Protein AF-A0A8T1U4N8-F1 (afdb_monomer)

Solvent-accessible surface area (backbone atoms only — not comparable to full-atom values): 23327 Å² total; per-residue (Å²): 141,83,87,83,83,82,82,80,79,81,78,80,77,77,80,76,76,79,66,61,59,75,81,89,86,52,73,68,64,51,45,46,53,49,35,49,58,50,49,59,49,50,68,64,68,64,76,62,97,68,96,67,87,64,86,69,83,87,55,90,62,75,85,48,60,61,63,50,42,49,60,47,44,65,75,58,54,80,41,68,63,57,52,51,40,59,77,65,65,59,53,66,70,60,50,42,53,73,68,45,56,87,70,41,67,83,49,39,84,74,38,70,62,47,55,55,47,52,48,45,38,52,72,72,38,87,87,56,34,64,57,57,53,46,53,57,48,57,76,50,32,42,71,38,51,45,53,51,48,31,59,54,32,44,77,36,85,93,32,23,64,60,20,49,47,45,51,46,52,52,43,51,47,41,53,70,45,67,50,47,71,69,50,50,36,54,53,50,48,55,75,78,43,63,88,50,39,83,78,40,75,55,47,58,56,46,52,51,40,44,55,53,47,28,74,75,34,67,93,71,51,69,57,69,47,60,61,48,56,78,77,34,59,68,42,60,46,46,39,48,32,52,55,32,46,75,35,84,92,33,21,70,61,24,49,55,40,50,53,47,46,39,53,50,41,54,75,70,64,56,49,66,67,52,50,36,49,61,52,63,60,59,62,94,50,73,64,50,82,72,34,59,48,48,56,52,48,52,55,36,42,56,54,49,35,71,75,34,78,95,69,60,82,48,71,68,57,53,46,32,75,60,41,35,69,49,46,42,53,51,46,28,61,55,26,51,76,38,86,90,39,19,64,65,17,51,53,53,44,53,51,48,44,51,49,42,51,77,71,63,55,45,74,67,52,49,41,57,61,64,67,58,46,96,90,57,31,93,78,42,82,65,45,56,56,56,55,51,44,53,51,51,53,48,63,73,69,50,82,131

Foldseek 3Di:
DDDDDDDDDPDPPPPPPFFDWDPDDDPLLVLLLVLLVVVVVVVVVPPPDDDDPDVDLDFVQPPCLVVLLVVVCVVVPVDVVLVVCVVVVPDLVVLCVVLVLLVCGLCSLVDVSNSVSLNSLCVVDPPCSLSVSLSVVSNTGQLQSLLQSLLVLCVPPSSVSSSSSNLRVSLVSCVSSVNDLLNLCVSNPLLVCPLCSLVDSSNVSSVVSLVSNCVSCVVPRDDPLVSVVVRDQLLSLLLSLLVLCVPPVRVVVSVVSLVVSLVVCVVVVQDLLNLCVSNVLLDLDLVSLVRSSVVSSVVSLVVVCVVDPPPHDDPLRSNCVRQNLQRLLVSLLVLCVDPRSNVVSVVSLLVSLVVCVVVVPDLVNVCVSNVADPVPNVPDPSVVSSVVSVVSNVVVPDDD

InterPro domains:
  IPR031825 RXLR phytopathogen effector protein [PF16810] (2-111)
  IPR054463 RxLR effector PexRD54, WY domain [PF22748] (171-210)
  IPR054463 RxLR effector PexRD54, WY domain [PF22748] (261-300)

Organism: NCBI:txid29920

Radius of gyration: 30.96 Å; Cα contacts (8 Å, |Δi|>4): 329; chains: 1; bounding box: 67×62×90 Å

Secondary structure (DSSP, 8-state):
--------------------B-----HHHHHHHHHHHHHHHHHHH--S-----------TTTT-HHHHHHHHHHHTT--HHHHHHHHTT--HHHHHHHTTGGG-GGGGGG-HHHHHHHHHHHHH-SS-HHHHHHHHHHTTB-HHHHHHHHHHHTTSTTTHHHHHHHHHHHHHHHHHTT--HHHHHHHTTTTTTGGGGGG-HHHHHHHHHHHHHHHH-GGG---HHHHHHTTS-HHHHHHHHHHHHTSTTTHHHHHHHHHHHHHHHHHTT--HHHHHHHTT--S--GGGGG-HHHHHHHHHHHHHHHHSTT----HHHHHHHHHHHHHHHHHHHHHTTSTTTHHHHHHHHHHHHHHHHHTT--HHHHHHHTT--TTTGGG-TTHHHHHHHHHHHHHHHS--

pLDDT: mean 83.56, std 18.86, range [23.78, 98.56]

Nearest PDB structures (foldseek):
  5zc3-assembly1_B  TM=5.017E-01  e=1.423E-22  Phytophthora capsici
  5zc3-assembly1_A  TM=4.748E-01  e=1.615E-22  Phytophthora capsici
  7xvi-assembly1_A  TM=7.625E-01  e=5.449E-14  Phytophthora infestans
  7xvk-assembly1_B  TM=6.024E-01  e=6.912E-15  Phytophthora sojae
  6y4l-assembly1_A  TM=2.306E-01  e=4.732E-01  Homo sapiens

Mean predicted aligned error: 10.02 Å

Structure (mmCIF, N/CA/C/O backbone):
data_AF-A0A8T1U4N8-F1
#
_entry.id   AF-A0A8T1U4N8-F1
#
loop_
_atom_site.group_PDB
_atom_site.id
_atom_site.type_symbol
_atom_site.label_atom_id
_atom_site.label_alt_id
_atom_site.label_comp_id
_atom_site.label_asym_id
_atom_site.label_entity_id
_atom_site.label_seq_id
_atom_site.pdbx_PDB_ins_code
_atom_site.Cartn_x
_atom_site.Cartn_y
_atom_site.Cartn_z
_atom_site.occupancy
_atom_site.B_iso_or_equiv
_atom_site.auth_seq_id
_atom_site.auth_comp_id
_atom_site.auth_asym_id
_atom_site.auth_atom_id
_atom_site.pdbx_PDB_model_num
ATOM 1 N N . MET A 1 1 ? 24.921 -35.014 29.196 1.00 34.66 1 MET A N 1
ATOM 2 C CA . MET A 1 1 ? 23.848 -35.084 28.184 1.00 34.66 1 MET A CA 1
ATOM 3 C C . MET A 1 1 ? 23.557 -33.665 27.734 1.00 34.66 1 MET A C 1
ATOM 5 O O . MET A 1 1 ? 22.907 -32.931 28.460 1.00 34.66 1 MET A O 1
ATOM 9 N N . ALA A 1 2 ? 24.162 -33.258 26.621 1.00 23.78 2 ALA A N 1
ATOM 10 C CA . ALA A 1 2 ? 24.027 -31.931 26.033 1.00 23.78 2 ALA A CA 1
ATOM 11 C C . ALA A 1 2 ? 23.311 -32.094 24.689 1.00 23.78 2 ALA A C 1
ATOM 13 O O . ALA A 1 2 ? 23.798 -32.813 23.820 1.00 23.78 2 ALA A O 1
ATOM 14 N N . THR A 1 3 ? 22.139 -31.485 24.547 1.00 28.48 3 THR A N 1
ATOM 15 C CA . THR A 1 3 ? 21.350 -31.469 23.311 1.00 28.48 3 THR A CA 1
ATOM 16 C C . THR A 1 3 ? 21.576 -30.139 22.605 1.00 28.48 3 THR A C 1
ATOM 18 O O . THR A 1 3 ? 21.111 -29.098 23.066 1.00 28.48 3 THR A O 1
ATOM 21 N N . ALA A 1 4 ? 22.333 -30.187 21.509 1.00 26.73 4 ALA A N 1
ATOM 22 C CA . ALA A 1 4 ? 22.550 -29.076 20.594 1.00 26.73 4 ALA A CA 1
ATOM 23 C C . ALA A 1 4 ? 21.342 -28.925 19.656 1.00 26.73 4 ALA A C 1
ATOM 25 O O . ALA A 1 4 ? 20.919 -29.889 19.018 1.00 26.73 4 ALA A O 1
ATOM 26 N N . ALA A 1 5 ? 20.797 -27.711 19.588 1.00 28.19 5 ALA A N 1
ATOM 27 C CA . ALA A 1 5 ? 19.768 -27.320 18.637 1.00 28.19 5 ALA A CA 1
ATOM 28 C C . ALA A 1 5 ? 20.410 -27.025 17.271 1.00 28.19 5 ALA A C 1
ATOM 30 O O . ALA A 1 5 ? 21.299 -26.181 17.161 1.00 28.19 5 ALA A O 1
ATOM 31 N N . LEU A 1 6 ? 19.957 -27.735 16.237 1.00 26.31 6 LEU A N 1
ATOM 32 C CA . LEU A 1 6 ? 20.269 -27.462 14.837 1.00 26.31 6 LEU A CA 1
ATOM 33 C C . LEU A 1 6 ? 19.447 -26.256 14.364 1.00 26.31 6 LEU A C 1
ATOM 35 O O . LEU A 1 6 ? 18.224 -26.331 14.261 1.00 26.31 6 LEU A O 1
ATOM 39 N N . PHE A 1 7 ? 20.130 -25.155 14.056 1.00 27.62 7 PHE A N 1
ATOM 40 C CA . PHE A 1 7 ? 19.586 -24.072 13.244 1.00 27.62 7 PHE A CA 1
ATOM 41 C C . PHE A 1 7 ? 19.546 -24.535 11.784 1.00 27.62 7 PHE A C 1
ATOM 43 O O . PHE A 1 7 ? 20.589 -24.739 11.164 1.00 27.62 7 PHE A O 1
ATOM 50 N N . ALA A 1 8 ? 18.344 -24.711 11.238 1.00 27.84 8 ALA A N 1
ATOM 51 C CA . ALA A 1 8 ? 18.142 -24.859 9.805 1.00 27.84 8 ALA A CA 1
ATOM 52 C C . ALA A 1 8 ? 18.267 -23.474 9.152 1.00 27.84 8 ALA A C 1
ATOM 54 O O . ALA A 1 8 ? 17.451 -22.587 9.408 1.00 27.84 8 ALA A O 1
ATOM 55 N N . SER A 1 9 ? 19.299 -23.278 8.330 1.00 24.39 9 SER A N 1
ATOM 56 C CA . SER A 1 9 ? 19.363 -22.144 7.413 1.00 24.39 9 SER A CA 1
ATOM 57 C C . SER A 1 9 ? 18.286 -22.327 6.348 1.00 24.39 9 SER A C 1
ATOM 59 O O . SER A 1 9 ? 18.317 -23.302 5.597 1.00 24.39 9 SER A O 1
ATOM 61 N N . LEU A 1 10 ? 17.328 -21.403 6.280 1.00 25.86 10 LEU A N 1
ATOM 62 C CA . LEU A 1 10 ? 16.490 -21.271 5.097 1.00 25.86 10 LEU A CA 1
ATOM 63 C C . LEU A 1 10 ? 17.377 -20.766 3.956 1.00 25.86 10 LEU A C 1
ATOM 65 O O . LEU A 1 10 ? 17.748 -19.592 3.925 1.00 25.86 10 LEU A O 1
ATOM 69 N N . ASP A 1 11 ? 17.705 -21.659 3.027 1.00 24.94 11 ASP A N 1
ATOM 70 C CA . ASP A 1 11 ? 18.140 -21.268 1.696 1.00 24.94 11 ASP A CA 1
ATOM 71 C C . ASP A 1 11 ? 17.014 -20.457 1.052 1.00 24.94 11 ASP A C 1
ATOM 73 O O . ASP A 1 11 ? 15.925 -20.961 0.766 1.00 24.94 11 ASP A O 1
ATOM 77 N N . ALA A 1 12 ? 17.277 -19.170 0.836 1.00 28.34 12 ALA A N 1
ATOM 78 C CA . ALA A 1 12 ? 16.480 -18.346 -0.049 1.00 28.34 12 ALA A CA 1
ATOM 79 C C . ALA A 1 12 ? 16.672 -18.885 -1.471 1.00 28.34 12 ALA A C 1
ATOM 81 O O . ALA A 1 12 ? 17.626 -18.537 -2.170 1.00 28.34 12 ALA A O 1
ATOM 82 N N . THR A 1 13 ? 15.778 -19.773 -1.901 1.00 25.75 13 THR A N 1
ATOM 83 C CA . THR A 1 13 ? 15.697 -20.197 -3.295 1.00 25.75 13 THR A CA 1
ATOM 84 C C . THR A 1 13 ? 15.372 -18.974 -4.142 1.00 25.75 13 THR A C 1
ATOM 86 O O . THR A 1 13 ? 14.236 -18.503 -4.173 1.00 25.75 13 THR A O 1
ATOM 89 N N . SER A 1 14 ? 16.397 -18.449 -4.811 1.00 28.73 14 SER A N 1
ATOM 90 C CA . SER A 1 14 ? 16.272 -17.518 -5.924 1.00 28.73 14 SER A CA 1
ATOM 91 C C . SER A 1 14 ? 15.402 -18.177 -6.993 1.00 28.73 14 SER A C 1
ATOM 93 O O . SER A 1 14 ? 15.873 -19.011 -7.768 1.00 28.73 14 SER A O 1
ATOM 95 N N . THR A 1 15 ? 14.109 -17.855 -7.005 1.00 27.23 15 THR A N 1
ATOM 96 C CA . THR A 1 15 ? 13.213 -18.195 -8.109 1.00 27.23 15 THR A CA 1
ATOM 97 C C . THR A 1 15 ? 13.713 -17.458 -9.339 1.00 27.23 15 THR A C 1
ATOM 99 O O . THR A 1 15 ? 13.477 -16.264 -9.526 1.00 27.23 15 THR A O 1
ATOM 102 N N . THR A 1 16 ? 14.480 -18.175 -10.150 1.00 30.39 16 THR A N 1
ATOM 103 C CA . THR A 1 16 ? 14.975 -17.722 -11.440 1.00 30.39 16 THR A CA 1
ATOM 104 C C . THR A 1 16 ? 13.769 -17.685 -12.369 1.00 30.39 16 THR A C 1
ATOM 106 O O . THR A 1 16 ? 13.278 -18.724 -12.797 1.00 30.39 16 THR A O 1
ATOM 109 N N . VAL A 1 17 ? 13.236 -16.494 -12.637 1.00 38.78 17 VAL A N 1
ATOM 110 C CA . VAL A 1 17 ? 12.258 -16.320 -13.713 1.00 38.78 17 VAL A CA 1
ATOM 111 C C . VAL A 1 17 ? 13.018 -16.556 -15.020 1.00 38.78 17 VAL A C 1
ATOM 113 O O . VAL A 1 17 ? 13.891 -15.762 -15.382 1.00 38.78 17 VAL A O 1
ATOM 116 N N . GLU A 1 18 ? 12.762 -17.679 -15.693 1.00 39.56 18 GLU A N 1
ATOM 117 C CA . GLU A 1 18 ? 13.290 -17.938 -17.034 1.00 39.56 18 GLU A CA 1
ATOM 118 C C . GLU A 1 18 ? 12.824 -16.816 -17.971 1.00 39.56 18 GLU A C 1
ATOM 120 O O . GLU A 1 18 ? 11.627 -16.586 -18.146 1.00 39.56 18 GLU A O 1
ATOM 125 N N . ALA A 1 19 ? 13.769 -16.075 -18.558 1.00 46.41 19 ALA A N 1
ATOM 126 C CA . ALA A 1 19 ? 13.429 -15.047 -19.532 1.00 46.41 19 ALA A CA 1
ATOM 127 C C . ALA A 1 19 ? 12.906 -15.714 -20.804 1.00 46.41 19 ALA A C 1
ATOM 129 O O . ALA A 1 19 ? 13.654 -16.366 -21.534 1.00 46.41 19 ALA A O 1
ATOM 130 N N . GLN A 1 20 ? 11.619 -15.525 -21.075 1.00 52.25 20 GLN A N 1
ATOM 131 C CA . GLN A 1 20 ? 11.017 -15.929 -22.335 1.00 52.25 20 GLN A CA 1
ATOM 132 C C . GLN A 1 20 ? 11.534 -15.011 -23.451 1.00 52.25 20 GLN A C 1
ATOM 134 O O . GLN A 1 20 ? 11.087 -13.874 -23.609 1.00 52.25 20 GLN A O 1
ATOM 139 N N . MET A 1 21 ? 12.510 -15.507 -24.213 1.00 51.84 21 MET A N 1
ATOM 140 C CA . MET A 1 21 ? 12.853 -14.965 -25.528 1.00 51.84 21 MET A CA 1
ATOM 141 C C . MET A 1 21 ? 11.764 -15.364 -26.534 1.00 51.84 21 MET A C 1
ATOM 143 O O . MET A 1 21 ? 11.163 -16.430 -26.429 1.00 51.84 21 MET A O 1
ATOM 147 N N . THR A 1 22 ? 11.469 -14.470 -27.467 1.00 48.41 22 THR A N 1
ATOM 148 C CA . THR A 1 22 ? 10.214 -14.371 -28.227 1.00 48.41 22 THR A CA 1
ATOM 149 C C . THR A 1 22 ? 9.658 -15.668 -28.852 1.00 48.41 22 THR A C 1
ATOM 151 O O . THR A 1 22 ? 10.310 -16.317 -29.664 1.00 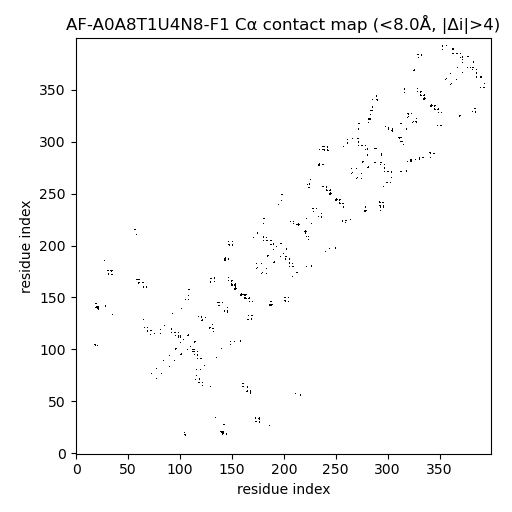48.41 22 THR A O 1
ATOM 154 N N . GLN A 1 23 ? 8.368 -15.929 -28.586 1.00 38.84 23 GLN A N 1
ATOM 155 C CA . GLN A 1 23 ? 7.344 -16.324 -29.570 1.00 38.84 23 GLN A CA 1
ATOM 156 C C . GLN A 1 23 ? 6.304 -15.182 -29.555 1.00 38.84 23 GLN A C 1
ATOM 158 O O . GLN A 1 23 ? 5.655 -14.948 -28.538 1.00 38.84 23 GLN A O 1
ATOM 163 N N . LEU A 1 24 ? 6.240 -14.377 -30.620 1.00 45.47 24 LEU A N 1
ATOM 164 C CA . LEU A 1 24 ? 5.341 -13.217 -30.736 1.00 45.47 24 LEU A CA 1
ATOM 165 C C . LEU A 1 24 ? 3.893 -13.672 -30.958 1.00 45.47 24 LEU A C 1
ATOM 167 O O . LEU A 1 24 ? 3.648 -14.322 -31.968 1.00 45.47 24 LEU A O 1
ATOM 171 N N . SER A 1 25 ? 2.951 -13.241 -30.109 1.00 48.50 25 SER A N 1
ATOM 172 C CA . SER A 1 25 ? 1.538 -13.021 -30.493 1.00 48.50 25 SER A CA 1
ATOM 173 C C . SER A 1 25 ? 0.704 -12.526 -29.302 1.00 48.50 25 SER A C 1
ATOM 175 O O . SER A 1 25 ? 0.022 -13.307 -28.640 1.00 48.50 25 SER A O 1
ATOM 177 N N . GLY A 1 26 ? 0.768 -11.228 -28.997 1.00 58.59 26 GLY A N 1
ATOM 178 C CA . GLY A 1 26 ? -0.056 -10.604 -27.961 1.00 58.59 26 GLY A CA 1
ATOM 179 C C . GLY A 1 26 ? -0.451 -9.176 -28.360 1.00 58.59 26 GLY A C 1
ATOM 180 O O . GLY A 1 26 ? 0.440 -8.414 -28.742 1.00 58.59 26 GLY A O 1
ATOM 181 N N . PRO A 1 27 ? -1.732 -8.770 -28.240 1.00 62.12 27 PRO A N 1
ATOM 182 C CA . PRO A 1 27 ? -2.201 -7.448 -28.675 1.00 62.12 27 PRO A CA 1
ATOM 183 C C . PRO A 1 27 ? -1.446 -6.276 -28.031 1.00 62.12 27 PRO A C 1
ATOM 185 O O . PRO A 1 27 ? -1.179 -5.272 -28.684 1.00 62.12 27 PRO A O 1
ATOM 188 N N . ALA A 1 28 ? -1.047 -6.410 -26.761 1.00 62.81 28 ALA A N 1
ATOM 189 C CA . ALA A 1 28 ? -0.285 -5.378 -26.058 1.00 62.81 28 ALA A CA 1
ATOM 190 C C . ALA A 1 28 ? 1.093 -5.145 -26.704 1.00 62.81 28 ALA A C 1
ATOM 192 O O . ALA A 1 28 ? 1.474 -4.008 -26.959 1.00 62.81 28 ALA A O 1
ATOM 193 N N . SER A 1 29 ? 1.826 -6.210 -27.045 1.00 67.12 29 SER A N 1
ATOM 194 C CA . SER A 1 29 ? 3.131 -6.094 -27.710 1.00 67.12 29 SER A CA 1
ATOM 195 C C . SER A 1 29 ? 3.026 -5.420 -29.081 1.00 67.12 29 SER A C 1
ATOM 197 O O . SER A 1 29 ? 3.895 -4.624 -29.434 1.00 67.12 29 SER A O 1
ATOM 199 N N . GLU A 1 30 ? 1.949 -5.684 -29.825 1.00 70.62 30 GLU A N 1
ATOM 200 C CA . GLU A 1 30 ? 1.674 -5.024 -31.106 1.00 70.62 30 GLU A CA 1
ATOM 201 C C . GLU A 1 30 ? 1.370 -3.533 -30.938 1.00 70.62 30 GLU A C 1
ATOM 203 O O . GLU A 1 30 ? 1.939 -2.723 -31.669 1.00 70.62 30 GLU A O 1
ATOM 208 N N . ARG A 1 31 ? 0.547 -3.144 -29.953 1.00 74.44 31 ARG A N 1
ATOM 209 C CA . ARG A 1 31 ? 0.241 -1.726 -29.678 1.00 74.44 31 ARG A CA 1
ATOM 210 C C . ARG A 1 31 ? 1.481 -0.929 -29.305 1.00 74.44 31 ARG A C 1
ATOM 212 O O . ARG A 1 31 ? 1.693 0.150 -29.857 1.00 74.44 31 ARG A O 1
ATOM 219 N N . LEU A 1 32 ? 2.332 -1.483 -28.438 1.00 77.38 32 LEU A N 1
ATOM 220 C CA . LEU A 1 32 ? 3.607 -0.852 -28.102 1.00 77.38 32 LEU A CA 1
ATOM 221 C C . LEU A 1 32 ? 4.430 -0.643 -29.375 1.00 77.38 32 LEU A C 1
ATOM 223 O O . LEU A 1 32 ? 4.810 0.486 -29.674 1.00 77.38 32 LEU A O 1
ATOM 227 N N . PHE A 1 33 ? 4.629 -1.696 -30.176 1.00 70.69 33 PHE A N 1
ATOM 228 C CA . PHE A 1 33 ? 5.421 -1.638 -31.410 1.00 70.69 33 PHE A CA 1
ATOM 229 C C . PHE A 1 33 ? 4.856 -0.666 -32.465 1.00 70.69 33 PHE A C 1
ATOM 231 O O . PHE A 1 33 ? 5.614 0.009 -33.169 1.00 70.69 33 PHE A O 1
ATOM 238 N N . GLN A 1 34 ? 3.531 -0.547 -32.567 1.00 69.38 34 GLN A N 1
ATOM 239 C CA . GLN A 1 34 ? 2.862 0.402 -33.460 1.00 69.38 34 GLN A CA 1
ATOM 240 C C . GLN A 1 34 ? 2.986 1.852 -32.978 1.00 69.38 34 GLN A C 1
ATOM 242 O O . GLN A 1 34 ? 3.294 2.730 -33.791 1.00 69.38 34 GLN A O 1
ATOM 247 N N . SER A 1 35 ? 2.806 2.107 -31.677 1.00 66.56 35 SER A N 1
ATOM 248 C CA . SER A 1 35 ? 3.049 3.430 -31.085 1.00 66.56 35 SER A CA 1
ATOM 249 C C . SER A 1 35 ? 4.495 3.866 -31.330 1.00 66.56 35 SER A C 1
ATOM 251 O O . SER A 1 35 ? 4.740 4.967 -31.822 1.00 66.56 35 SER A O 1
ATOM 253 N N . PHE A 1 36 ? 5.458 2.959 -31.139 1.00 62.53 36 PHE A N 1
ATOM 254 C CA . PHE A 1 36 ? 6.859 3.202 -31.489 1.00 62.53 36 PHE A CA 1
ATOM 255 C C . PHE A 1 36 ? 7.071 3.549 -32.958 1.00 62.53 36 PHE A C 1
ATOM 257 O O . PHE A 1 36 ? 7.717 4.545 -33.274 1.00 62.53 36 PHE A O 1
ATOM 264 N N . SER A 1 37 ? 6.541 2.730 -33.868 1.00 60.25 37 SER A N 1
ATOM 265 C CA . SER A 1 37 ? 6.716 2.933 -35.311 1.00 60.25 37 SER A CA 1
ATOM 266 C C . SER A 1 37 ? 6.138 4.277 -35.768 1.00 60.25 37 SER A C 1
ATOM 268 O O . SER A 1 37 ? 6.672 4.910 -36.680 1.00 60.25 37 SER A O 1
ATOM 270 N N . SER A 1 38 ? 5.064 4.725 -35.115 1.00 57.69 38 SER A N 1
ATOM 271 C CA . SER A 1 38 ? 4.427 6.021 -35.359 1.00 57.69 38 SER A CA 1
ATOM 272 C C . SER A 1 38 ? 5.267 7.177 -34.803 1.00 57.69 38 SER A C 1
ATOM 274 O O . SER A 1 38 ? 5.514 8.144 -35.523 1.00 57.69 38 SER A O 1
ATOM 276 N N . ASN A 1 39 ? 5.814 7.040 -33.590 1.00 55.41 39 ASN A N 1
ATOM 277 C CA . ASN A 1 39 ? 6.696 8.041 -32.976 1.00 55.41 39 ASN A CA 1
ATOM 278 C C . ASN A 1 39 ? 8.008 8.218 -33.758 1.00 55.41 39 ASN A C 1
ATOM 280 O O . ASN A 1 39 ? 8.408 9.349 -34.029 1.00 55.41 39 ASN A O 1
ATOM 284 N N . GLN A 1 40 ? 8.620 7.131 -34.245 1.00 54.81 40 GLN A N 1
ATOM 285 C CA . GLN A 1 40 ? 9.794 7.219 -35.124 1.00 54.81 40 GLN A CA 1
ATOM 286 C C . GLN A 1 40 ? 9.503 7.938 -36.447 1.00 54.81 40 GLN A C 1
ATOM 288 O O . GLN A 1 40 ? 10.387 8.594 -36.998 1.00 54.81 40 GLN A O 1
ATOM 293 N N . ARG A 1 41 ? 8.282 7.817 -36.989 1.00 52.88 41 ARG A N 1
ATOM 294 C CA . ARG A 1 41 ? 7.874 8.567 -38.187 1.00 52.88 41 ARG A CA 1
ATOM 295 C C . ARG A 1 41 ? 7.656 10.045 -37.867 1.00 52.88 41 ARG A C 1
ATOM 297 O O . ARG A 1 41 ? 8.143 10.874 -38.625 1.00 52.88 41 ARG A O 1
ATOM 304 N N . SER A 1 42 ? 7.011 10.370 -36.746 1.00 45.75 42 SER A N 1
ATOM 305 C CA . SER A 1 42 ? 6.769 11.759 -36.320 1.00 45.75 42 SER A CA 1
ATOM 306 C C . SER A 1 42 ? 8.074 12.519 -36.054 1.00 45.75 42 SER A C 1
ATOM 308 O O . SER A 1 42 ? 8.270 13.617 -36.570 1.00 45.75 42 SER A O 1
ATOM 310 N N . LEU A 1 43 ? 9.029 11.885 -35.364 1.00 43.50 43 LEU A N 1
ATOM 311 C CA . LEU A 1 43 ? 10.355 12.456 -35.089 1.00 43.50 43 LEU A CA 1
ATOM 312 C C . LEU A 1 43 ? 11.197 12.670 -36.358 1.00 43.50 43 LEU A C 1
ATOM 314 O O . LEU A 1 43 ? 12.061 13.539 -36.387 1.00 43.50 43 LEU A O 1
ATOM 318 N N . ARG A 1 44 ? 10.944 11.912 -37.435 1.00 49.09 44 ARG A N 1
ATOM 319 C CA . ARG A 1 44 ? 11.592 12.140 -38.739 1.00 49.09 44 ARG A CA 1
ATOM 320 C C . ARG A 1 44 ? 10.957 13.282 -39.536 1.00 49.09 44 ARG A C 1
ATOM 322 O O . ARG A 1 44 ? 11.637 13.838 -40.397 1.00 49.09 44 ARG A O 1
ATOM 329 N N . VAL A 1 45 ? 9.685 13.602 -39.283 1.00 39.00 45 VAL A N 1
ATOM 330 C CA . VAL A 1 45 ? 8.907 14.605 -40.031 1.00 39.00 45 VAL A CA 1
ATOM 331 C C . VAL A 1 45 ? 9.028 16.007 -39.418 1.00 39.00 45 VAL A C 1
ATOM 333 O O . VAL A 1 45 ? 9.077 16.970 -40.175 1.00 39.00 45 VAL A O 1
ATOM 336 N N . HIS A 1 46 ? 9.207 16.147 -38.100 1.00 32.72 46 HIS A N 1
ATOM 337 C CA . HIS A 1 46 ? 9.475 17.440 -37.434 1.00 32.72 46 HIS A CA 1
ATOM 338 C C . HIS A 1 46 ? 10.932 17.943 -37.546 1.00 32.72 46 HIS A C 1
ATOM 340 O O . HIS A 1 46 ? 11.383 18.774 -36.768 1.00 32.72 46 HIS A O 1
ATOM 346 N N . ASN A 1 47 ? 11.668 17.511 -38.573 1.00 43.62 47 ASN A N 1
ATOM 347 C CA . ASN A 1 47 ? 13.029 17.975 -38.886 1.00 43.62 47 ASN A CA 1
ATOM 348 C C . ASN A 1 47 ? 13.093 19.385 -39.522 1.00 43.62 47 ASN A C 1
ATOM 350 O O . ASN A 1 47 ? 14.060 19.714 -40.210 1.00 43.62 47 ASN A O 1
ATOM 354 N N . THR A 1 48 ? 12.090 20.234 -39.305 1.00 32.16 48 THR A N 1
ATOM 355 C CA . THR A 1 48 ? 12.161 21.662 -39.633 1.00 32.16 48 THR A CA 1
ATOM 356 C C . THR A 1 48 ? 12.134 22.435 -38.334 1.00 32.16 48 THR A C 1
ATOM 358 O O . THR A 1 48 ? 11.159 22.360 -37.597 1.00 32.16 48 THR A O 1
ATOM 361 N N . ALA A 1 49 ? 13.247 23.116 -38.065 1.00 40.47 49 ALA A N 1
ATOM 362 C CA . ALA A 1 49 ? 13.447 23.974 -36.916 1.00 40.47 49 ALA A CA 1
ATOM 363 C C . ALA A 1 49 ? 12.251 24.908 -36.730 1.00 40.47 49 ALA A C 1
ATOM 365 O O . ALA A 1 49 ? 12.110 25.857 -37.490 1.00 40.47 49 ALA A O 1
ATOM 366 N N . ASP A 1 50 ? 11.436 24.642 -35.719 1.00 31.23 50 ASP A N 1
ATOM 367 C CA . ASP A 1 50 ? 10.687 25.691 -35.062 1.00 31.23 50 ASP A CA 1
ATOM 368 C C . ASP A 1 50 ? 10.547 25.385 -33.577 1.00 31.23 50 ASP A C 1
ATOM 370 O O . ASP A 1 50 ? 10.386 24.252 -33.122 1.00 31.23 50 ASP A O 1
ATOM 374 N N . ASN A 1 51 ? 10.767 26.459 -32.842 1.00 39.00 51 ASN A N 1
ATOM 375 C CA . ASN A 1 51 ? 10.875 26.558 -31.409 1.00 39.00 51 ASN A CA 1
ATOM 376 C C . ASN A 1 51 ? 9.463 26.588 -30.823 1.00 39.00 51 ASN A C 1
ATOM 378 O O . ASN A 1 51 ? 9.009 27.639 -30.384 1.00 39.00 51 ASN A O 1
ATOM 382 N N . ASP A 1 52 ? 8.772 25.454 -30.859 1.00 31.88 52 ASP A N 1
ATOM 383 C CA . ASP A 1 52 ? 7.482 25.316 -30.201 1.00 31.88 52 ASP A CA 1
ATOM 384 C C . ASP A 1 52 ? 7.667 24.545 -28.900 1.00 31.88 52 ASP A C 1
ATOM 386 O O . ASP A 1 52 ? 8.241 23.455 -28.858 1.00 31.88 52 ASP A O 1
ATOM 390 N N . GLU A 1 53 ? 7.181 25.154 -27.822 1.00 34.06 53 GLU A N 1
ATOM 391 C CA . GLU A 1 53 ? 6.984 24.546 -26.515 1.00 34.06 53 GLU A CA 1
ATOM 392 C C . GLU A 1 53 ? 5.985 23.381 -26.638 1.00 34.06 53 GLU A C 1
ATOM 394 O O . GLU A 1 53 ? 4.841 23.445 -26.180 1.00 34.06 53 GLU A O 1
ATOM 399 N N . GLU A 1 54 ? 6.397 22.281 -27.273 1.00 37.88 54 GLU A N 1
ATOM 400 C CA . GLU A 1 54 ? 5.750 20.997 -27.075 1.00 37.88 54 GLU A CA 1
ATOM 401 C C . GLU A 1 54 ? 5.754 20.751 -25.571 1.00 37.88 54 GLU A C 1
ATOM 403 O O . GLU A 1 54 ? 6.780 20.913 -24.906 1.00 37.88 54 GLU A O 1
ATOM 408 N N . ARG A 1 55 ? 4.591 20.395 -25.024 1.00 42.09 55 ARG A N 1
ATOM 409 C CA . ARG A 1 55 ? 4.408 20.017 -23.622 1.00 42.09 55 ARG A CA 1
ATOM 410 C C . ARG A 1 55 ? 5.342 18.849 -23.303 1.00 42.09 55 ARG A C 1
ATOM 412 O O . ARG A 1 55 ? 4.967 17.685 -23.428 1.00 42.09 55 ARG A O 1
ATOM 419 N N . ALA A 1 56 ? 6.583 19.170 -22.961 1.00 43.44 56 ALA A N 1
ATOM 420 C CA . ALA A 1 56 ? 7.650 18.206 -22.846 1.00 43.44 56 ALA A CA 1
ATOM 421 C C . ALA A 1 56 ? 7.340 17.314 -21.649 1.00 43.44 56 ALA A C 1
ATOM 423 O O . ALA A 1 56 ? 7.251 17.774 -20.511 1.00 43.44 56 ALA A O 1
ATOM 424 N N . PHE A 1 57 ? 7.149 16.031 -21.931 1.00 52.94 57 PHE A N 1
ATOM 425 C CA . PHE A 1 57 ? 6.950 15.001 -20.928 1.00 52.94 57 PHE A CA 1
ATOM 426 C C . PHE A 1 57 ? 8.150 15.006 -19.965 1.00 52.94 57 PHE A C 1
ATOM 428 O O . PHE A 1 57 ? 9.258 14.611 -20.339 1.00 52.94 57 PHE A O 1
ATOM 435 N N . THR A 1 58 ? 7.966 15.506 -18.741 1.00 53.75 58 THR A N 1
ATOM 436 C CA . THR A 1 58 ? 9.078 15.678 -17.794 1.00 53.75 58 THR A CA 1
ATOM 437 C C . THR A 1 58 ? 9.340 14.370 -17.052 1.00 53.75 58 THR A C 1
ATOM 439 O O . THR A 1 58 ? 8.617 13.990 -16.134 1.00 53.75 58 THR A O 1
ATOM 442 N N . LEU A 1 59 ? 10.400 13.660 -17.452 1.00 57.53 59 LEU A N 1
ATOM 443 C CA . LEU A 1 59 ? 10.863 12.447 -16.774 1.00 57.53 59 LEU A CA 1
ATOM 444 C C . LEU A 1 59 ? 12.098 12.714 -15.917 1.00 57.53 59 LEU A C 1
ATOM 446 O O . LEU A 1 59 ? 13.066 13.307 -16.406 1.00 57.53 59 LEU A O 1
ATOM 450 N N . PRO A 1 60 ? 12.145 12.199 -14.675 1.00 53.69 60 PRO A N 1
ATOM 451 C CA . PRO A 1 60 ? 13.374 12.187 -13.895 1.00 53.69 60 PRO A CA 1
ATOM 452 C C . PRO A 1 60 ? 14.490 11.456 -14.661 1.00 53.69 60 PRO A C 1
ATOM 454 O O . PRO A 1 60 ? 14.395 10.257 -14.913 1.00 53.69 60 PRO A O 1
ATOM 457 N N . GLY A 1 61 ? 15.556 12.178 -15.021 1.00 53.69 61 GLY A N 1
ATOM 458 C CA . GLY A 1 61 ? 16.737 11.618 -15.692 1.00 53.69 61 GLY A CA 1
ATOM 459 C C . GLY A 1 61 ? 16.820 11.826 -17.208 1.00 53.69 61 GLY A C 1
ATOM 460 O O . GLY A 1 61 ? 17.846 11.463 -17.781 1.00 53.69 61 GLY A O 1
ATOM 461 N N . ALA A 1 62 ? 15.820 12.443 -17.850 1.00 52.00 62 ALA A N 1
ATOM 462 C CA . ALA A 1 62 ? 15.923 12.851 -19.254 1.00 52.00 62 ALA A CA 1
ATOM 463 C C . ALA A 1 62 ? 17.155 13.761 -19.461 1.00 52.00 62 ALA A C 1
ATOM 465 O O . ALA A 1 62 ? 17.384 14.685 -18.681 1.00 52.00 62 ALA A O 1
ATOM 466 N N . GLY A 1 63 ? 17.986 13.457 -20.466 1.00 56.38 63 GLY A N 1
ATOM 467 C CA . GLY A 1 63 ? 19.222 14.197 -20.767 1.00 56.38 63 GLY A CA 1
ATOM 468 C C . GLY A 1 63 ? 20.503 13.696 -20.079 1.00 56.38 63 GLY A C 1
ATOM 469 O O . GLY A 1 63 ? 21.579 14.182 -20.406 1.00 56.38 63 GLY A O 1
ATOM 470 N N . LYS A 1 64 ? 20.438 12.694 -19.186 1.00 67.94 64 LYS A N 1
ATOM 471 C CA . LYS A 1 64 ? 21.630 12.150 -18.488 1.00 67.94 64 LYS A CA 1
ATOM 472 C C . LYS A 1 64 ? 22.387 11.058 -19.253 1.00 67.94 64 LYS A C 1
ATOM 474 O O . LYS A 1 64 ? 23.381 10.529 -18.757 1.00 67.94 64 LYS A O 1
ATOM 479 N N . LEU A 1 65 ? 21.923 10.679 -20.444 1.00 68.88 65 LEU A N 1
ATOM 480 C CA . LEU A 1 65 ? 22.551 9.606 -21.217 1.00 68.88 65 LEU A CA 1
ATOM 481 C C . LEU A 1 65 ? 23.962 9.979 -21.684 1.00 68.88 65 LEU A C 1
ATOM 483 O O . LEU A 1 65 ? 24.825 9.108 -21.691 1.00 68.88 65 LEU A O 1
ATOM 487 N N . ALA A 1 66 ? 24.211 11.247 -22.023 1.00 71.06 66 ALA A N 1
ATOM 488 C CA . ALA A 1 66 ? 25.532 11.712 -22.440 1.00 71.06 66 ALA A CA 1
ATOM 489 C C . ALA A 1 66 ? 26.588 11.461 -21.350 1.00 71.06 66 ALA A C 1
ATOM 491 O O . ALA A 1 66 ? 27.591 10.812 -21.631 1.00 71.06 66 ALA A O 1
ATOM 492 N N . ASP A 1 67 ? 26.304 11.846 -20.102 1.00 76.44 67 ASP A N 1
ATOM 493 C CA . ASP A 1 67 ? 27.201 11.642 -18.954 1.00 76.44 67 ASP A CA 1
ATOM 494 C C . ASP A 1 67 ? 27.478 10.152 -18.701 1.00 76.44 67 ASP A C 1
ATOM 496 O O . ASP A 1 67 ? 28.610 9.724 -18.456 1.00 76.44 67 ASP A O 1
ATOM 500 N N . VAL A 1 68 ? 26.426 9.333 -18.781 1.00 75.88 68 VAL A N 1
ATOM 501 C CA . VAL A 1 68 ? 26.507 7.883 -18.588 1.00 75.88 68 VAL A CA 1
ATOM 502 C C . VAL A 1 68 ? 27.342 7.232 -19.701 1.00 75.88 68 VAL A C 1
ATOM 504 O O . VAL A 1 68 ? 28.231 6.420 -19.427 1.00 75.88 68 VAL A O 1
ATOM 507 N N . VAL A 1 69 ? 27.102 7.618 -20.955 1.00 73.38 69 VAL A N 1
ATOM 508 C CA . VAL A 1 69 ? 27.844 7.132 -22.124 1.00 73.38 69 VAL A CA 1
ATOM 509 C C . VAL A 1 69 ? 29.290 7.605 -22.088 1.00 73.38 69 VAL A C 1
ATOM 511 O O . VAL A 1 69 ? 30.171 6.813 -22.404 1.00 73.38 69 VAL A O 1
ATOM 514 N N . GLU A 1 70 ? 29.569 8.841 -21.682 1.00 76.56 70 GLU A N 1
ATOM 515 C CA . GLU A 1 70 ? 30.927 9.371 -21.545 1.00 76.56 70 GLU A CA 1
ATOM 516 C C . GLU A 1 70 ? 31.707 8.623 -20.453 1.00 76.56 70 GLU A C 1
ATOM 518 O O . GLU A 1 70 ? 32.847 8.187 -20.669 1.00 76.56 70 GLU A O 1
ATOM 523 N N . SER A 1 71 ? 31.055 8.341 -19.320 1.00 80.00 71 SER A N 1
ATOM 524 C CA . SER A 1 71 ? 31.610 7.504 -18.252 1.00 80.00 71 SER A CA 1
ATOM 525 C C . SER A 1 71 ? 31.981 6.100 -18.740 1.00 80.00 71 SER A C 1
ATOM 527 O O . SER A 1 71 ? 33.045 5.582 -18.397 1.00 80.00 71 SER A O 1
ATOM 529 N N . TRP A 1 72 ? 31.161 5.463 -19.579 1.00 74.25 72 TRP A N 1
ATOM 530 C CA . TRP A 1 72 ? 31.516 4.157 -20.144 1.00 74.25 72 TRP A CA 1
ATOM 531 C C . TRP A 1 72 ? 32.504 4.246 -21.308 1.00 74.25 72 TRP A C 1
ATOM 533 O O . TRP A 1 72 ? 33.381 3.394 -21.424 1.00 74.25 72 TRP A O 1
ATOM 543 N N . ALA A 1 73 ? 32.413 5.265 -22.160 1.00 70.25 73 ALA A N 1
ATOM 544 C CA . ALA A 1 73 ? 33.308 5.458 -23.296 1.00 70.25 73 ALA A CA 1
ATOM 545 C C . ALA A 1 73 ? 34.756 5.678 -22.840 1.00 70.25 73 ALA A C 1
ATOM 547 O O . ALA A 1 73 ? 35.677 5.163 -23.480 1.00 70.25 73 ALA A O 1
ATOM 548 N N . SER A 1 74 ? 34.956 6.375 -21.717 1.00 73.25 74 SER A N 1
ATOM 549 C CA . SER A 1 74 ? 36.272 6.522 -21.085 1.00 73.25 74 SER A CA 1
ATOM 550 C C . SER A 1 74 ? 36.828 5.181 -20.587 1.00 73.25 74 SER A C 1
ATOM 552 O O . SER A 1 74 ? 38.007 4.896 -20.787 1.00 73.25 74 SER A O 1
ATOM 554 N N . LYS A 1 75 ? 35.974 4.302 -20.042 1.00 67.19 75 LYS A N 1
ATOM 555 C CA . LYS A 1 75 ? 36.342 2.941 -19.602 1.00 67.19 75 LYS A CA 1
ATOM 556 C C . LYS A 1 75 ? 36.608 1.975 -20.759 1.00 67.19 75 LYS A C 1
ATOM 558 O O . LYS A 1 75 ? 37.390 1.043 -20.609 1.00 67.19 75 LYS A O 1
ATOM 563 N N . ILE A 1 76 ? 35.965 2.186 -21.907 1.00 63.31 76 ILE A N 1
ATOM 564 C CA . ILE A 1 76 ? 36.074 1.314 -23.089 1.00 63.31 76 ILE A CA 1
ATOM 565 C C . ILE A 1 76 ? 37.313 1.638 -23.943 1.00 63.31 76 ILE A C 1
ATOM 567 O O . ILE A 1 76 ? 37.606 0.885 -24.867 1.00 63.31 76 ILE A O 1
ATOM 571 N N . VAL A 1 77 ? 38.067 2.704 -23.622 1.00 54.38 77 VAL A N 1
ATOM 572 C CA . VAL A 1 77 ? 39.258 3.179 -24.358 1.00 54.38 77 VAL A CA 1
ATOM 573 C C . VAL A 1 77 ? 38.982 3.236 -25.858 1.00 54.38 77 VAL A C 1
ATOM 575 O O . VAL A 1 77 ? 39.292 2.280 -26.555 1.00 54.38 77 VAL A O 1
ATOM 578 N N . GLN A 1 78 ? 38.360 4.322 -26.348 1.00 57.62 78 GLN A N 1
ATOM 579 C CA . GLN A 1 78 ? 38.112 4.625 -27.777 1.00 57.62 78 GLN A CA 1
ATOM 580 C C . GLN A 1 78 ? 38.334 3.435 -28.733 1.00 57.62 78 GLN A C 1
ATOM 582 O O . GLN A 1 78 ? 39.295 3.415 -29.504 1.00 57.62 78 GLN A O 1
ATOM 587 N N . SER A 1 79 ? 37.494 2.398 -28.625 1.00 68.50 79 SER A N 1
ATOM 588 C CA . SER A 1 79 ? 37.863 1.116 -29.223 1.00 68.50 79 SER A CA 1
ATOM 589 C C . SER A 1 79 ? 38.009 1.270 -30.738 1.00 68.50 79 SER A C 1
ATOM 591 O O . SER A 1 79 ? 37.111 1.783 -31.413 1.00 68.50 79 SER A O 1
ATOM 593 N N . ALA A 1 80 ? 39.137 0.815 -31.293 1.00 78.69 80 ALA A N 1
ATOM 594 C CA . ALA A 1 80 ? 39.378 0.848 -32.739 1.00 78.69 80 ALA A CA 1
ATOM 595 C C . ALA A 1 80 ? 38.231 0.174 -33.520 1.00 78.69 80 ALA A C 1
ATOM 597 O O . ALA A 1 80 ? 37.916 0.564 -34.641 1.00 78.69 80 ALA A O 1
ATOM 598 N N . LYS A 1 81 ? 37.535 -0.780 -32.880 1.00 83.88 81 LYS A N 1
ATOM 599 C CA . LYS A 1 81 ? 36.302 -1.402 -33.376 1.00 83.88 81 LYS A CA 1
ATOM 600 C C . LYS A 1 81 ? 35.163 -0.394 -33.559 1.00 83.88 81 LYS A C 1
ATOM 602 O O . LYS A 1 81 ? 34.644 -0.309 -34.667 1.00 83.88 81 LYS A O 1
ATOM 607 N N . ILE A 1 82 ? 34.815 0.400 -32.540 1.00 87.12 82 ILE A N 1
ATOM 608 C CA . ILE A 1 82 ? 33.771 1.436 -32.655 1.00 87.12 82 ILE A CA 1
ATOM 609 C C . ILE A 1 82 ? 34.121 2.424 -33.772 1.00 87.12 82 ILE A C 1
ATOM 611 O O . ILE A 1 82 ? 33.267 2.714 -34.604 1.00 87.12 82 ILE A O 1
ATOM 615 N N . GLN A 1 83 ? 35.375 2.884 -33.846 1.00 87.00 83 GLN A N 1
ATOM 616 C CA . GLN A 1 83 ? 35.812 3.793 -34.915 1.00 87.00 83 GLN A CA 1
ATOM 617 C C . GLN A 1 83 ? 35.690 3.151 -36.302 1.00 87.00 83 GLN A C 1
ATOM 619 O O . GLN A 1 83 ? 35.158 3.767 -37.222 1.00 87.00 83 GLN A O 1
ATOM 624 N N . SER A 1 84 ? 36.095 1.885 -36.443 1.00 90.38 84 SER A N 1
ATOM 625 C CA . SER A 1 84 ? 35.944 1.149 -37.702 1.00 90.38 84 SER A CA 1
ATOM 626 C C . SER A 1 84 ? 34.478 1.022 -38.135 1.00 90.38 84 SER A C 1
ATOM 628 O O . SER A 1 84 ? 34.174 1.156 -39.317 1.00 90.38 84 SER A O 1
ATOM 630 N N . TRP A 1 85 ? 33.550 0.814 -37.194 1.00 93.81 85 TRP A N 1
ATOM 631 C CA . TRP A 1 85 ? 32.120 0.715 -37.491 1.00 93.81 85 TRP A CA 1
ATOM 632 C C . TRP A 1 85 ? 31.496 2.063 -37.846 1.00 93.81 85 TRP A C 1
ATOM 634 O O . TRP A 1 85 ? 30.597 2.099 -38.684 1.00 93.81 85 TRP A O 1
ATOM 644 N N . LEU A 1 86 ? 31.968 3.151 -37.231 1.00 90.56 86 LEU A N 1
ATOM 645 C CA . LEU A 1 86 ? 31.551 4.515 -37.562 1.00 90.56 86 LEU A CA 1
ATOM 646 C C . LEU A 1 86 ? 32.011 4.897 -38.974 1.00 90.56 86 LEU A C 1
ATOM 648 O O . LEU A 1 86 ? 31.186 5.312 -39.780 1.00 90.56 86 LEU A O 1
ATOM 652 N N . LEU A 1 87 ? 33.291 4.681 -39.300 1.00 91.62 87 LEU A N 1
ATOM 653 C CA . LEU A 1 87 ? 33.844 4.955 -40.634 1.00 91.62 87 LEU A CA 1
ATOM 654 C C . LEU A 1 87 ? 33.165 4.124 -41.727 1.00 91.62 87 LEU A C 1
ATOM 656 O O . LEU A 1 87 ? 32.915 4.623 -42.819 1.00 91.62 87 LEU A O 1
ATOM 660 N N . ALA A 1 88 ? 32.843 2.865 -41.426 1.00 93.38 88 ALA A N 1
ATOM 661 C CA . ALA A 1 88 ? 32.142 1.981 -42.350 1.00 93.38 88 ALA A CA 1
ATOM 662 C C . ALA A 1 88 ? 30.622 2.227 -42.417 1.00 93.38 88 ALA A C 1
ATOM 664 O O . ALA A 1 88 ? 29.942 1.516 -43.154 1.00 93.38 88 ALA A O 1
ATOM 665 N N . GLY A 1 89 ? 30.070 3.166 -41.634 1.00 91.94 89 GLY A N 1
ATOM 666 C CA . GLY A 1 89 ? 28.634 3.465 -41.621 1.00 91.94 89 GLY A CA 1
ATOM 667 C C . GLY A 1 89 ? 27.754 2.251 -41.299 1.00 91.94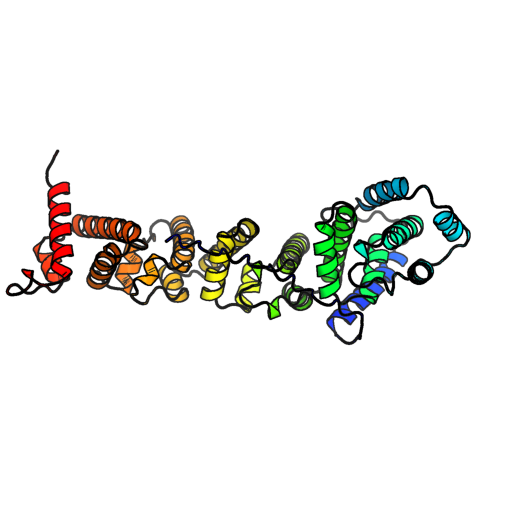 89 GLY A C 1
ATOM 668 O O . GLY A 1 89 ? 26.685 2.086 -41.886 1.00 91.94 89 GLY A O 1
ATOM 669 N N . ARG A 1 90 ? 28.224 1.352 -40.423 1.00 93.75 90 ARG A N 1
ATOM 670 C CA . ARG A 1 90 ? 27.494 0.124 -40.066 1.00 93.75 90 ARG A CA 1
ATOM 671 C C . ARG A 1 90 ? 26.143 0.469 -39.423 1.00 93.75 90 ARG A C 1
ATOM 673 O O . ARG A 1 90 ? 26.003 1.475 -38.739 1.00 93.75 90 ARG A O 1
ATOM 680 N N . LYS A 1 91 ? 25.130 -0.380 -39.602 1.00 93.62 91 LYS A N 1
ATOM 681 C CA . LYS A 1 91 ? 23.846 -0.197 -38.911 1.00 93.62 91 LYS A CA 1
ATOM 682 C C . LYS A 1 91 ? 23.928 -0.735 -37.485 1.00 93.62 91 LYS A C 1
ATOM 684 O O . LYS A 1 91 ? 24.600 -1.734 -37.226 1.00 93.62 91 LYS A O 1
ATOM 689 N N . THR A 1 92 ? 23.209 -0.105 -36.562 1.00 92.88 92 THR A N 1
ATOM 690 C CA . THR A 1 92 ? 23.166 -0.506 -35.145 1.00 92.88 92 THR A CA 1
ATOM 691 C C . THR A 1 92 ? 22.681 -1.949 -34.967 1.00 92.88 92 THR A C 1
ATOM 693 O O . THR A 1 92 ? 23.263 -2.688 -34.172 1.00 92.88 92 THR A O 1
ATOM 696 N N . ASP A 1 93 ? 21.692 -2.387 -35.752 1.00 92.38 93 ASP A N 1
ATOM 697 C CA . ASP A 1 93 ? 21.173 -3.763 -35.752 1.00 92.38 93 ASP A CA 1
ATOM 698 C C . ASP A 1 93 ? 22.209 -4.814 -36.175 1.00 92.38 93 ASP A C 1
ATOM 700 O O . ASP A 1 93 ? 22.301 -5.890 -35.568 1.00 92.38 93 ASP A O 1
ATOM 704 N N . ASP A 1 94 ? 23.024 -4.492 -37.181 1.00 94.06 94 ASP A N 1
ATOM 705 C CA . ASP A 1 94 ? 24.075 -5.384 -37.673 1.00 94.06 94 ASP A CA 1
ATOM 706 C C . ASP A 1 94 ? 25.149 -5.576 -36.601 1.00 94.06 94 ASP A C 1
ATOM 708 O O . ASP A 1 94 ? 25.615 -6.695 -36.370 1.00 94.06 94 ASP A O 1
ATOM 712 N N . ILE A 1 95 ? 25.519 -4.498 -35.898 1.00 94.69 95 ILE A N 1
ATOM 713 C CA . ILE A 1 95 ? 26.489 -4.560 -34.799 1.00 94.69 95 ILE A CA 1
ATOM 714 C C . ILE A 1 95 ? 25.924 -5.346 -33.614 1.00 94.69 95 ILE A C 1
ATOM 716 O O . ILE A 1 95 ? 26.648 -6.162 -33.045 1.00 94.69 95 ILE A O 1
ATOM 720 N N . PHE A 1 96 ? 24.639 -5.179 -33.279 1.00 94.44 96 PHE A N 1
ATOM 721 C CA . PHE A 1 96 ? 23.988 -5.955 -32.215 1.00 94.44 96 PHE A CA 1
ATOM 722 C C . PHE A 1 96 ? 24.115 -7.466 -32.466 1.00 94.44 96 PHE A C 1
ATOM 724 O O . PHE A 1 96 ? 24.507 -8.232 -31.582 1.00 94.44 96 PHE A O 1
ATOM 731 N N . THR A 1 97 ? 23.858 -7.884 -33.708 1.00 94.38 97 THR A N 1
ATOM 732 C CA . THR A 1 97 ? 23.961 -9.285 -34.139 1.00 94.38 97 THR A CA 1
ATOM 733 C C . THR A 1 97 ? 25.416 -9.752 -34.228 1.00 94.38 97 THR A C 1
ATOM 735 O O . THR A 1 97 ? 25.744 -10.850 -33.784 1.00 94.38 97 THR A O 1
ATOM 738 N N . THR A 1 98 ? 26.319 -8.907 -34.737 1.00 94.31 98 THR A N 1
ATOM 739 C CA . THR A 1 98 ? 27.766 -9.191 -34.826 1.00 94.31 98 THR A CA 1
ATOM 740 C C . THR A 1 98 ? 28.375 -9.451 -33.449 1.00 94.31 98 THR A C 1
ATOM 742 O O . THR A 1 98 ? 29.225 -10.327 -33.292 1.00 94.31 98 THR A O 1
ATOM 745 N N . LEU A 1 99 ? 27.918 -8.718 -32.433 1.00 93.50 99 LEU A N 1
ATOM 746 C CA . LEU A 1 99 ? 28.325 -8.900 -31.042 1.00 93.50 99 LEU A CA 1
ATOM 747 C C . LEU A 1 99 ? 27.657 -10.105 -30.363 1.00 93.50 99 LEU A C 1
ATOM 749 O O . LEU A 1 99 ? 28.017 -10.430 -29.232 1.00 93.50 99 LEU A O 1
ATOM 753 N N . GLN A 1 100 ? 26.754 -10.797 -31.066 1.00 93.81 100 GLN A N 1
ATOM 754 C CA . GLN A 1 100 ? 25.971 -11.937 -30.585 1.00 93.81 100 GLN A CA 1
ATOM 755 C C . GLN A 1 100 ? 25.057 -11.586 -29.399 1.00 93.81 100 GLN A C 1
ATOM 757 O O . GLN A 1 100 ? 24.710 -12.454 -28.602 1.00 93.81 100 GLN A O 1
ATOM 762 N N . LEU A 1 101 ? 24.634 -10.321 -29.290 1.00 93.25 101 LEU A N 1
ATOM 763 C CA . LEU A 1 101 ? 23.782 -9.849 -28.190 1.00 93.25 101 LEU A CA 1
ATOM 764 C C . LEU A 1 101 ? 22.357 -10.410 -28.259 1.00 93.25 101 LEU A C 1
ATOM 766 O O . LEU A 1 101 ? 21.690 -10.532 -27.239 1.00 93.25 101 LEU A O 1
ATOM 770 N N . ASN A 1 102 ? 21.923 -10.855 -29.439 1.00 89.38 102 ASN A N 1
ATOM 771 C CA . ASN A 1 102 ? 20.686 -11.618 -29.627 1.00 89.38 102 ASN A CA 1
ATOM 772 C C . ASN A 1 102 ? 20.716 -13.011 -28.967 1.00 89.38 102 ASN A C 1
ATOM 774 O O . ASN A 1 102 ? 19.695 -13.684 -28.917 1.00 89.38 102 ASN A O 1
ATOM 778 N N . LYS A 1 103 ? 21.882 -13.459 -28.484 1.00 88.75 103 LYS A N 1
ATOM 779 C CA . LYS A 1 103 ? 22.062 -14.724 -27.756 1.00 88.75 103 LYS A CA 1
ATOM 780 C C . LYS A 1 103 ? 22.434 -14.513 -26.283 1.00 88.75 103 LYS A C 1
ATOM 782 O O . LYS A 1 103 ? 22.733 -15.485 -25.599 1.00 88.75 103 LYS A O 1
ATOM 787 N N . ALA A 1 104 ? 22.444 -13.269 -25.794 1.00 87.25 104 ALA A N 1
ATOM 788 C CA . ALA A 1 104 ? 22.956 -12.930 -24.463 1.00 87.25 104 ALA A CA 1
ATOM 789 C C . ALA A 1 104 ? 22.048 -13.371 -23.296 1.00 87.25 104 ALA A C 1
ATOM 791 O O . ALA A 1 104 ? 22.470 -13.342 -22.140 1.00 87.25 104 ALA A O 1
ATOM 792 N N . GLY A 1 105 ? 20.817 -13.806 -23.570 1.00 87.31 105 GLY A N 1
AT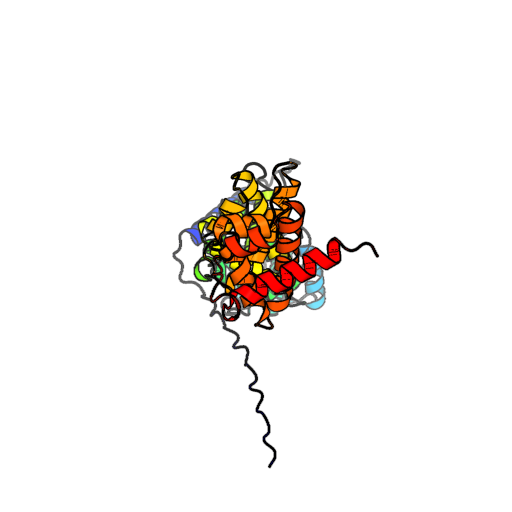OM 793 C CA . GLY A 1 105 ? 19.898 -14.249 -22.523 1.00 87.31 105 GLY A CA 1
ATOM 794 C C . GLY A 1 105 ? 19.452 -13.108 -21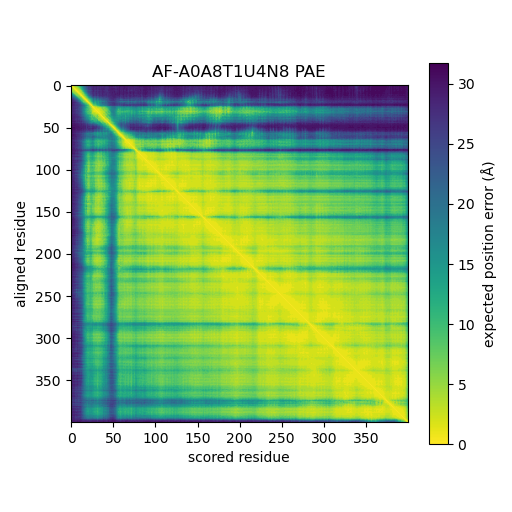.601 1.00 87.31 105 GLY A C 1
ATOM 795 O O . GLY A 1 105 ? 19.567 -11.926 -21.912 1.00 87.31 105 GLY A O 1
ATOM 796 N N . ASN A 1 106 ? 19.013 -13.470 -20.400 1.00 83.50 106 ASN A N 1
ATOM 797 C CA . ASN A 1 106 ? 18.640 -12.531 -19.337 1.00 83.50 106 ASN A CA 1
ATOM 798 C C . ASN A 1 106 ? 19.812 -11.728 -18.740 1.00 83.50 106 ASN A C 1
ATOM 800 O O . ASN A 1 106 ? 19.585 -10.813 -17.952 1.00 83.50 106 ASN A O 1
ATOM 804 N N . LYS A 1 107 ? 21.056 -12.050 -19.112 1.00 84.75 107 LYS A N 1
ATOM 805 C CA . LYS A 1 107 ? 22.278 -11.405 -18.608 1.00 84.75 107 LYS A CA 1
ATOM 806 C C . LYS A 1 107 ? 22.838 -10.349 -19.558 1.00 84.75 107 LYS A C 1
ATOM 808 O O . LYS A 1 107 ? 23.984 -9.937 -19.414 1.00 84.75 107 LYS A O 1
ATOM 813 N N . ILE A 1 108 ? 22.046 -9.873 -20.521 1.00 90.94 108 ILE A N 1
ATOM 814 C CA . ILE A 1 108 ? 22.496 -8.865 -21.492 1.00 90.94 108 ILE A CA 1
ATOM 815 C C . ILE A 1 108 ? 23.053 -7.594 -20.829 1.00 90.94 108 ILE A C 1
ATOM 817 O O . ILE A 1 108 ? 24.033 -7.037 -21.311 1.00 90.94 108 ILE A O 1
ATOM 821 N N . PHE A 1 109 ? 22.486 -7.171 -19.695 1.00 89.69 109 PHE A N 1
ATOM 822 C CA . PHE A 1 109 ? 22.960 -6.006 -18.938 1.00 89.69 109 PHE A CA 1
ATOM 823 C C . PHE A 1 109 ? 24.303 -6.238 -18.224 1.00 89.69 109 PHE A C 1
ATOM 825 O O . PHE A 1 109 ? 24.970 -5.271 -17.863 1.00 89.69 109 PHE A O 1
ATOM 832 N N . GLU A 1 110 ? 24.713 -7.495 -18.046 1.00 87.06 110 GLU A N 1
ATOM 833 C CA . GLU A 1 110 ? 26.013 -7.880 -17.488 1.00 87.06 110 GLU A CA 1
ATOM 834 C C . GLU A 1 110 ? 27.082 -8.050 -18.584 1.00 87.06 110 GLU A C 1
ATOM 836 O O . GLU A 1 110 ? 28.273 -8.051 -18.276 1.00 87.06 110 GLU A O 1
ATOM 841 N N . ASP A 1 111 ? 26.686 -8.179 -19.860 1.00 89.00 111 ASP A N 1
ATOM 842 C CA . ASP A 1 111 ? 27.608 -8.396 -20.979 1.00 89.00 111 ASP A CA 1
ATOM 843 C C . ASP A 1 111 ? 28.338 -7.087 -21.362 1.00 89.00 111 ASP A C 1
ATOM 845 O O . ASP A 1 111 ? 27.715 -6.139 -21.852 1.00 89.00 111 ASP A O 1
ATOM 849 N N . PRO A 1 112 ? 29.679 -7.011 -21.248 1.00 88.00 112 PRO A N 1
ATOM 850 C CA . PRO A 1 112 ? 30.445 -5.831 -21.663 1.00 88.00 112 PRO A CA 1
ATOM 851 C C . PRO A 1 112 ? 30.266 -5.457 -23.146 1.00 88.00 112 PRO A C 1
ATOM 853 O O . PRO A 1 112 ? 30.438 -4.294 -23.537 1.00 88.00 112 PRO A O 1
ATOM 856 N N . LYS A 1 113 ? 29.903 -6.423 -24.002 1.00 91.38 113 LYS A N 1
ATOM 857 C CA . LYS A 1 113 ? 29.582 -6.168 -25.412 1.00 91.38 113 LYS A CA 1
ATOM 858 C C . LYS A 1 113 ? 28.307 -5.343 -25.556 1.00 91.38 113 LYS A C 1
ATOM 860 O O . LYS A 1 113 ? 28.222 -4.551 -26.492 1.00 91.38 113 LYS A O 1
ATOM 865 N N . PHE A 1 114 ? 27.348 -5.479 -24.639 1.00 91.75 114 PHE A N 1
ATOM 866 C CA . PHE A 1 114 ? 26.133 -4.669 -24.651 1.00 91.75 114 PHE A CA 1
ATOM 867 C C . PHE A 1 114 ? 26.470 -3.199 -24.410 1.00 91.75 114 PHE A C 1
ATOM 869 O O . PHE A 1 114 ? 26.030 -2.342 -25.170 1.00 91.75 114 PHE A O 1
ATOM 876 N N . ILE A 1 115 ? 27.358 -2.906 -23.457 1.00 88.31 115 ILE A N 1
ATOM 877 C CA . ILE A 1 115 ? 27.837 -1.536 -23.216 1.00 88.31 115 ILE A CA 1
ATOM 878 C C . ILE A 1 115 ? 28.592 -0.995 -24.438 1.00 88.31 115 ILE A C 1
ATOM 880 O O . ILE A 1 115 ? 28.388 0.148 -24.839 1.00 88.31 115 ILE A O 1
ATOM 884 N N . THR A 1 116 ? 29.405 -1.828 -25.097 1.00 90.06 116 THR A N 1
ATOM 885 C CA . THR A 1 116 ? 30.078 -1.453 -26.356 1.00 90.06 116 THR A CA 1
ATOM 886 C C . THR A 1 116 ? 29.070 -1.067 -27.444 1.00 90.06 116 THR A C 1
ATOM 888 O O . THR A 1 116 ? 29.267 -0.074 -28.147 1.00 90.06 116 THR A O 1
ATOM 891 N N . TRP A 1 117 ? 27.983 -1.830 -27.575 1.00 93.12 117 TRP A N 1
ATOM 892 C CA . TRP A 1 117 ? 26.905 -1.524 -28.508 1.00 93.12 117 TRP A CA 1
ATOM 893 C C . TRP A 1 117 ? 26.156 -0.243 -28.126 1.00 93.12 117 TRP A C 1
ATOM 895 O O . TRP A 1 117 ? 25.956 0.605 -28.986 1.00 93.12 117 TRP A O 1
ATOM 905 N N . VAL A 1 118 ? 25.821 -0.047 -26.850 1.00 91.12 118 VAL A N 1
ATOM 906 C CA . VAL A 1 118 ? 25.165 1.171 -26.343 1.00 91.12 118 VAL A CA 1
ATOM 907 C C . VAL A 1 118 ? 25.991 2.423 -26.648 1.00 91.12 118 VAL A C 1
ATOM 909 O O . VAL A 1 118 ? 25.455 3.393 -27.180 1.00 91.12 118 VAL A O 1
ATOM 912 N N . VAL A 1 119 ? 27.308 2.390 -26.400 1.00 88.69 119 VAL A N 1
ATOM 913 C CA . VAL A 1 119 ? 28.211 3.500 -26.758 1.00 88.69 119 VAL A CA 1
ATOM 914 C C . VAL A 1 119 ? 28.230 3.737 -28.267 1.00 88.69 119 VAL A C 1
ATOM 916 O O . VAL A 1 119 ? 28.291 4.883 -28.707 1.00 88.69 119 VAL A O 1
ATOM 919 N N . TYR A 1 120 ? 28.172 2.680 -29.079 1.00 90.75 120 TYR A N 1
ATOM 920 C CA . TYR A 1 120 ? 28.072 2.827 -30.529 1.00 90.75 120 TYR A CA 1
ATOM 921 C C . TYR A 1 120 ? 26.754 3.494 -30.951 1.00 90.75 120 TYR A C 1
ATOM 923 O O . TYR A 1 120 ? 26.795 4.458 -31.713 1.00 90.75 120 TYR A O 1
ATOM 931 N N . VAL A 1 121 ? 25.609 3.043 -30.421 1.00 91.19 121 VAL A N 1
ATOM 932 C CA . VAL A 1 121 ? 24.295 3.649 -30.702 1.00 91.19 121 VAL A CA 1
ATOM 933 C C . VAL A 1 121 ? 24.298 5.129 -30.337 1.00 91.19 121 VAL A C 1
ATOM 935 O O . VAL A 1 121 ? 23.932 5.942 -31.174 1.00 91.19 121 VAL A O 1
ATOM 938 N N . ALA A 1 122 ? 24.798 5.492 -29.156 1.00 87.75 122 ALA A N 1
ATOM 939 C CA . ALA A 1 122 ? 24.868 6.883 -28.705 1.00 87.75 122 ALA A CA 1
ATOM 940 C C . ALA A 1 122 ? 25.777 7.786 -29.561 1.00 87.75 122 ALA A C 1
ATOM 942 O O . ALA A 1 122 ? 25.622 9.003 -29.551 1.00 87.75 122 ALA A O 1
ATOM 943 N N . LYS A 1 123 ? 26.734 7.218 -30.308 1.00 86.56 123 LYS A N 1
ATOM 944 C CA . LYS A 1 123 ? 27.560 7.978 -31.262 1.00 86.56 123 LYS A CA 1
ATOM 945 C C . LYS A 1 123 ? 26.899 8.150 -32.628 1.00 86.56 123 LYS A C 1
ATOM 947 O O . LYS A 1 123 ? 27.211 9.113 -33.325 1.00 86.56 123 LYS A O 1
ATOM 952 N N . VAL A 1 124 ? 26.057 7.199 -33.031 1.00 88.19 124 VAL A N 1
ATOM 953 C CA . VAL A 1 124 ? 25.368 7.209 -34.330 1.00 88.19 124 VAL A CA 1
ATOM 954 C C . VAL A 1 124 ? 24.063 8.000 -34.249 1.00 88.19 124 VAL A C 1
ATOM 956 O O . VAL A 1 124 ? 23.798 8.822 -35.122 1.00 88.19 124 VAL A O 1
ATOM 959 N N . GLU A 1 125 ? 23.270 7.768 -33.205 1.00 86.69 125 GLU A N 1
ATOM 960 C CA . GLU A 1 125 ? 21.987 8.422 -32.963 1.00 86.69 125 GLU A CA 1
ATOM 961 C C . GLU A 1 125 ? 22.174 9.607 -32.014 1.00 86.69 125 GLU A C 1
ATOM 963 O O . GLU A 1 125 ? 22.532 9.428 -30.852 1.00 86.69 125 GLU A O 1
ATOM 968 N N . LYS A 1 126 ? 21.950 10.823 -32.519 1.00 77.31 126 LYS A N 1
ATOM 969 C CA . LYS A 1 126 ? 22.247 12.065 -31.791 1.00 77.31 126 LYS A CA 1
ATOM 970 C C . LYS A 1 126 ? 21.069 12.600 -30.985 1.00 77.31 126 LYS A C 1
ATOM 972 O O . LYS A 1 126 ? 21.300 13.384 -30.071 1.00 77.31 126 LYS A O 1
ATOM 977 N N . HIS A 1 127 ? 19.838 12.227 -31.334 1.00 73.31 127 HIS A N 1
ATOM 978 C CA . HIS A 1 127 ? 18.647 12.846 -30.752 1.00 73.31 127 HIS A CA 1
ATOM 979 C C . HIS A 1 127 ? 17.989 11.979 -29.684 1.00 73.31 127 HIS A C 1
ATOM 981 O O . HIS A 1 127 ? 17.611 12.508 -28.643 1.00 73.31 127 HIS A O 1
ATOM 987 N N . ASN A 1 128 ? 17.853 10.669 -29.919 1.00 76.31 128 ASN A N 1
ATOM 988 C CA . ASN A 1 128 ? 17.210 9.774 -28.952 1.00 76.31 128 ASN A CA 1
ATOM 989 C C . ASN A 1 128 ? 17.813 8.351 -28.928 1.00 76.31 128 ASN A C 1
ATOM 991 O O . ASN A 1 128 ? 17.156 7.377 -29.320 1.00 76.31 128 ASN A O 1
ATOM 995 N N . PRO A 1 129 ? 19.085 8.194 -28.514 1.00 84.69 129 PRO A N 1
ATOM 996 C CA . PRO A 1 129 ? 19.728 6.885 -28.509 1.00 84.69 129 PRO A CA 1
ATOM 997 C C . PRO A 1 129 ? 19.088 5.892 -27.527 1.00 84.69 129 PRO A C 1
ATOM 999 O O . PRO A 1 129 ? 19.078 4.692 -27.807 1.00 84.69 129 PRO A O 1
ATOM 1002 N N . GLU A 1 130 ? 18.507 6.352 -26.416 1.00 84.56 130 GLU A N 1
ATOM 1003 C CA . GLU A 1 130 ? 17.775 5.508 -25.464 1.00 84.56 130 GLU A CA 1
ATOM 1004 C C . GLU A 1 130 ? 16.555 4.832 -26.095 1.00 84.56 130 GLU A C 1
ATOM 1006 O O . GLU A 1 130 ? 16.274 3.671 -25.789 1.00 84.56 130 GLU A O 1
ATOM 1011 N N . GLU A 1 131 ? 15.862 5.504 -27.016 1.00 83.06 131 GLU A N 1
ATOM 1012 C CA . GLU A 1 131 ? 14.743 4.915 -27.750 1.00 83.06 131 GLU A CA 1
ATOM 1013 C C . GLU A 1 131 ? 15.210 3.808 -28.696 1.00 83.06 131 GLU A C 1
ATOM 1015 O O . GLU A 1 131 ? 14.592 2.744 -28.741 1.00 83.06 131 GLU A O 1
ATOM 1020 N N . VAL A 1 132 ? 16.329 4.005 -29.401 1.00 87.81 132 VAL A N 1
ATOM 1021 C CA . VAL A 1 132 ? 16.912 2.969 -30.272 1.00 87.81 132 VAL A CA 1
ATOM 1022 C C . VAL A 1 132 ? 17.348 1.753 -29.451 1.00 87.81 132 VAL A C 1
ATOM 1024 O O . VAL A 1 132 ? 17.078 0.613 -29.840 1.00 87.81 132 VAL A O 1
ATOM 1027 N N . ILE A 1 133 ? 17.979 1.984 -28.295 1.00 91.88 133 ILE A N 1
ATOM 1028 C CA . ILE A 1 133 ? 18.401 0.924 -27.370 1.00 91.88 133 ILE A CA 1
ATOM 1029 C C . ILE A 1 133 ? 17.188 0.137 -26.870 1.00 91.88 133 ILE A C 1
ATOM 1031 O O . ILE A 1 133 ? 17.155 -1.088 -27.003 1.00 91.88 133 ILE A O 1
ATOM 1035 N N . LEU A 1 134 ? 16.181 0.828 -26.329 1.00 91.62 134 LEU A N 1
ATOM 1036 C CA . LEU A 1 134 ? 14.985 0.188 -25.790 1.00 91.62 134 LEU A CA 1
ATOM 1037 C C . LEU A 1 134 ? 14.211 -0.567 -26.874 1.00 91.62 134 LEU A C 1
ATOM 1039 O O . LEU A 1 134 ? 13.832 -1.715 -26.656 1.00 91.62 134 LEU A O 1
ATOM 1043 N N . SER A 1 135 ? 14.017 0.046 -28.044 1.00 88.25 135 SER A N 1
ATOM 1044 C CA . SER A 1 135 ? 13.318 -0.567 -29.175 1.00 88.25 135 SER A CA 1
ATOM 1045 C C . SER A 1 135 ? 13.975 -1.884 -29.571 1.00 88.25 135 SER A C 1
ATOM 1047 O O . SER A 1 135 ? 13.301 -2.912 -29.672 1.00 88.25 135 SER A O 1
ATOM 1049 N N . LYS A 1 136 ? 15.313 -1.905 -29.671 1.00 91.75 136 LYS A N 1
ATOM 1050 C CA . LYS A 1 136 ? 16.027 -3.147 -29.958 1.00 91.75 136 LYS A CA 1
ATOM 1051 C C . LYS A 1 136 ? 15.753 -4.211 -28.901 1.00 91.75 136 LYS A C 1
ATOM 1053 O O . LYS A 1 136 ? 15.444 -5.342 -29.267 1.00 91.75 136 LYS A O 1
ATOM 1058 N N . LEU A 1 137 ? 15.819 -3.866 -27.616 1.00 93.06 137 LEU A N 1
ATOM 1059 C CA . LEU A 1 137 ? 15.541 -4.805 -26.525 1.00 93.06 137 LEU A CA 1
ATOM 1060 C C . LEU A 1 137 ? 14.095 -5.325 -26.558 1.00 93.06 137 LEU A C 1
ATOM 1062 O O . LEU A 1 137 ? 13.876 -6.513 -26.341 1.00 93.06 137 LEU A O 1
ATOM 1066 N N . MET A 1 138 ? 13.117 -4.490 -26.908 1.00 89.94 138 MET A N 1
ATOM 1067 C CA . MET A 1 138 ? 11.710 -4.899 -27.024 1.00 89.94 138 MET A CA 1
ATOM 1068 C C . MET A 1 138 ? 11.446 -5.888 -28.164 1.00 89.94 138 MET A C 1
ATOM 1070 O O . MET A 1 138 ? 10.457 -6.612 -28.119 1.00 89.94 138 MET A O 1
ATOM 1074 N N . THR A 1 139 ? 12.339 -5.983 -29.155 1.00 88.69 139 THR A N 1
ATOM 1075 C CA . THR A 1 139 ? 12.272 -7.062 -30.161 1.00 88.69 139 THR A CA 1
ATOM 1076 C C . THR A 1 139 ? 12.780 -8.411 -29.643 1.00 88.69 139 THR A C 1
ATOM 1078 O O . THR A 1 139 ? 12.511 -9.441 -30.258 1.00 88.69 139 THR A O 1
ATOM 1081 N N . GLN A 1 140 ? 13.543 -8.412 -28.546 1.00 88.94 140 GLN A N 1
ATOM 1082 C CA . GLN A 1 140 ? 14.209 -9.600 -28.000 1.00 88.94 140 GLN A CA 1
ATOM 1083 C C . GLN A 1 140 ? 13.495 -10.170 -26.767 1.00 88.94 140 GLN A C 1
ATOM 1085 O O . GLN A 1 140 ? 13.591 -11.367 -26.505 1.00 88.94 140 GLN A O 1
ATOM 1090 N N . TYR A 1 141 ? 12.795 -9.322 -26.010 1.00 89.38 141 TYR A N 1
ATOM 1091 C CA . TYR A 1 141 ? 12.226 -9.670 -24.709 1.00 89.38 141 TYR A CA 1
ATOM 1092 C C . TYR A 1 141 ? 10.752 -9.283 -24.609 1.00 89.38 141 TYR A C 1
ATOM 1094 O O . TYR A 1 141 ? 10.331 -8.251 -25.135 1.00 89.38 141 TYR A O 1
ATOM 1102 N N . THR A 1 142 ? 9.976 -10.079 -23.870 1.00 87.88 142 THR A N 1
ATOM 1103 C CA . THR A 1 142 ? 8.604 -9.703 -23.502 1.00 87.88 142 THR A CA 1
ATOM 1104 C C . THR A 1 142 ? 8.606 -8.431 -22.640 1.00 87.88 142 THR A C 1
ATOM 1106 O O . THR A 1 142 ? 9.589 -8.173 -21.935 1.00 87.88 142 THR A O 1
ATOM 1109 N N . PRO A 1 143 ? 7.526 -7.624 -22.648 1.00 86.88 143 PRO A N 1
ATOM 1110 C CA . PRO A 1 143 ? 7.475 -6.394 -21.855 1.00 86.88 143 PRO A CA 1
ATOM 1111 C C . PRO A 1 143 ? 7.724 -6.617 -20.352 1.00 86.88 143 PRO A C 1
ATOM 1113 O O . PRO A 1 143 ? 8.494 -5.873 -19.743 1.00 86.88 143 PRO A O 1
ATOM 1116 N N . GLU A 1 144 ? 7.139 -7.676 -19.783 1.00 87.50 144 GLU A N 1
ATOM 1117 C CA . GLU A 1 144 ? 7.338 -8.117 -18.396 1.00 87.50 144 GLU A CA 1
ATOM 1118 C C . GLU A 1 144 ? 8.806 -8.476 -18.106 1.00 87.50 144 GLU A C 1
ATOM 1120 O O . GLU A 1 144 ? 9.413 -7.954 -17.163 1.00 87.50 144 GLU A O 1
ATOM 1125 N N . SER A 1 145 ? 9.404 -9.340 -18.938 1.00 89.56 145 SER A N 1
ATOM 1126 C CA . SER A 1 145 ? 10.793 -9.774 -18.765 1.00 89.56 145 SER A CA 1
ATOM 1127 C C . SER A 1 145 ? 11.746 -8.587 -18.879 1.00 89.56 145 SER A C 1
ATOM 1129 O O . SER A 1 145 ? 12.620 -8.414 -18.030 1.00 89.56 145 SER A O 1
ATOM 1131 N N . LEU A 1 146 ? 11.532 -7.712 -19.868 1.00 91.94 146 LEU A N 1
ATOM 1132 C CA . LEU A 1 146 ? 12.333 -6.508 -20.064 1.00 91.94 146 LEU A CA 1
ATOM 1133 C C . LEU A 1 146 ? 12.258 -5.558 -18.869 1.00 91.94 146 LEU A C 1
ATOM 1135 O O . LEU A 1 146 ? 13.301 -5.123 -18.383 1.00 91.94 146 LEU A O 1
ATOM 1139 N N . ALA A 1 147 ? 11.057 -5.272 -18.359 1.00 90.31 147 ALA A N 1
ATOM 1140 C CA . ALA A 1 147 ? 10.890 -4.442 -17.166 1.00 90.31 147 ALA A CA 1
ATOM 1141 C C . ALA A 1 147 ? 11.614 -5.044 -15.949 1.00 90.31 147 ALA A C 1
ATOM 1143 O O . ALA A 1 147 ? 12.283 -4.327 -15.204 1.00 90.31 147 ALA A O 1
ATOM 1144 N N . THR A 1 148 ? 11.544 -6.367 -15.787 1.00 88.31 148 THR A N 1
ATOM 1145 C CA . THR A 1 148 ? 12.213 -7.098 -14.702 1.00 88.31 148 THR A CA 1
ATOM 1146 C C . THR A 1 148 ? 13.736 -7.014 -14.814 1.00 88.31 148 THR A C 1
ATOM 1148 O O . THR A 1 148 ? 14.409 -6.693 -13.834 1.00 88.31 148 THR A O 1
ATOM 1151 N N . MET A 1 149 ? 14.290 -7.239 -16.009 1.00 91.12 149 MET A N 1
ATOM 1152 C CA . MET A 1 149 ? 15.732 -7.132 -16.252 1.00 91.12 149 MET A CA 1
ATOM 1153 C C . MET A 1 149 ? 16.242 -5.707 -16.026 1.00 91.12 149 MET A C 1
ATOM 1155 O O . MET A 1 149 ? 17.274 -5.525 -15.383 1.00 91.12 149 MET A O 1
ATOM 1159 N N . ILE A 1 150 ? 15.505 -4.692 -16.490 1.00 91.69 150 ILE A N 1
ATOM 1160 C CA . ILE A 1 150 ? 15.844 -3.286 -16.246 1.00 91.69 150 ILE A CA 1
ATOM 1161 C C . ILE A 1 150 ? 15.813 -2.989 -14.738 1.00 91.69 150 ILE A C 1
ATOM 1163 O O . ILE A 1 150 ? 16.759 -2.412 -14.204 1.00 91.69 150 ILE A O 1
ATOM 1167 N N . ALA A 1 151 ? 14.772 -3.416 -14.016 1.00 87.19 151 ALA A N 1
ATOM 1168 C CA . ALA A 1 151 ? 14.669 -3.205 -12.572 1.00 87.19 151 ALA A CA 1
ATOM 1169 C C . ALA A 1 151 ? 15.806 -3.888 -11.787 1.00 87.19 151 ALA A C 1
ATOM 1171 O O . ALA A 1 151 ? 16.314 -3.316 -10.821 1.00 87.19 151 ALA A O 1
ATOM 1172 N N . ALA A 1 152 ? 16.236 -5.081 -12.209 1.00 87.94 152 ALA A N 1
ATOM 1173 C CA . ALA A 1 152 ? 17.392 -5.764 -11.633 1.00 87.94 152 ALA A CA 1
ATOM 1174 C C . ALA A 1 152 ? 18.701 -5.014 -11.929 1.00 87.94 152 ALA A C 1
ATOM 1176 O O . ALA A 1 152 ? 19.484 -4.765 -11.013 1.00 87.94 152 ALA A O 1
ATOM 1177 N N . ALA A 1 153 ? 18.901 -4.571 -13.174 1.00 89.50 153 ALA A N 1
ATOM 1178 C CA . ALA A 1 153 ? 20.085 -3.823 -13.593 1.00 89.50 153 ALA A CA 1
ATOM 1179 C C . ALA A 1 153 ? 20.242 -2.483 -12.848 1.00 89.50 153 ALA A C 1
ATOM 1181 O O . ALA A 1 153 ? 21.367 -2.054 -12.602 1.00 89.50 153 ALA A O 1
ATOM 1182 N N . LYS A 1 154 ? 19.143 -1.857 -12.396 1.00 87.56 154 LYS A N 1
ATOM 1183 C CA . LYS A 1 154 ? 19.193 -0.661 -11.530 1.00 87.56 154 LYS A CA 1
ATOM 1184 C C . LYS A 1 154 ? 19.884 -0.897 -10.187 1.00 87.56 154 LYS A C 1
ATOM 1186 O O . LYS A 1 154 ? 20.372 0.053 -9.592 1.00 87.56 154 LYS A O 1
ATOM 1191 N N . LYS A 1 155 ? 19.917 -2.138 -9.696 1.00 84.38 155 LYS A N 1
ATOM 1192 C CA . LYS A 1 155 ? 20.583 -2.491 -8.432 1.00 84.38 155 LYS A CA 1
ATOM 1193 C C . LYS A 1 155 ? 22.076 -2.778 -8.613 1.00 84.38 155 LYS A C 1
ATOM 1195 O O . LYS A 1 155 ? 22.772 -3.009 -7.628 1.00 84.38 155 LYS A O 1
ATOM 1200 N N . VAL A 1 156 ? 22.572 -2.786 -9.852 1.00 82.50 156 VAL A N 1
ATOM 1201 C CA . VAL A 1 156 ? 23.969 -3.076 -10.175 1.00 82.50 156 VAL A CA 1
ATOM 1202 C C . VAL A 1 156 ? 24.672 -1.774 -10.551 1.00 82.50 156 VAL A C 1
ATOM 1204 O O . VAL A 1 156 ? 24.341 -1.144 -11.552 1.00 82.50 156 VAL A O 1
ATOM 1207 N N . SER A 1 157 ? 25.677 -1.380 -9.764 1.00 75.50 157 SER A N 1
ATOM 1208 C CA . SER A 1 157 ? 26.328 -0.061 -9.863 1.00 75.50 157 SER A CA 1
ATOM 1209 C C . SER A 1 157 ? 26.845 0.299 -11.269 1.00 75.50 157 SER A C 1
ATOM 1211 O O . SER A 1 157 ? 26.795 1.459 -11.670 1.00 75.50 157 SER A O 1
ATOM 1213 N N . ASN A 1 158 ? 27.316 -0.672 -12.061 1.00 78.06 158 ASN A N 1
ATOM 1214 C CA . ASN A 1 158 ? 27.829 -0.407 -13.412 1.00 78.06 158 ASN A CA 1
ATOM 1215 C C . ASN A 1 158 ? 26.729 -0.167 -14.468 1.00 78.06 158 ASN A C 1
ATOM 1217 O O . ASN A 1 158 ? 27.013 0.478 -15.479 1.00 78.06 158 ASN A O 1
ATOM 1221 N N . ALA A 1 159 ? 25.509 -0.662 -14.237 1.00 82.81 159 ALA A N 1
ATOM 1222 C CA . ALA A 1 159 ? 24.372 -0.594 -15.155 1.00 82.81 159 ALA A CA 1
ATOM 1223 C C . ALA A 1 159 ? 23.261 0.354 -14.671 1.00 82.81 159 ALA A C 1
ATOM 1225 O O . ALA A 1 159 ? 22.357 0.672 -15.445 1.00 82.81 159 ALA A O 1
ATOM 1226 N N . GLU A 1 160 ? 23.346 0.850 -13.433 1.00 85.25 160 GLU A N 1
ATOM 1227 C CA . GLU A 1 160 ? 22.336 1.692 -12.783 1.00 85.25 160 GLU A CA 1
ATOM 1228 C C . GLU A 1 160 ? 21.909 2.893 -13.637 1.00 85.25 160 GLU A C 1
ATOM 1230 O O . GLU A 1 160 ? 20.711 3.132 -13.823 1.00 85.25 160 GLU A O 1
ATOM 1235 N N . GLY A 1 161 ? 22.882 3.614 -14.207 1.00 84.31 161 GLY A N 1
ATOM 1236 C CA . GLY A 1 161 ? 22.627 4.765 -15.074 1.00 84.31 161 GLY A CA 1
ATOM 1237 C C . GLY A 1 161 ? 21.822 4.391 -16.320 1.00 84.31 161 GLY A C 1
ATOM 1238 O O . GLY A 1 161 ? 20.799 5.019 -16.597 1.00 84.31 161 GLY A O 1
ATOM 1239 N N . LEU A 1 162 ? 22.223 3.323 -17.030 1.00 85.81 162 LEU A N 1
ATOM 1240 C CA . LEU A 1 162 ? 21.490 2.836 -18.208 1.00 85.81 162 LEU A CA 1
ATOM 1241 C C . LEU A 1 162 ? 20.078 2.423 -17.840 1.00 85.81 162 LEU A C 1
ATOM 1243 O O . LEU A 1 162 ? 19.117 2.769 -18.513 1.00 85.81 162 LEU A O 1
ATOM 1247 N N . ALA A 1 163 ? 19.979 1.619 -16.787 1.00 89.75 163 ALA A N 1
ATOM 1248 C CA . ALA A 1 163 ? 18.754 0.960 -16.409 1.00 89.75 163 ALA A CA 1
ATOM 1249 C C . ALA A 1 163 ? 17.726 1.987 -15.929 1.00 89.75 163 ALA A C 1
ATOM 1251 O O . ALA A 1 163 ? 16.550 1.884 -16.260 1.00 89.75 163 ALA A O 1
ATOM 1252 N N . THR A 1 164 ? 18.166 3.035 -15.232 1.00 87.12 164 THR A N 1
ATOM 1253 C CA . THR A 1 164 ? 17.304 4.160 -14.853 1.00 87.12 164 THR A CA 1
ATOM 1254 C C . THR A 1 164 ? 16.754 4.888 -16.081 1.00 87.12 164 THR A C 1
ATOM 1256 O O . THR A 1 164 ? 15.549 5.133 -16.146 1.00 87.12 164 THR A O 1
ATOM 1259 N N . LEU A 1 165 ? 17.605 5.165 -17.075 1.00 87.06 165 LEU A N 1
ATOM 1260 C CA . LEU A 1 165 ? 17.198 5.801 -18.333 1.00 87.06 165 LEU A CA 1
ATOM 1261 C C . LEU A 1 165 ? 16.226 4.922 -19.127 1.00 87.06 165 LEU A C 1
ATOM 1263 O O . LEU A 1 165 ? 15.163 5.384 -19.534 1.00 87.06 165 LEU A O 1
ATOM 1267 N N . LEU A 1 166 ? 16.541 3.635 -19.287 1.00 90.62 166 LEU A N 1
ATOM 1268 C CA . LEU A 1 166 ? 15.685 2.695 -20.006 1.00 90.62 166 LEU A CA 1
ATOM 1269 C C . LEU A 1 166 ? 14.351 2.470 -19.297 1.00 90.62 166 LEU A C 1
ATOM 1271 O O . LEU A 1 166 ? 13.338 2.350 -19.975 1.00 90.62 166 LEU A O 1
ATOM 1275 N N . GLN A 1 167 ? 14.310 2.467 -17.961 1.00 90.50 167 GLN A N 1
ATOM 1276 C CA . GLN A 1 167 ? 13.048 2.367 -17.226 1.00 90.50 167 GLN A CA 1
ATOM 1277 C C . GLN A 1 167 ? 12.177 3.611 -17.442 1.00 90.50 167 GLN A C 1
ATOM 1279 O O . GLN A 1 167 ? 10.962 3.487 -17.569 1.00 90.50 167 GLN A O 1
ATOM 1284 N N . ALA A 1 168 ? 12.772 4.808 -17.481 1.00 87.06 168 ALA A N 1
ATOM 1285 C CA . ALA A 1 168 ? 12.042 6.040 -17.780 1.00 87.06 168 ALA A CA 1
ATOM 1286 C C . ALA A 1 168 ? 11.500 6.028 -19.218 1.00 87.06 168 ALA A C 1
ATOM 1288 O O . ALA A 1 168 ? 10.312 6.273 -19.432 1.00 87.06 168 ALA A O 1
ATOM 1289 N N . GLN A 1 169 ? 12.336 5.646 -20.189 1.00 87.38 169 GLN A N 1
ATOM 1290 C CA . GLN A 1 169 ? 11.927 5.535 -21.588 1.00 87.38 169 GLN A CA 1
ATOM 1291 C C . GLN A 1 169 ? 10.855 4.453 -21.785 1.00 87.38 169 GLN A C 1
ATOM 1293 O O . GLN A 1 169 ? 9.902 4.661 -22.529 1.00 87.38 169 GLN A O 1
ATOM 1298 N N . GLN A 1 170 ? 10.942 3.331 -21.066 1.00 91.12 170 GLN A N 1
ATOM 1299 C CA . GLN A 1 170 ? 9.927 2.277 -21.086 1.00 91.12 170 GLN A CA 1
ATOM 1300 C C . GLN A 1 170 ? 8.561 2.789 -20.611 1.00 91.12 170 GLN A C 1
ATOM 1302 O O . GLN A 1 170 ? 7.551 2.508 -21.251 1.00 91.12 170 GLN A O 1
ATOM 1307 N N . ARG A 1 171 ? 8.516 3.600 -19.547 1.00 90.44 171 ARG A N 1
ATOM 1308 C CA . ARG A 1 171 ? 7.262 4.219 -19.092 1.00 90.44 171 ARG A CA 1
ATOM 1309 C C . ARG A 1 171 ? 6.718 5.225 -20.104 1.00 90.44 171 ARG A C 1
ATOM 1311 O O . ARG A 1 171 ? 5.524 5.196 -20.389 1.00 90.44 171 ARG A O 1
ATOM 1318 N N . ARG A 1 172 ? 7.581 6.060 -20.699 1.00 86.62 172 ARG A N 1
ATOM 1319 C CA . ARG A 1 172 ? 7.196 7.009 -21.764 1.00 86.62 172 ARG A CA 1
ATOM 1320 C C . ARG A 1 172 ? 6.494 6.312 -22.921 1.00 86.62 172 ARG A C 1
ATOM 1322 O O . ARG A 1 172 ? 5.477 6.777 -23.415 1.00 86.62 172 ARG A O 1
ATOM 1329 N N . VAL A 1 173 ? 7.038 5.176 -23.323 1.00 87.69 173 VAL A N 1
ATOM 1330 C CA . VAL A 1 173 ? 6.498 4.351 -24.398 1.00 87.69 173 VAL A CA 1
ATOM 1331 C C . VAL A 1 173 ? 5.109 3.841 -24.063 1.00 87.69 173 VAL A C 1
ATOM 1333 O O . VAL A 1 173 ? 4.217 3.946 -24.897 1.00 87.69 173 VAL A O 1
ATOM 1336 N N . TRP A 1 174 ? 4.922 3.295 -22.861 1.00 91.75 174 TRP A N 1
ATOM 1337 C CA . TRP A 1 174 ? 3.611 2.821 -22.423 1.00 91.75 174 TRP A CA 1
ATOM 1338 C C . TRP A 1 174 ? 2.579 3.957 -22.440 1.00 91.75 174 TRP A C 1
ATOM 1340 O O . TRP A 1 174 ? 1.485 3.772 -22.966 1.00 91.75 174 TRP A O 1
ATOM 1350 N N . MET A 1 175 ? 2.960 5.158 -21.990 1.00 88.25 175 MET A N 1
ATOM 1351 C CA . MET A 1 175 ? 2.096 6.346 -22.054 1.00 88.25 175 MET A CA 1
ATOM 1352 C C . MET A 1 175 ? 1.764 6.766 -23.485 1.00 88.25 175 MET A C 1
ATOM 1354 O O . MET A 1 175 ? 0.599 6.982 -23.800 1.00 88.25 175 MET A O 1
ATOM 1358 N N . ASN A 1 176 ? 2.752 6.821 -24.379 1.00 85.81 176 ASN A N 1
ATOM 1359 C CA . ASN A 1 176 ? 2.526 7.166 -25.786 1.00 85.81 176 ASN A CA 1
ATOM 1360 C C . ASN A 1 176 ? 1.694 6.112 -26.533 1.00 85.81 176 ASN A C 1
ATOM 1362 O O . ASN A 1 176 ? 1.123 6.396 -27.585 1.00 85.81 176 ASN A O 1
ATOM 1366 N N . ALA A 1 177 ? 1.659 4.876 -26.037 1.00 87.62 177 ALA A N 1
ATOM 1367 C CA . ALA A 1 177 ? 0.791 3.822 -26.550 1.00 87.62 177 ALA A CA 1
ATOM 1368 C C . ALA A 1 177 ? -0.638 3.898 -25.984 1.00 87.62 177 ALA A C 1
ATOM 1370 O O . ALA A 1 177 ? -1.485 3.101 -26.382 1.00 87.62 177 ALA A O 1
ATOM 1371 N N . GLY A 1 178 ? -0.915 4.853 -25.088 1.00 88.12 178 GLY A N 1
ATOM 1372 C CA . GLY A 1 178 ? -2.213 5.014 -24.440 1.00 88.12 178 GLY A CA 1
ATOM 1373 C C . GLY A 1 178 ? -2.530 3.900 -23.442 1.00 88.12 178 GLY A C 1
ATOM 1374 O O . GLY A 1 178 ? -3.700 3.662 -23.155 1.00 88.12 178 GLY A O 1
ATOM 1375 N N . GLU A 1 179 ? -1.518 3.187 -22.939 1.00 90.12 179 GLU A N 1
ATOM 1376 C CA . GLU A 1 179 ? -1.737 2.105 -21.980 1.00 90.12 179 GLU A CA 1
ATOM 1377 C C . GLU A 1 179 ? -2.201 2.698 -20.641 1.00 90.12 179 GLU A C 1
ATOM 1379 O O . GLU A 1 179 ? -1.555 3.569 -20.056 1.00 90.12 179 GLU A O 1
ATOM 1384 N N . SER A 1 180 ? -3.333 2.240 -20.119 1.00 91.88 180 SER A N 1
ATOM 1385 C CA . SER A 1 180 ? -3.818 2.704 -18.820 1.00 91.88 180 SER A CA 1
ATOM 1386 C C . SER A 1 180 ? -2.982 2.131 -17.669 1.00 91.88 180 SER A C 1
ATOM 1388 O O . SER A 1 180 ? -2.219 1.173 -17.825 1.00 91.88 180 SER A O 1
ATOM 1390 N N . GLY A 1 181 ? -3.173 2.658 -16.454 1.00 92.81 181 GLY A N 1
ATOM 1391 C CA . GLY A 1 181 ? -2.621 2.029 -15.250 1.00 92.81 181 GLY A CA 1
ATOM 1392 C C . GLY A 1 181 ? -3.074 0.571 -15.080 1.00 92.81 181 GLY A C 1
ATOM 1393 O O . GLY A 1 181 ? -2.320 -0.238 -14.540 1.00 92.81 181 GLY A O 1
ATOM 1394 N N . ASP A 1 182 ? -4.266 0.215 -15.575 1.00 92.94 182 ASP A N 1
ATOM 1395 C CA . ASP A 1 182 ? -4.768 -1.160 -15.568 1.00 92.94 182 ASP A CA 1
ATOM 1396 C C . ASP A 1 182 ? -4.069 -2.046 -16.610 1.00 92.94 182 ASP A C 1
ATOM 1398 O O . ASP A 1 182 ? -3.788 -3.213 -16.320 1.00 92.94 182 ASP A O 1
ATOM 1402 N N . ASP A 1 183 ? -3.754 -1.500 -17.786 1.00 93.31 183 ASP A N 1
ATOM 1403 C CA . ASP A 1 183 ? -3.034 -2.220 -18.837 1.00 93.31 183 ASP A CA 1
ATOM 1404 C C . ASP A 1 183 ? -1.583 -2.486 -18.435 1.00 93.31 183 ASP A C 1
ATOM 1406 O O . ASP A 1 183 ? -1.116 -3.622 -18.530 1.00 93.31 183 ASP A O 1
ATOM 1410 N N . VAL A 1 184 ? -0.885 -1.479 -17.895 1.00 94.62 184 VAL A N 1
ATOM 1411 C CA . VAL A 1 184 ? 0.501 -1.642 -17.427 1.00 94.62 184 VAL A CA 1
ATOM 1412 C C . VAL A 1 184 ? 0.584 -2.619 -16.251 1.00 94.62 184 VAL A C 1
ATOM 1414 O O . VAL A 1 184 ? 1.544 -3.380 -16.155 1.00 94.62 184 VAL A O 1
ATOM 1417 N N . PHE A 1 185 ? -0.435 -2.670 -15.387 1.00 94.44 185 PHE A N 1
ATOM 1418 C CA . PHE A 1 185 ? -0.503 -3.660 -14.307 1.00 94.44 185 PHE A CA 1
ATOM 1419 C C . PHE A 1 185 ? -0.484 -5.101 -14.847 1.00 94.44 185 PHE A C 1
ATOM 1421 O O . PHE A 1 185 ? 0.282 -5.929 -14.358 1.00 94.44 185 PHE A O 1
ATOM 1428 N N . LYS A 1 186 ? -1.285 -5.383 -15.885 1.00 93.31 186 LYS A N 1
ATOM 1429 C CA . LYS A 1 186 ? -1.339 -6.697 -16.555 1.00 93.31 186 LYS A CA 1
ATOM 1430 C C . LYS A 1 186 ? -0.088 -6.978 -17.381 1.00 93.31 186 LYS A C 1
ATOM 1432 O O . LYS A 1 186 ? 0.422 -8.091 -17.385 1.00 93.31 186 LYS A O 1
ATOM 1437 N N . LEU A 1 187 ? 0.443 -5.960 -18.058 1.00 92.25 187 LEU A N 1
ATOM 1438 C CA . LEU A 1 187 ? 1.688 -6.052 -18.823 1.00 92.25 187 LEU A CA 1
ATOM 1439 C C . LEU A 1 187 ? 2.859 -6.502 -17.943 1.00 92.25 187 LEU A C 1
ATOM 1441 O O . LEU A 1 187 ? 3.729 -7.235 -18.404 1.00 92.25 187 LEU A O 1
ATOM 1445 N N . LEU A 1 188 ? 2.862 -6.077 -16.680 1.00 92.31 188 LEU A N 1
ATOM 1446 C CA . LEU A 1 188 ? 3.837 -6.461 -15.662 1.00 92.31 188 LEU A CA 1
ATOM 1447 C C . LEU A 1 188 ? 3.444 -7.719 -14.870 1.00 92.31 188 LEU A C 1
ATOM 1449 O O . LEU A 1 188 ? 4.139 -8.058 -13.913 1.00 92.31 188 LEU A O 1
ATOM 1453 N N . ARG A 1 189 ? 2.349 -8.389 -15.256 1.00 91.75 189 ARG A N 1
ATOM 1454 C CA . ARG A 1 189 ? 1.800 -9.604 -14.632 1.00 91.75 189 ARG A CA 1
ATOM 1455 C C . ARG A 1 189 ? 1.582 -9.491 -13.126 1.00 91.75 189 ARG A C 1
ATOM 1457 O O . ARG A 1 189 ? 1.741 -10.447 -12.371 1.00 91.75 189 ARG A O 1
ATOM 1464 N N . LEU A 1 190 ? 1.210 -8.296 -12.676 1.00 92.94 190 LEU A N 1
ATOM 1465 C CA . LEU A 1 190 ? 0.897 -8.042 -11.271 1.00 92.94 190 LEU A CA 1
ATOM 1466 C C . LEU A 1 190 ? -0.453 -8.654 -10.855 1.00 92.94 190 LEU A C 1
ATOM 1468 O O . LEU A 1 190 ? -0.786 -8.699 -9.675 1.00 92.94 190 LEU A O 1
ATOM 1472 N N . ASP A 1 191 ? -1.256 -9.116 -11.811 1.00 92.00 191 ASP A N 1
ATOM 1473 C CA . ASP A 1 191 ? -2.483 -9.881 -11.591 1.00 92.00 191 ASP A CA 1
ATOM 1474 C C . ASP A 1 191 ? -2.217 -11.330 -11.160 1.00 92.00 191 ASP A C 1
ATOM 1476 O O . ASP A 1 191 ? -3.025 -11.897 -10.424 1.00 92.00 191 ASP A O 1
ATOM 1480 N N . ASP A 1 192 ? -1.049 -11.882 -11.497 1.00 91.06 192 ASP A N 1
ATOM 1481 C CA . ASP A 1 192 ? -0.641 -13.237 -11.108 1.00 91.06 192 ASP A CA 1
ATOM 1482 C C . ASP A 1 192 ? -0.073 -13.309 -9.673 1.00 91.06 192 ASP A C 1
ATOM 1484 O O . ASP A 1 192 ? 0.143 -14.395 -9.133 1.00 91.06 192 ASP A O 1
ATOM 1488 N N . THR A 1 193 ? 0.189 -12.167 -9.022 1.00 90.06 193 THR A N 1
ATOM 1489 C CA . THR A 1 193 ? 0.928 -12.130 -7.743 1.00 90.06 193 THR A CA 1
ATOM 1490 C C . THR A 1 193 ? 0.066 -12.432 -6.520 1.00 90.06 193 THR A C 1
ATOM 1492 O O . THR A 1 193 ? 0.598 -12.734 -5.448 1.00 90.06 193 THR A O 1
ATOM 1495 N N . GLY A 1 194 ? -1.258 -12.298 -6.641 1.00 90.56 194 GLY A N 1
ATOM 1496 C CA . GLY A 1 194 ? -2.183 -12.384 -5.512 1.00 90.56 194 GLY A CA 1
ATOM 1497 C C . GLY A 1 194 ? -1.750 -11.491 -4.341 1.00 90.56 194 GLY A C 1
ATOM 1498 O O . GLY A 1 194 ? -1.327 -10.351 -4.523 1.00 90.56 194 GLY A O 1
ATOM 1499 N N . THR A 1 195 ? -1.786 -12.021 -3.118 1.00 88.75 195 THR A N 1
ATOM 1500 C CA . THR A 1 195 ? -1.449 -11.263 -1.899 1.00 88.75 195 THR A CA 1
ATOM 1501 C C . THR A 1 195 ? 0.033 -10.891 -1.761 1.00 88.75 195 THR A C 1
ATOM 1503 O O . THR A 1 195 ? 0.370 -10.086 -0.897 1.00 88.75 195 THR A O 1
ATOM 1506 N N . LYS A 1 196 ? 0.916 -11.404 -2.631 1.00 89.81 196 LYS A N 1
ATOM 1507 C CA . LYS A 1 196 ? 2.362 -11.110 -2.628 1.00 89.81 196 LYS A CA 1
ATOM 1508 C C . LYS A 1 196 ? 2.746 -9.902 -3.486 1.00 89.81 196 LYS A C 1
ATOM 1510 O O . LYS A 1 196 ? 3.924 -9.681 -3.748 1.00 89.81 196 LYS A O 1
ATOM 1515 N N . LEU A 1 197 ? 1.770 -9.108 -3.929 1.00 94.00 197 LEU A N 1
ATOM 1516 C CA . LEU A 1 197 ? 1.966 -7.955 -4.814 1.00 94.00 197 LEU A CA 1
ATOM 1517 C C . LEU A 1 197 ? 3.132 -7.045 -4.388 1.00 94.00 197 LEU A C 1
ATOM 1519 O O . LEU A 1 197 ? 4.002 -6.726 -5.200 1.00 94.00 197 LEU A O 1
ATOM 1523 N N . PHE A 1 198 ? 3.169 -6.666 -3.108 1.00 91.62 198 PHE A N 1
ATOM 1524 C CA . PHE A 1 198 ? 4.159 -5.738 -2.551 1.00 91.62 198 PHE A CA 1
ATOM 1525 C C . PHE A 1 198 ? 5.577 -6.320 -2.463 1.00 91.62 198 PHE A C 1
ATOM 1527 O O . PHE A 1 198 ? 6.539 -5.565 -2.345 1.00 91.62 198 PHE A O 1
ATOM 1534 N N . GLU A 1 199 ? 5.726 -7.643 -2.558 1.00 86.00 199 GLU A N 1
ATOM 1535 C CA . GLU A 1 199 ? 7.026 -8.325 -2.553 1.00 86.00 199 GLU A CA 1
ATOM 1536 C C . GLU A 1 199 ? 7.705 -8.276 -3.933 1.00 86.00 199 GLU A C 1
ATOM 1538 O O . GLU A 1 199 ? 8.895 -8.573 -4.062 1.00 86.00 199 GLU A O 1
ATOM 1543 N N . THR A 1 200 ? 6.967 -7.889 -4.980 1.00 85.88 200 THR A N 1
ATOM 1544 C CA . THR A 1 200 ? 7.462 -7.930 -6.358 1.00 85.88 200 THR A CA 1
ATOM 1545 C C . THR A 1 200 ? 8.171 -6.634 -6.767 1.00 85.88 200 THR A C 1
ATOM 1547 O O . THR A 1 200 ? 7.658 -5.532 -6.549 1.00 85.88 200 THR A O 1
ATOM 1550 N N . PRO A 1 201 ? 9.345 -6.704 -7.425 1.00 81.12 201 PRO A N 1
ATOM 1551 C CA . PRO A 1 201 ? 10.020 -5.508 -7.930 1.00 81.12 201 PRO A CA 1
ATOM 1552 C C . PRO A 1 201 ? 9.204 -4.781 -9.013 1.00 81.12 201 PRO A C 1
ATOM 1554 O O . PRO A 1 201 ? 9.314 -3.560 -9.154 1.00 81.12 201 PRO A O 1
ATOM 1557 N N . GLN A 1 202 ? 8.357 -5.500 -9.753 1.00 87.94 202 GLN A N 1
ATOM 1558 C CA . GLN A 1 202 ? 7.485 -4.953 -10.791 1.00 87.94 202 GLN A CA 1
ATOM 1559 C C . GLN A 1 202 ? 6.456 -3.972 -10.213 1.00 87.94 202 GLN A C 1
ATOM 1561 O O . GLN A 1 202 ? 6.144 -2.977 -10.870 1.00 87.94 202 GLN A O 1
ATOM 1566 N N . PHE A 1 203 ? 6.006 -4.173 -8.967 1.00 91.25 203 PHE A N 1
ATOM 1567 C CA . PHE A 1 203 ? 5.074 -3.260 -8.306 1.00 91.25 203 PHE A CA 1
ATOM 1568 C C . PHE A 1 203 ? 5.623 -1.831 -8.237 1.00 91.25 203 PHE A C 1
ATOM 1570 O O . PHE A 1 203 ? 4.917 -0.882 -8.567 1.00 91.25 203 PHE A O 1
ATOM 1577 N N . THR A 1 204 ? 6.914 -1.671 -7.922 1.00 86.88 204 THR A N 1
ATOM 1578 C CA . THR A 1 204 ? 7.549 -0.341 -7.884 1.00 86.88 204 THR A CA 1
ATOM 1579 C C . THR A 1 204 ? 7.577 0.331 -9.260 1.00 86.88 204 THR A C 1
ATOM 1581 O O . THR A 1 204 ? 7.369 1.540 -9.373 1.00 86.88 204 THR A O 1
ATOM 1584 N N . THR A 1 205 ? 7.765 -0.457 -10.325 1.00 89.12 205 THR A N 1
ATOM 1585 C CA . THR A 1 205 ? 7.739 0.040 -11.709 1.00 89.12 205 THR A CA 1
ATOM 1586 C C . THR A 1 205 ? 6.339 0.520 -12.083 1.00 89.12 205 THR A C 1
ATOM 1588 O O . THR A 1 205 ? 6.197 1.599 -12.658 1.00 89.12 205 THR A O 1
ATOM 1591 N N . TRP A 1 206 ? 5.308 -0.236 -11.701 1.00 94.56 206 TRP A N 1
ATOM 1592 C CA . TRP A 1 206 ? 3.915 0.155 -11.894 1.00 94.56 206 TRP A CA 1
ATOM 1593 C C . TRP A 1 206 ? 3.543 1.412 -11.098 1.00 94.56 206 TRP A C 1
ATOM 1595 O O . TRP A 1 206 ? 2.939 2.325 -11.653 1.00 94.56 206 TRP A O 1
ATOM 1605 N N . THR A 1 207 ? 3.957 1.534 -9.833 1.00 92.38 207 THR A N 1
ATOM 1606 C CA . THR A 1 207 ? 3.667 2.749 -9.053 1.00 92.38 207 THR A CA 1
ATOM 1607 C C . THR A 1 207 ? 4.340 3.986 -9.645 1.00 92.38 207 THR A C 1
ATOM 1609 O O . THR A 1 207 ? 3.705 5.033 -9.729 1.00 92.38 207 THR A O 1
ATOM 1612 N N . SER A 1 208 ? 5.587 3.869 -10.126 1.00 89.50 208 SER A N 1
ATOM 1613 C CA . SER A 1 208 ? 6.256 4.969 -10.833 1.00 89.50 208 SER A CA 1
ATOM 1614 C C . SER A 1 208 ? 5.555 5.322 -12.143 1.00 89.50 208 SER A C 1
ATOM 1616 O O . SER A 1 208 ? 5.519 6.488 -12.513 1.00 89.50 208 SER A O 1
ATOM 1618 N N . TYR A 1 209 ? 4.982 4.333 -12.834 1.00 93.00 209 TYR A N 1
ATOM 1619 C CA . TYR A 1 209 ? 4.168 4.576 -14.020 1.00 93.00 209 TYR A CA 1
ATOM 1620 C C . TYR A 1 209 ? 2.921 5.389 -13.704 1.00 93.00 209 TYR A C 1
ATOM 1622 O O . TYR A 1 209 ? 2.685 6.393 -14.362 1.00 93.00 209 TYR A O 1
ATOM 1630 N N . VAL A 1 210 ? 2.154 4.997 -12.686 1.00 93.62 210 VAL A N 1
ATOM 1631 C CA . VAL A 1 210 ? 0.942 5.728 -12.296 1.00 93.62 210 VAL A CA 1
ATOM 1632 C C . VAL A 1 210 ? 1.277 7.150 -11.830 1.00 93.62 210 VAL A C 1
ATOM 1634 O O . VAL A 1 210 ? 0.596 8.094 -12.222 1.00 93.62 210 VAL A O 1
ATOM 1637 N N . ASP A 1 211 ? 2.353 7.327 -11.054 1.00 90.00 211 ASP A N 1
ATOM 1638 C CA . ASP A 1 211 ? 2.808 8.657 -10.630 1.00 90.00 211 ASP A CA 1
ATOM 1639 C C . ASP A 1 211 ? 3.199 9.534 -11.845 1.00 90.00 211 ASP A C 1
ATOM 1641 O O . ASP A 1 211 ? 2.785 10.693 -11.917 1.00 90.00 211 ASP A O 1
ATOM 1645 N N . ASP A 1 212 ? 3.942 8.997 -12.821 1.00 87.88 212 ASP A N 1
ATOM 1646 C CA . ASP A 1 212 ? 4.317 9.727 -14.043 1.00 87.88 212 ASP A CA 1
ATOM 1647 C C . ASP A 1 212 ? 3.099 10.007 -14.942 1.00 87.88 212 ASP A C 1
ATOM 1649 O O . ASP A 1 212 ? 2.964 11.114 -15.465 1.00 87.88 212 ASP A O 1
ATOM 1653 N N . PHE A 1 213 ? 2.180 9.047 -15.080 1.00 89.00 213 PHE A N 1
ATOM 1654 C CA . PHE A 1 213 ? 0.934 9.205 -15.830 1.00 89.00 213 PHE A CA 1
ATOM 1655 C C . PHE A 1 213 ? 0.103 10.358 -15.262 1.00 89.00 213 PHE A C 1
ATOM 1657 O O . PHE A 1 213 ? -0.296 11.253 -16.004 1.00 89.00 213 PHE A O 1
ATOM 1664 N N . ASN A 1 214 ? -0.089 10.394 -13.943 1.00 89.38 214 ASN A N 1
ATOM 1665 C CA . ASN A 1 214 ? -0.869 11.435 -13.275 1.00 89.38 214 ASN A CA 1
ATOM 1666 C C . ASN A 1 214 ? -0.232 12.823 -13.392 1.00 89.38 214 ASN A C 1
ATOM 1668 O O . ASN A 1 214 ? -0.952 13.805 -13.543 1.00 89.38 214 ASN A O 1
ATOM 1672 N N . ARG A 1 215 ? 1.105 12.912 -13.346 1.00 87.62 215 ARG A N 1
ATOM 1673 C CA . ARG A 1 215 ? 1.852 14.174 -13.522 1.00 87.62 215 ARG A CA 1
ATOM 1674 C C . ARG A 1 215 ? 1.759 14.746 -14.928 1.00 87.62 215 ARG A C 1
ATOM 1676 O O . ARG A 1 215 ? 1.942 15.940 -15.104 1.00 87.62 215 ARG A O 1
ATOM 1683 N N . ASN A 1 216 ? 1.525 13.908 -15.929 1.00 81.62 216 ASN A N 1
ATOM 1684 C CA . ASN A 1 216 ? 1.487 14.355 -17.319 1.00 81.62 216 ASN A CA 1
ATOM 1685 C C . ASN A 1 216 ? 0.057 14.407 -17.881 1.00 81.62 216 ASN A C 1
ATOM 1687 O O . ASN A 1 216 ? -0.180 15.092 -18.872 1.00 81.62 216 ASN A O 1
ATOM 1691 N N . ASN A 1 217 ? -0.907 13.773 -17.206 1.00 80.94 217 ASN A N 1
ATOM 1692 C CA . ASN A 1 217 ? -2.321 13.735 -17.580 1.00 80.94 217 ASN A CA 1
ATOM 1693 C C . ASN A 1 217 ? -3.206 14.167 -16.400 1.00 80.94 217 ASN A C 1
ATOM 1695 O O . ASN A 1 217 ? -4.025 13.398 -15.907 1.00 80.94 217 ASN A O 1
ATOM 1699 N N . HIS A 1 218 ? -3.050 15.412 -15.932 1.00 81.25 218 HIS A N 1
ATOM 1700 C CA . HIS A 1 218 ? -3.728 15.908 -14.720 1.00 81.25 218 HIS A CA 1
ATOM 1701 C C . HIS A 1 218 ? -5.257 15.713 -14.736 1.00 81.25 218 HIS A C 1
ATOM 1703 O O . HIS A 1 218 ? -5.848 15.407 -13.705 1.00 81.25 218 HIS A O 1
ATOM 1709 N N . ASN A 1 219 ? -5.895 15.868 -15.902 1.00 82.25 219 ASN A N 1
ATOM 1710 C CA . ASN A 1 219 ? -7.349 15.726 -16.055 1.00 82.25 219 ASN A CA 1
ATOM 1711 C C . ASN A 1 219 ? -7.826 14.265 -16.042 1.00 82.25 219 ASN A C 1
ATOM 1713 O O . ASN A 1 219 ? -9.012 14.012 -15.859 1.00 82.25 219 ASN A O 1
ATOM 1717 N N . GLU A 1 220 ? -6.913 13.317 -16.240 1.00 82.88 220 GLU A N 1
ATOM 1718 C CA . GLU A 1 220 ? -7.177 11.876 -16.275 1.00 82.88 220 GLU A CA 1
ATOM 1719 C C . GLU A 1 220 ? -6.502 11.158 -15.101 1.00 82.88 220 GLU A C 1
ATOM 1721 O O . GLU A 1 220 ? -6.385 9.935 -15.105 1.00 82.88 220 GLU A O 1
ATOM 1726 N N . ALA A 1 221 ? -6.038 11.910 -14.095 1.00 85.69 221 ALA A N 1
ATOM 1727 C CA . ALA A 1 221 ? -5.291 11.360 -12.979 1.00 85.69 221 ALA A CA 1
ATOM 1728 C C . ALA A 1 221 ? -6.082 10.243 -12.279 1.00 85.69 221 ALA A C 1
ATOM 1730 O O . ALA A 1 221 ? -7.243 10.404 -11.894 1.00 85.69 221 ALA A O 1
ATOM 1731 N N . VAL A 1 222 ? -5.426 9.101 -12.088 1.00 88.19 222 VAL A N 1
ATOM 1732 C CA . VAL A 1 222 ? -5.994 7.905 -11.471 1.00 88.19 222 VAL A CA 1
ATOM 1733 C C . VAL A 1 222 ? -5.365 7.641 -10.110 1.00 88.19 222 VAL A C 1
ATOM 1735 O O . VAL A 1 222 ? -4.163 7.780 -9.899 1.00 88.19 222 VAL A O 1
ATOM 1738 N N . SER A 1 223 ? -6.180 7.210 -9.157 1.00 89.94 223 SER A N 1
ATOM 1739 C CA . SER A 1 223 ? -5.711 6.848 -7.822 1.00 89.94 223 SER A CA 1
ATOM 1740 C C . SER A 1 223 ? -5.167 5.413 -7.810 1.00 89.94 223 SER A C 1
ATOM 1742 O O . SER A 1 223 ? -5.884 4.474 -8.164 1.00 89.94 223 SER A O 1
ATOM 1744 N N . SER A 1 224 ? -3.915 5.225 -7.374 1.00 93.88 224 SER A N 1
ATOM 1745 C CA . SER A 1 224 ? -3.287 3.899 -7.283 1.00 93.88 224 SER A CA 1
ATOM 1746 C C . SER A 1 224 ? -4.094 2.951 -6.400 1.00 93.88 224 SER A C 1
ATOM 1748 O O . SER A 1 224 ? -4.334 1.811 -6.798 1.00 93.88 224 SER A O 1
ATOM 1750 N N . ILE A 1 225 ? -4.587 3.420 -5.244 1.00 95.06 225 ILE A N 1
ATOM 1751 C CA . ILE A 1 225 ? -5.452 2.592 -4.395 1.00 95.06 225 ILE A CA 1
ATOM 1752 C C . ILE A 1 225 ? -6.765 2.232 -5.097 1.00 95.06 225 ILE A C 1
ATOM 1754 O O . ILE A 1 225 ? -7.232 1.107 -4.961 1.00 95.06 225 ILE A O 1
ATOM 1758 N N . SER A 1 226 ? -7.328 3.133 -5.909 1.00 93.06 226 SER A N 1
ATOM 1759 C CA . SER A 1 226 ? -8.560 2.852 -6.656 1.00 93.06 226 SER A CA 1
ATOM 1760 C C . SER A 1 226 ? -8.339 1.772 -7.713 1.00 93.06 226 SER A C 1
ATOM 1762 O O . SER A 1 226 ? -9.203 0.923 -7.909 1.00 93.06 226 SER A O 1
ATOM 1764 N N . LEU A 1 227 ? -7.171 1.751 -8.365 1.00 94.19 227 LEU A N 1
ATOM 1765 C CA . LEU A 1 227 ? -6.797 0.665 -9.275 1.00 94.19 227 LEU A CA 1
ATOM 1766 C C . LEU A 1 227 ? -6.638 -0.666 -8.520 1.00 94.19 227 LEU A C 1
ATOM 1768 O O . LEU A 1 227 ? -7.120 -1.697 -8.989 1.00 94.19 227 LEU A O 1
ATOM 1772 N N . LEU A 1 228 ? -6.024 -0.663 -7.333 1.00 95.69 228 LEU A N 1
ATOM 1773 C CA . LEU A 1 228 ? -5.899 -1.870 -6.504 1.00 95.69 228 LEU A CA 1
ATOM 1774 C C . LEU A 1 228 ? -7.261 -2.370 -5.994 1.00 95.69 228 LEU A C 1
ATOM 1776 O O . LEU A 1 228 ? -7.522 -3.572 -6.036 1.00 95.69 228 LEU A O 1
ATOM 1780 N N . ALA A 1 229 ? -8.164 -1.468 -5.608 1.00 92.50 229 ALA A N 1
ATOM 1781 C CA . ALA A 1 229 ? -9.510 -1.792 -5.130 1.00 92.50 229 ALA A CA 1
ATOM 1782 C C . ALA A 1 229 ? -10.402 -2.460 -6.198 1.00 92.50 229 ALA A C 1
ATOM 1784 O O . ALA A 1 229 ? -11.365 -3.140 -5.857 1.00 92.50 229 ALA A O 1
ATOM 1785 N N . LYS A 1 230 ? -10.073 -2.337 -7.495 1.00 91.94 230 LYS A N 1
ATOM 1786 C CA . LYS A 1 230 ? -10.741 -3.104 -8.568 1.00 91.94 230 LYS A CA 1
ATOM 1787 C C . LYS A 1 230 ? -10.400 -4.601 -8.547 1.00 91.94 230 LYS A C 1
ATOM 1789 O O . LYS A 1 230 ? -11.084 -5.381 -9.203 1.00 91.94 230 LYS A O 1
ATOM 1794 N N . ARG A 1 231 ? -9.310 -4.992 -7.879 1.00 92.56 231 ARG A N 1
ATOM 1795 C CA . ARG A 1 231 ? -8.720 -6.346 -7.936 1.00 92.56 231 ARG A CA 1
ATOM 1796 C C . ARG A 1 231 ? -8.772 -7.072 -6.602 1.00 92.56 231 ARG A C 1
ATOM 1798 O O . ARG A 1 231 ? -8.927 -8.287 -6.568 1.00 92.56 231 ARG A O 1
ATOM 1805 N N . TYR A 1 232 ? -8.640 -6.323 -5.517 1.00 93.56 232 TYR A N 1
ATOM 1806 C CA . TYR A 1 232 ? -8.677 -6.842 -4.161 1.00 93.56 232 TYR A CA 1
ATOM 1807 C C . TYR A 1 232 ? -9.924 -6.316 -3.470 1.00 93.56 232 TYR A C 1
ATOM 1809 O O . TYR A 1 232 ? -10.231 -5.127 -3.557 1.00 93.56 232 TYR A O 1
ATOM 1817 N N . ASN A 1 233 ? -10.627 -7.192 -2.749 1.00 93.25 233 ASN A N 1
ATOM 1818 C CA . ASN A 1 233 ? -11.637 -6.707 -1.818 1.00 93.25 233 ASN A CA 1
ATOM 1819 C C . ASN A 1 233 ? -10.962 -5.819 -0.755 1.00 93.25 233 ASN A C 1
ATOM 1821 O O . ASN A 1 233 ? -9.785 -6.003 -0.430 1.00 93.25 233 ASN A O 1
ATOM 1825 N N . GLU A 1 234 ? -11.710 -4.857 -0.224 1.00 93.25 234 GLU A N 1
ATOM 1826 C CA . GLU A 1 234 ? -11.143 -3.792 0.604 1.00 93.25 234 GLU A CA 1
ATOM 1827 C C . GLU A 1 234 ? -10.498 -4.322 1.898 1.00 93.25 234 GLU A C 1
ATOM 1829 O O . GLU A 1 234 ? -9.427 -3.849 2.270 1.00 93.25 234 GLU A O 1
ATOM 1834 N N . ALA A 1 235 ? -11.075 -5.356 2.525 1.00 94.19 235 ALA A N 1
ATOM 1835 C CA . ALA A 1 235 ? -10.515 -5.981 3.727 1.00 94.19 235 ALA A CA 1
ATOM 1836 C C . ALA A 1 235 ? -9.164 -6.658 3.464 1.00 94.19 235 ALA A C 1
ATOM 1838 O O . ALA A 1 235 ? -8.207 -6.436 4.205 1.00 94.19 235 ALA A O 1
ATOM 1839 N N . THR A 1 236 ? -9.067 -7.444 2.389 1.00 94.94 236 THR A N 1
ATOM 1840 C CA . THR A 1 236 ? -7.813 -8.083 1.971 1.00 94.94 236 THR A CA 1
ATOM 1841 C C . THR A 1 236 ? -6.767 -7.037 1.601 1.00 94.94 236 THR A C 1
ATOM 1843 O O . THR A 1 236 ? -5.610 -7.175 1.982 1.00 94.94 236 THR A O 1
ATOM 1846 N N . LEU A 1 237 ? -7.157 -5.964 0.906 1.00 96.06 237 LEU A N 1
ATOM 1847 C CA . LEU A 1 237 ? -6.227 -4.895 0.552 1.00 96.06 237 LEU A CA 1
ATOM 1848 C C . LEU A 1 237 ? -5.669 -4.189 1.797 1.00 96.06 237 LEU A C 1
ATOM 1850 O O . LEU A 1 237 ? -4.461 -3.980 1.876 1.00 96.06 237 LEU A O 1
ATOM 1854 N N . SER A 1 238 ? -6.511 -3.875 2.787 1.00 96.81 238 SER A N 1
ATOM 1855 C CA . SER A 1 238 ? -6.059 -3.284 4.055 1.00 96.81 238 SER A CA 1
ATOM 1856 C C . SER A 1 238 ? -5.116 -4.206 4.823 1.00 96.81 238 SER A C 1
ATOM 1858 O O . SER A 1 238 ? -4.110 -3.745 5.355 1.00 96.81 238 SER A O 1
ATOM 1860 N N . GLU A 1 239 ? -5.398 -5.508 4.849 1.00 94.94 239 GLU A N 1
ATOM 1861 C CA . GLU A 1 239 ? -4.518 -6.496 5.475 1.00 94.94 239 GLU A CA 1
ATOM 1862 C C . GLU A 1 239 ? -3.154 -6.571 4.775 1.00 94.94 239 GLU A C 1
ATOM 1864 O O . GLU A 1 239 ? -2.116 -6.541 5.438 1.00 94.94 239 GLU A O 1
ATOM 1869 N N . MET A 1 240 ? -3.136 -6.591 3.438 1.00 95.81 240 MET A N 1
ATOM 1870 C CA . MET A 1 240 ? -1.888 -6.576 2.671 1.00 95.81 240 MET A CA 1
ATOM 1871 C C . MET A 1 240 ? -1.079 -5.293 2.923 1.00 95.81 240 MET A C 1
ATOM 1873 O O . MET A 1 240 ? 0.144 -5.360 3.036 1.00 95.81 240 MET A O 1
ATOM 1877 N N . LEU A 1 241 ? -1.737 -4.133 3.047 1.00 97.19 241 LEU A N 1
ATOM 1878 C CA . LEU A 1 241 ? -1.075 -2.863 3.370 1.00 97.19 241 LEU A CA 1
ATOM 1879 C C . LEU A 1 241 ? -0.491 -2.865 4.788 1.00 97.19 241 LEU A C 1
ATOM 1881 O O . LEU A 1 241 ? 0.650 -2.449 4.977 1.00 97.19 241 LEU A O 1
ATOM 1885 N N . GLU A 1 242 ? -1.224 -3.377 5.776 1.00 96.38 242 GLU A N 1
ATOM 1886 C CA . GLU A 1 242 ? -0.729 -3.506 7.152 1.00 96.38 242 GLU A CA 1
ATOM 1887 C C . GLU A 1 242 ? 0.444 -4.485 7.261 1.00 96.38 242 GLU A C 1
ATOM 1889 O O . GLU A 1 242 ? 1.383 -4.239 8.018 1.00 96.38 242 GLU A O 1
ATOM 1894 N N . ALA A 1 243 ? 0.446 -5.564 6.475 1.00 95.12 243 ALA A N 1
ATOM 1895 C CA . ALA A 1 243 ? 1.600 -6.451 6.365 1.00 95.12 243 ALA A CA 1
ATOM 1896 C C . ALA A 1 243 ? 2.798 -5.743 5.706 1.00 95.12 243 ALA A C 1
ATOM 1898 O O . ALA A 1 243 ? 3.907 -5.781 6.238 1.00 95.12 243 ALA A O 1
ATOM 1899 N N . ALA A 1 244 ? 2.575 -5.032 4.596 1.00 95.19 244 ALA A N 1
ATOM 1900 C CA . ALA A 1 244 ? 3.621 -4.310 3.871 1.00 95.19 244 ALA A CA 1
ATOM 1901 C C . ALA A 1 244 ? 4.221 -3.139 4.677 1.00 95.19 244 ALA A C 1
ATOM 1903 O O . ALA A 1 244 ? 5.398 -2.821 4.505 1.00 95.19 244 ALA A O 1
ATOM 1904 N N . LYS A 1 245 ? 3.465 -2.536 5.605 1.00 96.31 245 LYS A N 1
ATOM 1905 C CA . LYS A 1 245 ? 3.976 -1.534 6.559 1.00 96.31 245 LYS A CA 1
ATOM 1906 C C . LYS A 1 245 ? 5.015 -2.096 7.532 1.00 96.31 245 LYS A C 1
ATOM 1908 O O . LYS A 1 245 ? 5.859 -1.350 8.006 1.00 96.31 245 LYS A O 1
ATOM 1913 N N . LYS A 1 246 ? 4.991 -3.404 7.810 1.00 94.31 246 LYS A N 1
ATOM 1914 C CA . LYS A 1 246 ? 5.946 -4.065 8.720 1.00 94.31 246 LYS A CA 1
ATOM 1915 C C . LYS A 1 246 ? 7.281 -4.406 8.053 1.00 94.31 246 LYS A C 1
ATOM 1917 O O . LYS A 1 246 ? 8.202 -4.854 8.730 1.00 94.31 246 LYS A O 1
ATOM 1922 N N . VAL A 1 247 ? 7.392 -4.216 6.738 1.00 93.50 247 VAL A N 1
ATOM 1923 C CA . VAL A 1 247 ? 8.598 -4.506 5.960 1.00 93.50 247 VAL A CA 1
ATOM 1924 C C . VAL A 1 247 ? 9.226 -3.189 5.511 1.00 93.50 247 VAL A C 1
ATOM 1926 O O . VAL A 1 247 ? 8.631 -2.436 4.743 1.00 93.50 247 VAL A O 1
ATOM 1929 N N . SER A 1 248 ? 10.458 -2.916 5.952 1.00 93.56 248 SER A N 1
ATOM 1930 C CA . SER A 1 248 ? 11.121 -1.616 5.751 1.00 93.56 248 SER A CA 1
ATOM 1931 C C . SER A 1 248 ? 11.230 -1.184 4.282 1.00 93.56 248 SER A C 1
ATOM 1933 O O . SER A 1 248 ? 11.1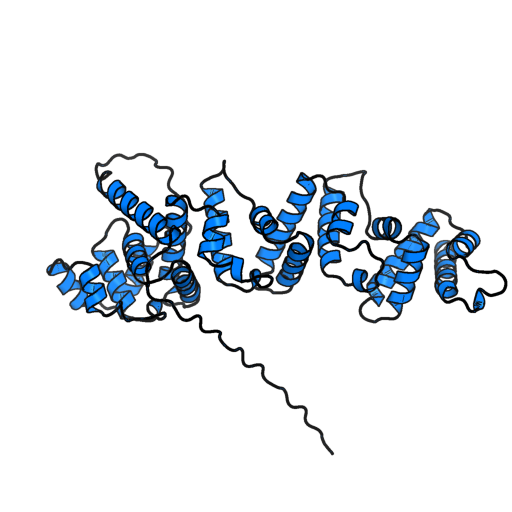75 0.005 3.985 1.00 93.56 248 SER A O 1
ATOM 1935 N N . SER A 1 249 ? 11.365 -2.125 3.340 1.00 88.31 249 SER A N 1
ATOM 1936 C CA . SER A 1 249 ? 11.439 -1.810 1.904 1.00 88.31 249 SER A CA 1
ATOM 1937 C C . SER A 1 249 ? 10.100 -1.386 1.291 1.00 88.31 249 SER A C 1
ATOM 1939 O O . SER A 1 249 ? 10.099 -0.752 0.236 1.00 88.31 249 SER A O 1
ATOM 1941 N N . THR A 1 250 ? 8.971 -1.720 1.922 1.00 92.38 250 THR A N 1
ATOM 1942 C CA . THR A 1 250 ? 7.615 -1.423 1.429 1.00 92.38 250 THR A CA 1
ATOM 1943 C C . THR A 1 250 ? 6.836 -0.469 2.330 1.00 92.38 250 THR A C 1
ATOM 1945 O O . THR A 1 250 ? 5.778 0.010 1.929 1.00 92.38 250 THR A O 1
ATOM 1948 N N . GLU A 1 251 ? 7.363 -0.132 3.507 1.00 94.31 251 GLU A N 1
ATOM 1949 C CA . GLU A 1 251 ? 6.701 0.702 4.511 1.00 94.31 251 GLU A CA 1
ATOM 1950 C C . GLU A 1 251 ? 6.206 2.039 3.948 1.00 94.31 251 GLU A C 1
ATOM 1952 O O . GLU A 1 251 ? 5.039 2.401 4.116 1.00 94.31 251 GLU A O 1
ATOM 1957 N N . SER A 1 252 ? 7.071 2.756 3.228 1.00 93.31 252 SER A N 1
ATOM 1958 C CA . SER A 1 252 ? 6.742 4.078 2.687 1.00 93.31 252 SER A CA 1
ATOM 1959 C C . SER A 1 252 ? 5.589 4.022 1.679 1.00 93.31 252 SER A C 1
ATOM 1961 O O . SER A 1 252 ? 4.638 4.801 1.778 1.00 93.31 252 SER A O 1
ATOM 1963 N N . ILE A 1 253 ? 5.629 3.074 0.734 1.00 91.88 253 ILE A N 1
ATOM 1964 C CA . ILE A 1 253 ? 4.580 2.950 -0.285 1.00 91.88 253 ILE A CA 1
ATOM 1965 C C . ILE A 1 253 ? 3.280 2.403 0.310 1.00 91.88 253 ILE A C 1
ATOM 1967 O O . ILE A 1 253 ? 2.206 2.880 -0.048 1.00 91.88 253 ILE A O 1
ATOM 1971 N N . ALA A 1 254 ? 3.362 1.466 1.258 1.00 95.81 254 ALA A N 1
ATOM 1972 C CA . ALA A 1 254 ? 2.196 0.926 1.946 1.00 95.81 254 ALA A CA 1
ATOM 1973 C C . ALA A 1 254 ? 1.496 1.998 2.794 1.00 95.81 254 ALA A C 1
ATOM 1975 O O . ALA A 1 254 ? 0.273 2.101 2.764 1.00 95.81 254 ALA A O 1
ATOM 1976 N N . THR A 1 255 ? 2.264 2.861 3.466 1.00 96.31 255 THR A N 1
ATOM 1977 C CA . THR A 1 255 ? 1.728 4.007 4.214 1.00 96.31 255 THR A CA 1
ATOM 1978 C C . THR A 1 255 ? 1.042 5.005 3.282 1.00 96.31 255 THR A C 1
ATOM 1980 O O . THR A 1 255 ? -0.106 5.366 3.527 1.00 96.31 255 THR A O 1
ATOM 1983 N N . LYS A 1 256 ? 1.685 5.387 2.164 1.00 94.56 256 LYS A N 1
ATOM 1984 C CA . LYS A 1 256 ? 1.075 6.265 1.144 1.00 94.56 256 LYS A CA 1
ATOM 1985 C C . LYS A 1 256 ? -0.248 5.685 0.629 1.00 94.56 256 LYS A C 1
ATOM 1987 O O . LYS A 1 256 ? -1.229 6.411 0.505 1.00 94.56 256 LYS A O 1
ATOM 1992 N N . LEU A 1 257 ? -0.286 4.387 0.332 1.00 96.31 257 LEU A N 1
ATOM 1993 C CA . LEU A 1 257 ? -1.490 3.718 -0.170 1.00 96.31 257 LEU A CA 1
ATOM 1994 C C . LEU A 1 257 ? -2.584 3.591 0.893 1.00 96.31 257 LEU A C 1
ATOM 1996 O O . LEU A 1 257 ? -3.755 3.719 0.549 1.00 96.31 257 LEU A O 1
ATOM 2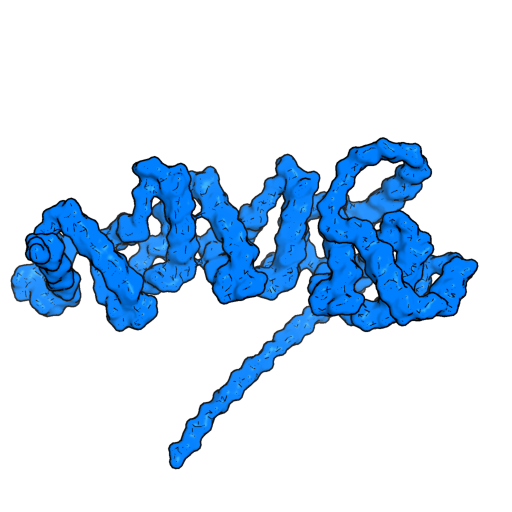000 N N . GLN A 1 258 ? -2.231 3.392 2.163 1.00 97.75 258 GLN A N 1
ATOM 2001 C CA . GLN A 1 258 ? -3.206 3.400 3.251 1.00 97.75 258 GLN A CA 1
ATOM 2002 C C . GLN A 1 258 ? -3.818 4.789 3.460 1.00 97.75 258 GLN A C 1
ATOM 2004 O O . GLN A 1 258 ? -5.028 4.885 3.632 1.00 97.75 258 GLN A O 1
ATOM 2009 N N . THR A 1 259 ? -3.034 5.867 3.371 1.00 96.56 259 THR A N 1
ATOM 2010 C CA . THR A 1 259 ? -3.591 7.230 3.380 1.00 96.56 259 THR A CA 1
ATOM 2011 C C . THR A 1 259 ? -4.570 7.425 2.223 1.00 96.56 259 THR A C 1
ATOM 2013 O O . THR A 1 259 ? -5.694 7.861 2.439 1.00 96.56 259 THR A O 1
ATOM 2016 N N . GLN A 1 260 ? -4.212 6.995 1.008 1.00 95.75 260 GLN A N 1
ATOM 2017 C CA . GLN A 1 260 ? -5.143 7.047 -0.124 1.00 95.75 260 GLN A CA 1
ATOM 2018 C C . GLN A 1 260 ? -6.398 6.184 0.103 1.00 95.75 260 GLN A C 1
ATOM 2020 O O . GLN A 1 260 ? -7.480 6.549 -0.354 1.00 95.75 260 GLN A O 1
ATOM 2025 N N . GLN A 1 261 ? -6.276 5.034 0.780 1.00 97.94 261 GLN A N 1
ATOM 2026 C CA . GLN A 1 261 ? -7.417 4.191 1.148 1.00 97.94 261 GLN A CA 1
ATOM 2027 C C . GLN A 1 261 ? -8.362 4.933 2.100 1.00 97.94 261 GLN A C 1
ATOM 2029 O O . GLN A 1 261 ? -9.572 4.934 1.874 1.00 97.94 261 GLN A O 1
ATOM 2034 N N . ASN A 1 262 ? -7.815 5.613 3.109 1.00 97.94 262 ASN A N 1
ATOM 2035 C CA . ASN A 1 262 ? -8.594 6.404 4.057 1.00 97.94 262 ASN A CA 1
ATOM 2036 C C . ASN A 1 262 ? -9.298 7.577 3.361 1.00 97.94 262 ASN A C 1
ATOM 2038 O O . ASN A 1 262 ? -10.506 7.747 3.516 1.00 97.94 262 ASN A O 1
ATOM 2042 N N . GLU A 1 263 ? -8.581 8.329 2.523 1.00 96.19 263 GLU A N 1
ATOM 2043 C CA . GLU A 1 263 ? -9.141 9.413 1.704 1.00 96.19 263 GLU A CA 1
ATOM 2044 C C . GLU A 1 263 ? -10.273 8.914 0.794 1.00 96.19 263 GLU A C 1
ATOM 2046 O O . GLU A 1 263 ? -11.319 9.561 0.676 1.00 96.19 263 GLU A O 1
ATOM 2051 N N . LEU A 1 264 ? -10.102 7.737 0.182 1.00 95.19 264 LEU A N 1
ATOM 2052 C CA . LEU A 1 264 ? -11.131 7.113 -0.644 1.00 95.19 264 LEU A CA 1
ATOM 2053 C C . LEU A 1 264 ? -12.380 6.792 0.187 1.00 95.19 264 LEU A C 1
ATOM 2055 O O . LEU A 1 264 ? -13.483 7.170 -0.212 1.00 95.19 264 LEU A O 1
ATOM 2059 N N . TRP A 1 265 ? -12.231 6.163 1.352 1.00 97.88 265 TRP A N 1
ATOM 2060 C CA . TRP A 1 265 ? -13.352 5.873 2.251 1.00 97.88 265 TRP A CA 1
ATOM 2061 C C . TRP A 1 265 ? -14.060 7.137 2.757 1.00 97.88 265 TRP A C 1
ATOM 2063 O O . TRP A 1 265 ? -15.295 7.171 2.774 1.00 97.88 265 TRP A O 1
ATOM 2073 N N . LEU A 1 266 ? -13.310 8.200 3.072 1.00 97.38 266 LEU A N 1
ATOM 2074 C CA . LEU A 1 266 ? -13.865 9.508 3.439 1.00 97.38 266 LEU A CA 1
ATOM 2075 C C . LEU A 1 266 ? -14.658 10.128 2.285 1.00 97.38 266 LEU A C 1
ATOM 2077 O O . LEU A 1 266 ? -15.775 10.605 2.490 1.00 97.38 266 LEU A O 1
ATOM 2081 N N . SER A 1 267 ? -14.127 10.082 1.059 1.00 95.56 267 SER A N 1
ATOM 2082 C CA . SER A 1 267 ? -14.812 10.608 -0.133 1.00 95.56 267 SER A CA 1
ATOM 2083 C C . SER A 1 267 ? -16.122 9.867 -0.429 1.00 95.56 267 SER A C 1
ATOM 2085 O O . SER A 1 267 ? -17.102 10.465 -0.876 1.00 95.56 267 SER A O 1
ATOM 2087 N N . GLN A 1 268 ? -16.167 8.573 -0.096 1.00 95.69 268 GLN A N 1
ATOM 2088 C CA . GLN A 1 268 ? -17.352 7.721 -0.174 1.00 95.69 268 GLN A CA 1
ATOM 2089 C C . GLN A 1 268 ? -18.299 7.897 1.023 1.00 95.69 268 GLN A C 1
ATOM 2091 O O . GLN A 1 268 ? -19.345 7.250 1.070 1.00 95.69 268 GLN A O 1
ATOM 2096 N N . LYS A 1 269 ? -17.962 8.782 1.972 1.00 96.81 269 LYS A N 1
ATOM 2097 C CA . LYS A 1 269 ? -18.735 9.094 3.183 1.00 96.81 269 LYS A CA 1
ATOM 2098 C C . LYS A 1 269 ? -18.986 7.882 4.088 1.00 96.81 269 LYS A C 1
ATOM 2100 O O . LYS A 1 269 ? -20.012 7.837 4.766 1.00 96.81 269 LYS A O 1
ATOM 2105 N N . LYS A 1 270 ? -18.072 6.905 4.112 1.00 97.81 270 LYS A N 1
ATOM 2106 C CA . LYS A 1 270 ? -18.177 5.753 5.021 1.00 97.81 270 LYS A CA 1
ATOM 2107 C C . LYS A 1 270 ? -18.007 6.220 6.468 1.00 97.81 270 LYS A C 1
ATOM 2109 O O . LYS A 1 270 ? -17.089 6.975 6.778 1.00 97.81 270 LYS A O 1
ATOM 2114 N N . SER A 1 271 ? -18.863 5.776 7.377 1.00 97.75 271 SER A N 1
ATOM 2115 C CA . SER A 1 271 ? -18.632 5.990 8.810 1.00 97.75 271 SER A CA 1
ATOM 2116 C C . SER A 1 271 ? -17.541 5.040 9.331 1.00 97.75 271 SER A C 1
ATOM 2118 O O . SER A 1 271 ? -17.253 4.026 8.684 1.00 97.75 271 SER A O 1
ATOM 2120 N N . PRO A 1 272 ? -16.934 5.305 10.503 1.00 98.19 272 PRO A N 1
ATOM 2121 C CA . PRO A 1 272 ? -16.058 4.336 11.154 1.00 98.19 272 PRO A CA 1
ATOM 2122 C C . PRO A 1 272 ? -16.740 2.979 11.346 1.00 98.19 272 PRO A C 1
ATOM 2124 O O . PRO A 1 272 ? -16.105 1.958 11.110 1.00 98.19 272 PRO A O 1
ATOM 2127 N N . ASP A 1 273 ? -18.036 2.951 11.662 1.00 97.44 273 ASP A N 1
ATOM 2128 C CA . ASP A 1 273 ? -18.801 1.706 11.803 1.00 97.44 273 ASP A CA 1
ATOM 2129 C C . ASP A 1 273 ? -18.943 0.954 10.464 1.00 97.44 273 ASP A C 1
ATOM 2131 O O . ASP A 1 273 ? -18.855 -0.275 10.427 1.00 97.44 273 ASP A O 1
ATOM 2135 N N . ASP A 1 274 ? -19.106 1.664 9.341 1.00 97.69 274 ASP A N 1
ATOM 2136 C CA . ASP A 1 274 ? -19.126 1.035 8.012 1.00 97.69 274 ASP A CA 1
ATOM 2137 C C . ASP A 1 274 ? -17.778 0.393 7.681 1.00 97.69 274 ASP A C 1
ATOM 2139 O O . ASP A 1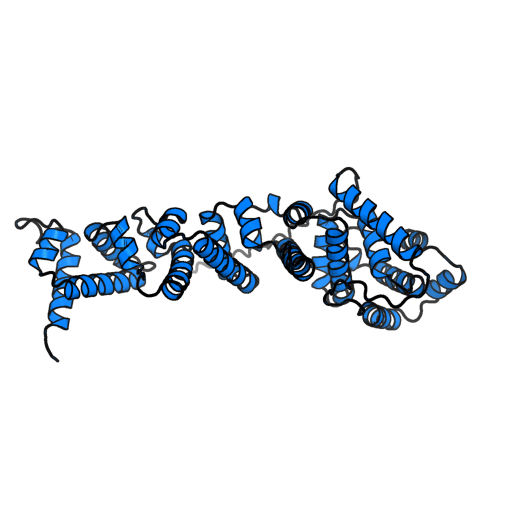 274 ? -17.734 -0.741 7.201 1.00 97.69 274 ASP A O 1
ATOM 2143 N N . VAL A 1 275 ? -16.673 1.095 7.961 1.00 98.12 275 VAL A N 1
ATOM 2144 C CA . VAL A 1 275 ? -15.320 0.565 7.741 1.00 98.12 275 VAL A CA 1
ATOM 2145 C C . VAL A 1 275 ? -15.030 -0.596 8.697 1.00 98.12 275 VAL A C 1
ATOM 2147 O O . VAL A 1 275 ? -14.423 -1.581 8.291 1.00 98.12 275 VAL A O 1
ATOM 2150 N N . PHE A 1 276 ? -15.527 -0.549 9.934 1.00 97.62 276 PHE A N 1
ATOM 2151 C CA . PHE A 1 276 ? -15.375 -1.633 10.908 1.00 97.62 276 PHE A CA 1
ATOM 2152 C C . PHE A 1 276 ? -16.004 -2.942 10.406 1.00 97.62 276 PHE A C 1
ATOM 2154 O O . PHE A 1 276 ? -15.359 -3.993 10.407 1.00 97.62 276 PHE A O 1
ATOM 2161 N N . LYS A 1 277 ? -17.238 -2.867 9.886 1.00 96.56 277 LYS A N 1
ATOM 2162 C CA . LYS A 1 277 ? -17.928 -4.008 9.257 1.00 96.56 277 LYS A CA 1
ATOM 2163 C C . LYS A 1 277 ? -17.248 -4.467 7.973 1.00 96.56 277 LYS A C 1
ATOM 2165 O O . LYS A 1 277 ? -17.097 -5.662 7.741 1.00 96.56 277 LYS A O 1
ATOM 2170 N N . LEU A 1 278 ? -16.835 -3.522 7.130 1.00 96.50 278 LEU A N 1
ATOM 2171 C CA . LEU A 1 278 ? -16.135 -3.800 5.875 1.00 96.50 278 LEU A CA 1
ATOM 2172 C C . LEU A 1 278 ? -14.850 -4.593 6.119 1.00 96.50 278 LEU A C 1
ATOM 2174 O O . LEU A 1 278 ? -14.566 -5.534 5.382 1.00 96.50 278 LEU A O 1
ATOM 2178 N N . LEU A 1 279 ? -14.122 -4.265 7.188 1.00 96.44 279 LEU A N 1
ATOM 2179 C CA . LEU A 1 279 ? -12.920 -4.970 7.626 1.00 96.44 279 LEU A CA 1
ATOM 2180 C C . LEU A 1 279 ? -13.210 -6.267 8.400 1.00 96.44 279 LEU A C 1
ATOM 2182 O O . LEU A 1 279 ? -12.271 -6.919 8.853 1.00 96.44 279 LEU A O 1
ATOM 2186 N N . LYS A 1 280 ? -14.485 -6.665 8.515 1.00 94.00 280 LYS A N 1
ATOM 2187 C CA . LYS A 1 280 ? -14.954 -7.859 9.235 1.00 94.00 280 LYS A CA 1
ATOM 2188 C C . LYS A 1 280 ? -14.515 -7.887 10.699 1.00 94.00 280 LYS A C 1
ATOM 2190 O O . LYS A 1 280 ? -14.240 -8.946 11.249 1.00 94.00 280 LYS A O 1
ATOM 2195 N N . LEU A 1 281 ? -14.450 -6.713 11.323 1.00 95.38 281 LEU A N 1
ATOM 2196 C CA . LEU A 1 281 ? -14.113 -6.565 12.736 1.00 95.38 281 LEU A CA 1
ATOM 2197 C C . LEU A 1 281 ? -15.357 -6.582 13.622 1.00 95.38 281 LEU A C 1
ATOM 2199 O O . LEU A 1 281 ? -15.232 -6.343 14.803 1.00 95.38 281 LEU A O 1
ATOM 2203 N N . ASN A 1 282 ? -16.556 -6.797 13.077 1.00 93.12 282 ASN A N 1
ATOM 2204 C CA . ASN A 1 282 ? -17.829 -6.689 13.796 1.00 93.12 282 ASN A CA 1
ATOM 2205 C C . ASN A 1 282 ? -18.335 -8.018 14.384 1.00 93.12 282 ASN A C 1
ATOM 2207 O O . ASN A 1 282 ? -19.471 -8.065 14.858 1.00 93.12 282 ASN A O 1
ATOM 2211 N N . GLU A 1 283 ? -17.531 -9.079 14.341 1.00 87.56 283 GLU A N 1
ATOM 2212 C CA . GLU A 1 283 ? -17.816 -10.348 15.013 1.00 87.56 283 GLU A CA 1
ATOM 2213 C C . GLU A 1 283 ? -16.991 -10.435 16.306 1.00 87.56 283 GLU A C 1
ATOM 2215 O O . GLU A 1 283 ? -15.775 -10.248 16.252 1.00 87.56 283 GLU A O 1
ATOM 2220 N N . PRO A 1 284 ? -17.623 -10.686 17.468 1.00 80.69 284 PRO A N 1
ATOM 2221 C CA . PRO A 1 284 ? -16.923 -10.703 18.744 1.00 80.69 284 PRO A CA 1
ATOM 2222 C C . PRO A 1 284 ? -15.968 -11.901 18.823 1.00 80.69 284 PRO A C 1
ATOM 2224 O O . PRO A 1 284 ? -16.372 -13.017 19.143 1.00 80.69 284 PRO A O 1
ATOM 2227 N N . ASP A 1 285 ? -14.691 -11.641 18.554 1.00 88.12 285 ASP A N 1
ATOM 2228 C CA . ASP A 1 285 ? -13.574 -12.573 18.700 1.00 88.12 285 ASP A CA 1
ATOM 2229 C C . ASP A 1 285 ? -12.414 -11.852 19.398 1.00 88.12 285 ASP A C 1
ATOM 2231 O O . ASP A 1 285 ? -12.112 -10.689 19.112 1.00 88.12 285 ASP A O 1
ATOM 2235 N N . LEU A 1 286 ? -11.737 -12.547 20.311 1.00 87.56 286 LEU A N 1
ATOM 2236 C CA . LEU A 1 286 ? -10.540 -12.041 20.969 1.00 87.56 286 LEU A CA 1
ATOM 2237 C C . LEU A 1 286 ? -9.431 -11.687 19.965 1.00 87.56 286 LEU A C 1
ATOM 2239 O O . LEU A 1 286 ? -8.676 -10.740 20.194 1.00 87.56 286 LEU A O 1
ATOM 2243 N N . ALA A 1 287 ? -9.371 -12.392 18.832 1.00 89.81 287 ALA A N 1
ATOM 2244 C CA . ALA A 1 287 ? -8.435 -12.114 17.750 1.00 89.81 287 ALA A CA 1
ATOM 2245 C C . ALA A 1 287 ? -8.568 -10.687 17.191 1.00 89.81 287 ALA A C 1
ATOM 2247 O O . ALA A 1 287 ? -7.566 -10.127 16.748 1.00 89.81 287 ALA A O 1
ATOM 2248 N N . VAL A 1 288 ? -9.751 -10.058 17.281 1.00 92.56 288 VAL A N 1
ATOM 2249 C CA . VAL A 1 288 ? -9.981 -8.680 16.809 1.00 92.56 288 VAL A CA 1
ATOM 2250 C C . VAL A 1 288 ? -9.035 -7.686 17.481 1.00 92.56 288 VAL A C 1
ATOM 2252 O O . VAL A 1 288 ? -8.560 -6.767 16.819 1.00 92.56 288 VAL A O 1
ATOM 2255 N N . LEU A 1 289 ? -8.701 -7.884 18.762 1.00 91.06 289 LEU A N 1
ATOM 2256 C CA . LEU A 1 289 ? -7.845 -6.965 19.527 1.00 91.06 289 LEU A CA 1
ATOM 2257 C C . LEU A 1 289 ? -6.394 -6.907 19.023 1.00 91.06 289 LEU A C 1
ATOM 2259 O O . LEU A 1 289 ? -5.680 -5.955 19.331 1.00 91.06 289 LEU A O 1
ATOM 2263 N N . ILE A 1 290 ? -5.959 -7.914 18.264 1.00 90.19 290 ILE A N 1
ATOM 2264 C CA . ILE A 1 290 ? -4.612 -8.006 17.679 1.00 90.19 290 ILE A CA 1
ATOM 2265 C C . ILE A 1 290 ? -4.645 -8.133 16.152 1.00 90.19 290 ILE A C 1
ATOM 2267 O O . ILE A 1 290 ? -3.605 -8.343 15.523 1.00 90.19 290 ILE A O 1
ATOM 2271 N N . ASP A 1 291 ? -5.826 -8.017 15.545 1.00 91.88 291 ASP A N 1
ATOM 2272 C CA . ASP A 1 291 ? -5.988 -8.133 14.105 1.00 91.88 291 ASP A CA 1
ATOM 2273 C C . ASP A 1 291 ? -5.309 -6.935 13.417 1.00 91.88 291 ASP A C 1
ATOM 2275 O O . ASP A 1 291 ? -5.611 -5.784 13.751 1.00 91.88 291 ASP A O 1
ATOM 2279 N N . PRO A 1 292 ? -4.420 -7.147 12.428 1.00 91.06 292 PRO A N 1
ATOM 2280 C CA . PRO A 1 292 ? -3.829 -6.054 11.660 1.00 91.06 292 PRO A CA 1
ATOM 2281 C C . PRO A 1 292 ? -4.871 -5.087 11.078 1.00 91.06 292 PRO A C 1
ATOM 2283 O O . PRO A 1 292 ? -4.635 -3.883 11.018 1.00 91.06 292 PRO A O 1
ATOM 2286 N N . LYS A 1 293 ? -6.063 -5.572 10.715 1.00 94.75 293 LYS A N 1
ATOM 2287 C CA . LYS A 1 293 ? -7.153 -4.730 10.207 1.00 94.75 293 LYS A CA 1
ATOM 2288 C C . LYS A 1 293 ? -7.660 -3.728 11.250 1.00 94.75 293 LYS A C 1
ATOM 2290 O O . LYS A 1 293 ? -8.124 -2.659 10.862 1.00 94.75 293 LYS A O 1
ATOM 2295 N N . LEU A 1 294 ? -7.520 -3.998 12.551 1.00 95.31 294 LEU A N 1
ATOM 2296 C CA . LEU A 1 294 ? -7.851 -3.031 13.602 1.00 95.31 294 LEU A CA 1
ATOM 2297 C C . LEU A 1 294 ? -6.911 -1.814 13.579 1.00 95.31 294 LEU A C 1
ATOM 2299 O O . LEU A 1 294 ? -7.347 -0.690 13.837 1.00 95.31 294 LEU A O 1
ATOM 2303 N N . SER A 1 295 ? -5.641 -2.008 13.213 1.00 94.75 295 SER A N 1
ATOM 2304 C CA . SER A 1 295 ? -4.682 -0.914 12.994 1.00 94.75 295 SER A CA 1
ATOM 2305 C C . SER A 1 295 ? -5.080 -0.065 11.781 1.00 94.75 295 SER A C 1
ATOM 2307 O O . SER A 1 295 ? -5.154 1.161 11.891 1.00 94.75 295 SER A O 1
ATOM 2309 N N . ALA A 1 296 ? -5.468 -0.699 10.665 1.00 97.25 296 ALA A N 1
ATOM 2310 C CA . ALA A 1 296 ? -6.008 0.014 9.503 1.00 97.25 296 ALA A CA 1
ATOM 2311 C C . ALA A 1 296 ? -7.278 0.813 9.852 1.00 97.25 296 ALA A C 1
ATOM 2313 O O . ALA A 1 296 ? -7.380 1.995 9.522 1.00 97.25 296 ALA A O 1
ATOM 2314 N N . TRP A 1 297 ? -8.213 0.204 10.588 1.00 98.31 297 TRP A N 1
ATOM 2315 C CA . TRP A 1 297 ? -9.417 0.881 11.071 1.00 98.31 297 TRP A CA 1
ATOM 2316 C C . TRP A 1 297 ? -9.093 2.070 11.984 1.00 98.31 297 TRP A C 1
ATOM 2318 O O . TRP A 1 297 ? -9.682 3.139 11.848 1.00 98.31 297 TRP A O 1
ATOM 2328 N N . SER A 1 298 ? -8.125 1.913 12.889 1.00 96.94 298 SER A N 1
ATOM 2329 C CA . SER A 1 298 ? -7.702 2.974 13.810 1.00 96.94 298 SER A CA 1
ATOM 2330 C C . SER A 1 298 ? -7.047 4.142 13.070 1.00 96.94 298 SER A C 1
ATOM 2332 O O . SER A 1 298 ? -7.270 5.302 13.424 1.00 96.94 298 SER A O 1
ATOM 2334 N N . SER A 1 299 ? -6.283 3.855 12.008 1.00 97.50 299 SER A N 1
ATOM 2335 C CA . SER A 1 299 ? -5.760 4.883 11.104 1.00 97.50 299 SER A CA 1
ATOM 2336 C C . SER A 1 299 ? -6.895 5.669 10.454 1.00 97.50 299 SER A C 1
ATOM 2338 O O . SER A 1 299 ? -6.869 6.900 10.472 1.00 97.50 299 SER A O 1
ATOM 2340 N N . TYR A 1 300 ? -7.908 4.973 9.933 1.00 98.56 300 TYR A N 1
ATOM 2341 C CA . TYR A 1 300 ? -9.082 5.608 9.343 1.00 98.56 300 TYR A CA 1
ATOM 2342 C C . TYR A 1 300 ? -9.858 6.454 10.359 1.00 98.56 300 TYR A C 1
ATOM 2344 O O . TYR A 1 300 ? -10.188 7.604 10.079 1.00 98.56 300 TYR A O 1
ATOM 2352 N N . LEU A 1 301 ? -10.105 5.921 11.561 1.00 98.44 301 LEU A N 1
ATOM 2353 C CA . LEU A 1 301 ? -10.812 6.623 12.633 1.00 98.44 301 LEU A CA 1
ATOM 2354 C C . LEU A 1 301 ? -10.156 7.972 12.954 1.00 98.44 301 LEU A C 1
ATOM 2356 O O . LEU A 1 301 ? -10.854 8.968 13.143 1.00 98.44 301 LEU A O 1
ATOM 2360 N N . LYS A 1 302 ? -8.819 8.016 13.002 1.00 98.06 302 LYS A N 1
ATOM 2361 C CA . LYS A 1 302 ? -8.071 9.249 13.269 1.00 98.06 302 LYS A CA 1
ATOM 2362 C C . LYS A 1 302 ? -8.349 10.319 12.212 1.00 98.06 302 LYS A C 1
ATOM 2364 O O . LYS A 1 302 ? -8.610 11.467 12.568 1.00 98.06 302 LYS A O 1
ATOM 2369 N N . GLU A 1 303 ? -8.302 9.953 10.934 1.00 98.06 303 GLU A N 1
ATOM 2370 C CA . GLU A 1 303 ? -8.588 10.878 9.832 1.00 98.06 303 GLU A CA 1
ATOM 2371 C C . GLU A 1 303 ? -10.069 11.273 9.791 1.00 98.06 303 GLU A C 1
ATOM 2373 O O . GLU A 1 303 ? -10.386 12.449 9.610 1.00 98.06 303 GLU A O 1
ATOM 2378 N N . PHE A 1 304 ? -10.979 10.329 10.048 1.00 98.44 304 PHE A N 1
ATOM 2379 C CA . PHE A 1 304 ? -12.412 10.594 10.128 1.00 98.44 304 PHE A CA 1
ATOM 2380 C C . PHE A 1 304 ? -12.748 11.605 11.225 1.00 98.44 304 PHE A C 1
ATOM 2382 O O . PHE A 1 304 ? -13.433 12.588 10.945 1.00 98.44 304 PHE A O 1
ATOM 2389 N N . ASN A 1 305 ? -12.255 11.397 12.448 1.00 98.19 305 ASN A N 1
ATOM 2390 C CA . ASN A 1 305 ? -12.510 12.303 13.568 1.00 98.19 305 ASN A CA 1
ATOM 2391 C C . ASN A 1 305 ? -11.925 13.699 13.300 1.00 98.19 305 ASN A C 1
ATOM 2393 O O . ASN A 1 305 ? -12.568 14.698 13.607 1.00 98.19 305 ASN A O 1
ATOM 2397 N N . LEU A 1 306 ? -10.743 13.781 12.674 1.00 97.38 306 LEU A N 1
ATOM 2398 C CA . LEU A 1 306 ? -10.135 15.058 12.288 1.00 97.38 306 LEU A CA 1
ATOM 2399 C C . LEU A 1 306 ? -10.966 15.799 11.228 1.00 97.38 306 LEU A C 1
ATOM 2401 O O . LEU A 1 306 ? -11.124 17.015 11.306 1.00 97.38 306 LEU A O 1
ATOM 2405 N N . ALA A 1 307 ? -11.500 15.071 10.246 1.00 96.75 307 ALA A N 1
ATOM 2406 C CA . ALA A 1 307 ? -12.313 15.633 9.173 1.00 96.75 307 ALA A CA 1
ATOM 2407 C C . ALA A 1 307 ? -13.758 15.954 9.600 1.00 96.75 307 ALA A C 1
ATOM 2409 O O . ALA A 1 307 ? -14.433 16.731 8.923 1.00 96.75 307 ALA A O 1
ATOM 2410 N N . ASN A 1 308 ? -14.245 15.381 10.709 1.00 96.38 308 ASN A N 1
ATOM 2411 C CA . ASN A 1 308 ? -15.632 15.509 11.163 1.00 96.38 308 ASN A CA 1
ATOM 2412 C C . ASN A 1 308 ? -15.749 15.918 12.648 1.00 96.38 308 ASN A C 1
ATOM 2414 O O . ASN A 1 308 ? -16.298 15.147 13.444 1.00 96.38 308 ASN A O 1
ATOM 2418 N N . PRO A 1 309 ? -15.308 17.134 13.032 1.00 95.75 309 PRO A N 1
ATOM 2419 C CA . PRO A 1 309 ? -15.495 17.631 14.393 1.00 95.75 309 PRO A CA 1
ATOM 2420 C C . PRO A 1 309 ? -16.972 17.621 14.817 1.00 95.75 309 PRO A C 1
ATOM 2422 O O . PRO A 1 309 ? -17.855 18.010 14.048 1.00 95.75 309 PRO A O 1
ATOM 2425 N N . GLY A 1 310 ? -17.249 17.181 16.043 1.00 95.12 310 GLY A N 1
ATOM 2426 C CA . GLY A 1 310 ? -18.596 17.004 16.595 1.00 95.12 310 GLY A CA 1
ATOM 2427 C C . GLY A 1 310 ? -19.302 15.695 16.211 1.00 95.12 310 GLY A C 1
ATOM 2428 O O . GLY A 1 310 ? -20.434 15.470 16.641 1.00 95.12 310 GLY A O 1
ATOM 2429 N N . LYS A 1 311 ? -18.676 14.842 15.393 1.00 94.88 311 LYS A N 1
ATOM 2430 C CA . LYS A 1 311 ? -19.163 13.494 15.039 1.00 94.88 311 LYS A CA 1
ATOM 2431 C C . LYS A 1 311 ? -18.140 12.409 15.372 1.00 94.88 311 LYS A C 1
ATOM 2433 O O . LYS A 1 311 ? -18.167 11.328 14.784 1.00 94.88 311 LYS A O 1
ATOM 2438 N N . GLU A 1 312 ? -17.213 12.714 16.268 1.00 96.31 312 GLU A N 1
ATOM 2439 C CA . GLU A 1 312 ? -16.138 11.816 16.641 1.00 96.31 312 GLU A CA 1
ATOM 2440 C C . GLU A 1 312 ? -16.686 10.557 17.317 1.00 96.31 312 GLU A C 1
ATOM 2442 O O . GLU A 1 312 ? -17.645 10.596 18.090 1.00 96.31 312 GLU A O 1
ATOM 2447 N N . THR A 1 313 ? -16.027 9.430 17.065 1.00 96.44 313 THR A N 1
ATOM 2448 C CA . THR A 1 313 ? -16.251 8.182 17.803 1.00 96.44 313 THR A CA 1
ATOM 2449 C C . THR A 1 313 ? -14.926 7.635 18.332 1.00 96.44 313 THR A C 1
ATOM 2451 O O . THR A 1 313 ? -13.854 8.204 18.112 1.00 96.44 313 THR A O 1
ATOM 2454 N N . THR A 1 314 ? -14.987 6.535 19.074 1.00 95.94 314 TH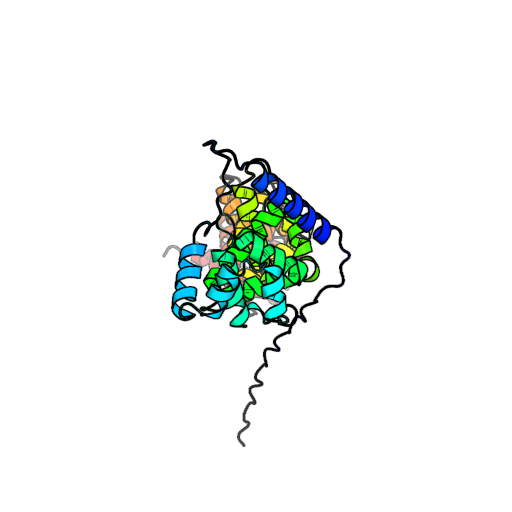R A N 1
ATOM 2455 C CA . THR A 1 314 ? -13.820 5.869 19.658 1.00 95.94 314 THR A CA 1
ATOM 2456 C C . THR A 1 314 ? -13.872 4.375 19.383 1.00 95.94 314 THR A C 1
ATOM 2458 O O . THR A 1 314 ? -14.948 3.823 19.158 1.00 95.94 314 THR A O 1
ATOM 2461 N N . LEU A 1 315 ? -12.719 3.705 19.481 1.00 95.31 315 LEU A N 1
ATOM 2462 C CA . LEU A 1 315 ? -12.658 2.245 19.421 1.00 95.31 315 LEU A CA 1
ATOM 2463 C C . LEU A 1 315 ? -13.628 1.600 20.416 1.00 95.31 315 LEU A C 1
ATOM 2465 O O . LEU A 1 315 ? -14.409 0.737 20.038 1.00 95.31 315 LEU A O 1
ATOM 2469 N N . LEU A 1 316 ? -13.633 2.063 21.668 1.00 95.69 316 LEU A N 1
ATOM 2470 C CA . LEU A 1 316 ? -14.535 1.535 22.687 1.00 95.69 316 LEU A CA 1
ATOM 2471 C C . LEU A 1 316 ? -16.010 1.726 22.301 1.00 95.69 316 LEU A C 1
ATOM 2473 O O . LEU A 1 316 ? -16.789 0.792 22.441 1.00 95.69 316 LEU A O 1
ATOM 2477 N N . ALA A 1 317 ? -16.396 2.904 21.803 1.00 95.50 317 ALA A N 1
ATOM 2478 C CA . ALA A 1 317 ? -17.776 3.170 21.398 1.00 95.50 317 ALA A CA 1
ATOM 2479 C C . ALA A 1 317 ? -18.224 2.261 20.240 1.00 95.50 317 ALA A C 1
ATOM 2481 O O . ALA A 1 317 ? -19.313 1.691 20.313 1.00 95.50 317 ALA A O 1
ATOM 2482 N N . THR A 1 318 ? -17.375 2.071 19.226 1.00 96.69 318 THR A N 1
ATOM 2483 C CA . THR A 1 318 ? -17.649 1.160 18.104 1.00 96.69 318 THR A CA 1
ATOM 2484 C C . THR A 1 318 ? -17.677 -0.306 18.556 1.00 96.69 318 THR A C 1
ATOM 2486 O O . THR A 1 318 ? -18.587 -1.045 18.192 1.00 96.69 318 THR A O 1
ATOM 2489 N N . LEU A 1 319 ? -16.762 -0.746 19.426 1.00 96.19 319 LEU A N 1
ATOM 2490 C CA . LEU A 1 319 ? -16.831 -2.094 20.007 1.00 96.19 319 LEU A CA 1
ATOM 2491 C C . LEU A 1 319 ? -18.137 -2.292 20.787 1.00 96.19 319 LEU A C 1
ATOM 2493 O O . LEU A 1 319 ? -18.797 -3.313 20.627 1.00 96.19 319 LEU A O 1
ATOM 2497 N N . THR A 1 320 ? -18.555 -1.314 21.596 1.00 95.44 320 THR A N 1
ATOM 2498 C CA . THR A 1 320 ? -19.813 -1.391 22.351 1.00 95.44 320 THR A CA 1
ATOM 2499 C C . THR A 1 320 ? -21.035 -1.430 21.433 1.00 95.44 320 THR A C 1
ATOM 2501 O O . THR A 1 320 ? -21.975 -2.168 21.727 1.00 95.44 320 THR A O 1
ATOM 2504 N N . SER A 1 321 ? -21.039 -0.681 20.323 1.00 95.25 321 SER A N 1
ATOM 2505 C CA . SER A 1 321 ? -22.162 -0.685 19.374 1.00 95.25 321 SER A CA 1
ATOM 2506 C C . SER A 1 321 ? -22.316 -2.031 18.657 1.00 95.25 321 SER A C 1
ATOM 2508 O O . SER A 1 321 ? -23.439 -2.427 18.343 1.00 95.25 321 SER A O 1
ATOM 2510 N N . HIS A 1 322 ? -21.214 -2.760 18.450 1.00 95.19 322 HIS A N 1
ATOM 2511 C CA . HIS A 1 322 ? -21.212 -4.065 17.788 1.00 95.19 322 HIS A CA 1
ATOM 2512 C C . HIS A 1 322 ? -21.351 -5.257 18.735 1.00 95.19 322 HIS A C 1
ATOM 2514 O O . HIS A 1 322 ? -22.007 -6.235 18.382 1.00 95.19 322 HIS A O 1
ATOM 2520 N N . TYR A 1 323 ? -20.750 -5.196 19.923 1.00 95.56 323 TYR A N 1
ATOM 2521 C CA . TYR A 1 323 ? -20.627 -6.342 20.831 1.00 95.56 323 TYR A CA 1
ATOM 2522 C C . TYR A 1 323 ? -21.460 -6.221 22.098 1.00 95.56 323 TYR A C 1
ATOM 2524 O O . TYR A 1 323 ? -21.490 -7.170 22.877 1.00 95.56 323 TYR A O 1
ATOM 2532 N N . THR A 1 324 ? -22.153 -5.096 22.304 1.00 94.88 324 THR A N 1
ATOM 2533 C CA . THR A 1 324 ? -22.821 -4.705 23.559 1.00 94.88 324 THR A CA 1
ATOM 2534 C C . THR A 1 324 ? -21.845 -4.396 24.697 1.00 94.88 324 THR A C 1
ATOM 2536 O O . THR A 1 324 ? -20.697 -4.837 24.694 1.00 94.88 324 THR A O 1
ATOM 2539 N N . ASP A 1 325 ? -22.293 -3.650 25.711 1.00 95.06 325 ASP A N 1
ATOM 2540 C CA . ASP A 1 325 ? -21.475 -3.379 26.902 1.00 95.06 325 ASP A CA 1
ATOM 2541 C C . ASP A 1 325 ? -21.021 -4.666 27.606 1.00 95.06 325 ASP A C 1
ATOM 2543 O O . ASP A 1 325 ? -19.858 -4.765 28.000 1.00 95.06 325 ASP A O 1
ATOM 2547 N N . LEU A 1 326 ? -21.916 -5.655 27.722 1.00 95.44 326 LEU A N 1
ATOM 2548 C CA . LEU A 1 326 ? -21.612 -6.955 28.319 1.00 95.44 326 LEU A CA 1
ATOM 2549 C C . LEU A 1 326 ? -20.555 -7.706 27.507 1.00 95.44 326 LEU A C 1
ATOM 2551 O O . LEU A 1 326 ? -19.541 -8.125 28.061 1.00 95.44 326 LEU A O 1
ATOM 2555 N N . GLY A 1 327 ? -20.764 -7.832 26.194 1.00 95.50 327 GLY A N 1
ATOM 2556 C CA . GLY A 1 327 ? -19.844 -8.570 25.330 1.00 95.50 327 GLY A CA 1
ATOM 2557 C C . GLY A 1 327 ? -18.458 -7.934 25.277 1.00 95.50 327 GLY A C 1
ATOM 2558 O O . GLY A 1 327 ? -17.464 -8.648 25.379 1.00 95.50 327 GLY A O 1
ATOM 2559 N N . VAL A 1 328 ? -18.360 -6.597 25.227 1.00 96.62 328 VAL A N 1
ATOM 2560 C CA . VAL A 1 328 ? -17.063 -5.909 25.361 1.00 96.62 328 VAL A CA 1
ATOM 2561 C C . VAL A 1 328 ? -16.437 -6.190 26.725 1.00 96.62 328 VAL A C 1
ATOM 2563 O O . VAL A 1 328 ? -15.252 -6.498 26.796 1.00 96.62 328 VAL A O 1
ATOM 2566 N N . ALA A 1 329 ? -17.206 -6.116 27.814 1.00 96.88 329 ALA A N 1
ATOM 2567 C CA . ALA A 1 329 ? -16.660 -6.338 29.148 1.00 96.88 329 ALA A CA 1
ATOM 2568 C C . ALA A 1 329 ? -16.077 -7.753 29.310 1.00 96.88 329 ALA A C 1
ATOM 2570 O O . ALA A 1 329 ? -14.977 -7.898 29.846 1.00 96.88 329 ALA A O 1
ATOM 2571 N N . GLN A 1 330 ? -16.784 -8.767 28.802 1.00 95.94 330 GLN A N 1
ATOM 2572 C CA . GLN A 1 330 ? -16.348 -10.164 28.779 1.00 95.94 330 GLN A CA 1
ATOM 2573 C C . GLN A 1 330 ? -15.119 -10.366 27.883 1.00 95.94 330 GLN A C 1
ATOM 2575 O O . GLN A 1 330 ? -14.139 -10.969 28.318 1.00 95.94 330 GLN A O 1
ATOM 2580 N N . LEU A 1 331 ? -15.138 -9.812 26.665 1.00 95.81 331 LEU A N 1
ATOM 2581 C CA . LEU A 1 331 ? -14.034 -9.888 25.703 1.00 95.81 331 LEU A CA 1
ATOM 2582 C C . LEU A 1 331 ? -12.727 -9.352 26.298 1.00 95.81 331 LEU A C 1
ATOM 2584 O O . LEU A 1 331 ? -11.690 -10.011 26.234 1.00 95.81 331 LEU A O 1
ATOM 2588 N N . LEU A 1 332 ? -12.783 -8.166 26.906 1.00 96.81 332 LEU A N 1
ATOM 2589 C CA . LEU A 1 332 ? -11.618 -7.524 27.511 1.00 96.81 332 LEU A CA 1
ATOM 2590 C C . LEU A 1 332 ? -11.152 -8.278 28.763 1.00 96.81 332 LEU A C 1
ATOM 2592 O O . LEU A 1 332 ? -9.952 -8.464 28.965 1.00 96.81 332 LEU A O 1
ATOM 2596 N N . GLN A 1 333 ? -12.077 -8.784 29.580 1.00 96.25 333 GLN A N 1
ATOM 2597 C CA . GLN A 1 333 ? -11.713 -9.575 30.754 1.00 96.25 333 GLN A CA 1
ATOM 2598 C C . GLN A 1 333 ? -11.018 -10.889 30.374 1.00 96.25 333 GLN A C 1
ATOM 2600 O O . GLN A 1 333 ? -10.072 -11.302 31.051 1.00 96.25 333 GLN A O 1
ATOM 2605 N N . GLU A 1 334 ? -11.466 -11.535 29.298 1.00 95.00 334 GLU A N 1
ATOM 2606 C CA . GLU A 1 334 ? -10.825 -12.725 28.742 1.00 95.00 334 GLU A CA 1
ATOM 2607 C C . GLU A 1 334 ? -9.448 -12.385 28.159 1.00 95.00 334 GLU A C 1
ATOM 2609 O O . GLU A 1 334 ? -8.460 -13.057 28.455 1.00 95.00 334 GLU A O 1
ATOM 2614 N N . GLY A 1 335 ? -9.344 -11.283 27.413 1.00 95.06 335 GLY A N 1
ATOM 2615 C CA . GLY A 1 335 ? -8.102 -10.849 26.778 1.00 95.06 335 GLY A CA 1
ATOM 2616 C C . GLY A 1 335 ? -6.963 -10.531 27.745 1.00 95.06 335 GLY A C 1
ATOM 2617 O O . GLY A 1 335 ? -5.797 -10.745 27.405 1.00 95.06 335 GLY A O 1
ATOM 2618 N N . LYS A 1 336 ? -7.269 -10.142 28.988 1.00 95.94 336 LYS A N 1
ATOM 2619 C CA . LYS A 1 336 ? -6.276 -9.979 30.069 1.00 95.94 336 LYS A CA 1
ATOM 2620 C C . LYS A 1 336 ? -5.511 -11.266 30.405 1.00 95.94 336 LYS A C 1
ATOM 2622 O O . LYS A 1 336 ? -4.431 -11.197 30.996 1.00 95.94 336 LYS A O 1
ATOM 2627 N N . LYS A 1 337 ? -6.046 -12.442 30.054 1.00 94.81 337 LYS A N 1
ATOM 2628 C CA . LYS A 1 337 ? -5.428 -13.746 30.346 1.00 94.81 337 LYS A CA 1
ATOM 2629 C C . LYS A 1 337 ? -4.298 -14.112 29.382 1.00 94.81 337 LYS A C 1
ATOM 2631 O O . LYS A 1 337 ? -3.462 -14.942 29.734 1.00 94.81 337 LYS A O 1
ATOM 2636 N N . PHE A 1 338 ? -4.242 -13.505 28.196 1.00 94.50 338 PHE A N 1
ATOM 2637 C CA . PHE A 1 338 ? -3.269 -13.852 27.158 1.00 94.50 338 PHE A CA 1
ATOM 2638 C C . PHE A 1 338 ? -2.229 -12.750 26.992 1.00 94.50 338 PHE A C 1
ATOM 2640 O O . PHE A 1 338 ? -2.569 -11.586 26.815 1.00 94.50 338 PHE A O 1
ATOM 2647 N N . THR A 1 339 ? -0.945 -13.117 26.977 1.00 95.06 339 THR A N 1
ATOM 2648 C CA . THR A 1 339 ? 0.173 -12.160 26.895 1.00 95.06 339 THR A CA 1
ATOM 2649 C C . THR A 1 339 ? 0.052 -11.183 25.723 1.00 95.06 339 THR A C 1
ATOM 2651 O O . THR A 1 339 ? 0.361 -10.011 25.896 1.00 95.06 339 THR A O 1
ATOM 2654 N N . LEU A 1 340 ? -0.421 -11.644 24.558 1.00 91.81 340 LEU A N 1
ATOM 2655 C CA . LEU A 1 340 ? -0.524 -10.825 23.342 1.00 91.81 340 LEU A CA 1
ATOM 2656 C C . LEU A 1 340 ? -1.639 -9.772 23.396 1.00 91.81 340 LEU A C 1
ATOM 2658 O O . LEU A 1 340 ? -1.495 -8.713 22.800 1.00 91.81 340 LEU A O 1
ATOM 2662 N N . THR A 1 341 ? -2.743 -10.052 24.090 1.00 94.75 341 THR A N 1
ATOM 2663 C CA . THR A 1 341 ? -3.913 -9.159 24.166 1.00 94.75 341 THR A CA 1
ATOM 2664 C C . THR A 1 341 ? -4.007 -8.427 25.497 1.00 94.75 341 THR A C 1
ATOM 2666 O O . THR A 1 341 ? -4.871 -7.568 25.654 1.00 94.75 341 THR A O 1
ATOM 2669 N N . LYS A 1 342 ? -3.158 -8.764 26.474 1.00 95.56 342 LYS A N 1
ATOM 2670 C CA . LYS A 1 342 ? -3.292 -8.291 27.851 1.00 95.56 342 LYS A CA 1
ATOM 2671 C C . LYS A 1 342 ? -3.271 -6.770 27.954 1.00 95.56 342 LYS A C 1
ATOM 2673 O O . LYS A 1 342 ? -4.206 -6.209 28.507 1.00 95.56 342 LYS A O 1
ATOM 2678 N N . GLU A 1 343 ? -2.246 -6.128 27.402 1.00 95.19 343 GLU A N 1
ATOM 2679 C CA . GLU A 1 343 ? -2.060 -4.674 27.495 1.00 95.19 343 GLU A CA 1
ATOM 2680 C C . GLU A 1 343 ? -3.248 -3.916 26.884 1.00 95.19 343 GLU A C 1
ATOM 2682 O O . GLU A 1 343 ? -3.927 -3.165 27.581 1.00 95.19 343 GLU A O 1
ATOM 2687 N N . VAL A 1 344 ? -3.595 -4.217 25.626 1.00 93.50 344 VAL A N 1
ATOM 2688 C CA . VAL A 1 344 ? -4.745 -3.590 24.949 1.00 93.50 344 VAL A CA 1
ATOM 2689 C C . VAL A 1 344 ? -6.067 -3.857 25.677 1.00 93.50 344 VAL A C 1
ATOM 2691 O O . VAL A 1 344 ? -6.939 -2.989 25.722 1.00 93.50 344 VAL A O 1
ATOM 2694 N N . SER A 1 345 ? -6.218 -5.032 26.295 1.00 96.50 345 SER A N 1
ATOM 2695 C CA . SER A 1 345 ? -7.421 -5.373 27.058 1.00 96.50 345 SER A CA 1
ATOM 2696 C C . SER A 1 345 ? -7.515 -4.608 28.378 1.00 96.50 345 SER A C 1
ATOM 2698 O O . SER A 1 345 ? -8.601 -4.174 28.760 1.00 96.50 345 SER A O 1
ATOM 2700 N N . GLU A 1 346 ? -6.396 -4.427 29.083 1.00 96.88 346 GLU A N 1
ATOM 2701 C CA . GLU A 1 346 ? -6.332 -3.626 30.310 1.00 96.88 346 GLU A CA 1
ATOM 2702 C C . GLU A 1 346 ? -6.654 -2.156 30.018 1.00 96.88 346 GLU A C 1
ATOM 2704 O O . GLU A 1 346 ? -7.495 -1.570 30.706 1.00 96.88 346 GLU A O 1
ATOM 2709 N N . ASP A 1 347 ? -6.072 -1.588 28.963 1.00 95.94 347 ASP A N 1
ATOM 2710 C CA . ASP A 1 347 ? -6.303 -0.199 28.562 1.00 95.94 347 ASP A CA 1
ATOM 2711 C C . ASP A 1 347 ? -7.756 0.053 28.147 1.00 95.94 347 ASP A C 1
ATOM 2713 O O . ASP A 1 347 ? -8.402 0.980 28.650 1.00 95.94 347 ASP A O 1
ATOM 2717 N N . LEU A 1 348 ? -8.314 -0.802 27.283 1.00 96.56 348 LEU A N 1
ATOM 2718 C CA . LEU A 1 348 ? -9.710 -0.683 26.864 1.00 96.56 348 LEU A CA 1
ATOM 2719 C C . LEU A 1 348 ? -10.680 -0.914 28.024 1.00 96.56 348 LEU A C 1
ATOM 2721 O O . LEU A 1 348 ? -11.719 -0.254 28.076 1.00 96.56 348 LEU A O 1
ATOM 2725 N N . GLN A 1 349 ? -10.362 -1.794 28.979 1.00 97.62 349 GLN A N 1
ATOM 2726 C CA . GLN A 1 349 ? -11.243 -2.004 30.126 1.00 97.62 349 GLN A CA 1
ATOM 2727 C C . GLN A 1 349 ? -11.179 -0.838 31.113 1.00 97.62 349 GLN A C 1
ATOM 2729 O O . GLN A 1 349 ? -12.206 -0.440 31.659 1.00 97.62 349 GLN A O 1
ATOM 2734 N N . ASN A 1 350 ? -10.009 -0.227 31.302 1.00 97.12 350 ASN A N 1
ATOM 2735 C CA . ASN A 1 350 ? -9.901 1.014 32.066 1.00 97.12 350 ASN A CA 1
ATOM 2736 C C . ASN A 1 350 ? -10.711 2.141 31.408 1.00 97.12 350 ASN A C 1
ATOM 2738 O O . ASN A 1 350 ? -11.423 2.868 32.103 1.00 97.12 350 ASN A O 1
ATOM 2742 N N . ALA A 1 351 ? -10.670 2.252 30.075 1.00 97.19 351 ALA A N 1
ATOM 2743 C CA . ALA A 1 351 ? -11.515 3.185 29.332 1.00 97.19 351 ALA A CA 1
ATOM 2744 C C . ALA A 1 351 ? -13.014 2.861 29.488 1.00 97.19 351 ALA A C 1
ATOM 2746 O O . ALA A 1 351 ? -13.823 3.772 29.676 1.00 97.19 351 ALA A O 1
ATOM 2747 N N . GLN A 1 352 ? -13.389 1.576 29.481 1.00 98.12 352 GLN A N 1
ATOM 2748 C CA . GLN A 1 352 ? -14.759 1.123 29.739 1.00 98.12 352 GLN A CA 1
ATOM 2749 C C . GLN A 1 352 ? -15.231 1.520 31.142 1.00 98.12 352 GLN A C 1
ATOM 2751 O O . GLN A 1 352 ? -16.311 2.090 31.288 1.00 98.12 352 GLN A O 1
ATOM 2756 N N . PHE A 1 353 ? -14.410 1.302 32.169 1.00 97.94 353 PHE A N 1
ATOM 2757 C CA . PHE A 1 353 ? -14.732 1.691 33.542 1.00 97.94 353 PHE A CA 1
ATOM 2758 C C . PHE A 1 353 ? -14.837 3.205 33.707 1.00 97.94 353 PHE A C 1
ATOM 2760 O O . PHE A 1 353 ? -15.762 3.679 34.367 1.00 97.94 353 PHE A O 1
ATOM 2767 N N . ALA A 1 354 ? -13.940 3.969 33.080 1.00 96.94 354 ALA A N 1
ATOM 2768 C CA . ALA A 1 354 ? -14.024 5.424 33.061 1.00 96.94 354 ALA A CA 1
ATOM 2769 C C . ALA A 1 354 ? -15.342 5.888 32.427 1.00 96.94 354 ALA A C 1
ATOM 2771 O O . ALA A 1 354 ? -16.044 6.713 33.010 1.00 96.94 354 ALA A O 1
ATOM 2772 N N . ARG A 1 355 ? -15.730 5.307 31.285 1.00 96.19 355 ARG A N 1
ATOM 2773 C CA . ARG A 1 355 ? -17.010 5.600 30.633 1.00 96.19 355 ARG A CA 1
ATOM 2774 C C . ARG A 1 355 ? -18.198 5.294 31.547 1.00 96.19 355 ARG A C 1
ATOM 2776 O O . ARG A 1 355 ? -19.009 6.185 31.781 1.00 96.19 355 ARG A O 1
ATOM 2783 N N . TRP A 1 356 ? -18.279 4.089 32.114 1.00 97.19 356 TRP A N 1
ATOM 2784 C CA . TRP A 1 356 ? -19.353 3.726 33.048 1.00 97.19 356 TRP A CA 1
ATOM 2785 C C . TRP A 1 356 ? -19.413 4.662 34.262 1.00 97.19 356 TRP A C 1
ATOM 2787 O O . TRP A 1 356 ? -20.496 5.041 34.701 1.00 97.19 356 TRP A O 1
ATOM 2797 N N . PHE A 1 357 ? -18.259 5.074 34.794 1.00 96.25 357 PHE A N 1
ATOM 2798 C CA . PHE A 1 357 ? -18.179 6.049 35.881 1.00 96.25 357 PHE A CA 1
ATOM 2799 C C . PHE A 1 357 ? -18.737 7.423 35.482 1.00 96.25 357 PHE A C 1
ATOM 2801 O O . PHE A 1 357 ? -19.558 7.979 36.210 1.00 96.25 357 PHE A O 1
ATOM 2808 N N . TYR A 1 358 ? -18.352 7.964 34.321 1.00 94.69 358 TYR A N 1
ATOM 2809 C CA . TYR A 1 358 ? -18.875 9.247 33.831 1.00 94.69 358 TYR A CA 1
ATOM 2810 C C . TYR A 1 358 ? -20.374 9.194 33.508 1.00 94.69 358 TYR A C 1
ATOM 2812 O O . TYR A 1 358 ? -21.089 10.171 33.734 1.00 94.69 358 TYR A O 1
ATOM 2820 N N . GLU A 1 359 ? -20.868 8.039 33.059 1.00 95.31 359 GLU A N 1
ATOM 2821 C CA . GLU A 1 359 ? -22.298 7.748 32.894 1.00 95.31 359 GLU A CA 1
ATOM 2822 C C . GLU A 1 359 ? -23.035 7.541 34.234 1.00 95.31 359 GLU A C 1
ATOM 2824 O O . GLU A 1 359 ? -24.242 7.302 34.244 1.00 95.31 359 GLU A O 1
ATOM 2829 N N . LYS A 1 360 ? -22.332 7.665 35.371 1.00 95.50 360 LYS A N 1
ATOM 2830 C CA . LYS A 1 360 ? -22.852 7.508 36.739 1.00 95.50 360 LYS A CA 1
ATOM 2831 C C . LYS A 1 360 ? -23.449 6.127 37.012 1.00 95.50 360 LYS A C 1
ATOM 2833 O O . LYS A 1 360 ? -24.348 6.003 37.843 1.00 95.50 360 LYS A O 1
ATOM 2838 N N . LYS A 1 361 ? -22.950 5.091 36.333 1.00 95.81 361 LYS A N 1
ATOM 2839 C CA . LYS A 1 361 ? -23.338 3.708 36.616 1.00 95.81 361 LYS A CA 1
ATOM 2840 C C . LYS A 1 361 ? -22.930 3.361 38.044 1.00 95.81 361 LYS A C 1
ATOM 2842 O O . LYS A 1 361 ? -21.794 3.573 38.457 1.00 95.81 361 LYS A O 1
ATOM 2847 N N . THR A 1 362 ? -23.875 2.855 38.818 1.00 94.38 362 THR A N 1
ATOM 2848 C CA . THR A 1 362 ? -23.629 2.361 40.169 1.00 94.38 362 THR A CA 1
ATOM 2849 C C . THR A 1 362 ? -23.116 0.924 40.130 1.00 94.38 362 THR A C 1
ATOM 2851 O O . THR A 1 362 ? -23.164 0.246 39.102 1.00 94.38 362 THR A O 1
ATOM 2854 N N . GLN A 1 363 ? -22.659 0.423 41.278 1.00 93.25 363 GLN A N 1
ATOM 2855 C CA . GLN A 1 363 ? -22.340 -0.996 41.429 1.00 93.25 363 GLN A CA 1
ATOM 2856 C C . GLN A 1 363 ? -23.535 -1.894 41.057 1.00 93.25 363 GLN A C 1
ATOM 2858 O O . GLN A 1 363 ? -23.331 -2.927 40.422 1.00 93.25 363 GLN A O 1
ATOM 2863 N N . ASP A 1 364 ? -24.759 -1.501 41.419 1.00 95.06 364 ASP A N 1
ATOM 2864 C CA . ASP A 1 364 ? -25.973 -2.261 41.103 1.00 95.06 364 ASP A CA 1
ATOM 2865 C C . ASP A 1 364 ? -26.286 -2.227 39.601 1.00 95.06 364 ASP A C 1
ATOM 2867 O O . ASP A 1 364 ? -26.688 -3.242 39.032 1.00 95.06 364 ASP A O 1
ATOM 2871 N N . ASP A 1 365 ? -26.037 -1.098 38.931 1.00 96.88 365 ASP A N 1
ATOM 2872 C CA . ASP A 1 365 ? -26.189 -1.007 37.475 1.00 96.88 365 ASP A CA 1
ATOM 2873 C C . ASP A 1 365 ? -25.227 -1.951 36.754 1.00 96.88 365 ASP A C 1
ATOM 2875 O O . ASP A 1 365 ? -25.643 -2.659 35.839 1.00 96.88 365 ASP A O 1
ATOM 2879 N N . ILE A 1 366 ? -23.959 -2.000 37.178 1.00 96.69 366 ILE A N 1
ATOM 2880 C CA . ILE A 1 366 ? -22.970 -2.916 36.592 1.00 96.69 366 ILE A CA 1
ATOM 2881 C C . ILE A 1 366 ? -23.290 -4.370 36.942 1.00 96.69 366 ILE A C 1
ATOM 2883 O O . ILE A 1 366 ? -23.174 -5.236 36.082 1.00 96.69 366 ILE A O 1
ATOM 2887 N N . PHE A 1 367 ? -23.757 -4.654 38.161 1.00 96.25 367 PHE A N 1
ATOM 2888 C CA . PHE A 1 367 ? -24.216 -5.992 38.542 1.00 96.25 367 PHE A CA 1
ATOM 2889 C C . PHE A 1 367 ? -25.331 -6.493 37.609 1.00 96.25 367 PHE A C 1
ATOM 2891 O O . PHE A 1 367 ? -25.274 -7.627 37.132 1.00 96.25 367 PHE A O 1
ATOM 2898 N N . ASN A 1 368 ? -26.311 -5.634 37.314 1.00 95.94 368 ASN A N 1
ATOM 2899 C CA . ASN A 1 368 ? -27.411 -5.949 36.404 1.00 95.94 368 ASN A CA 1
ATOM 2900 C C . ASN A 1 368 ? -26.945 -6.048 34.943 1.00 95.94 368 ASN A C 1
ATOM 2902 O O . ASN A 1 368 ? -27.374 -6.953 34.235 1.00 95.94 368 ASN A O 1
ATOM 2906 N N . LEU A 1 369 ? -26.049 -5.161 34.495 1.00 95.88 369 LEU A N 1
ATOM 2907 C CA . LEU A 1 369 ? -25.466 -5.183 33.145 1.00 95.88 369 LEU A CA 1
ATOM 2908 C C . LEU A 1 369 ? -24.710 -6.487 32.872 1.00 95.88 369 LEU A C 1
ATOM 2910 O O . LEU A 1 369 ? -24.798 -7.033 31.775 1.00 95.88 369 LEU A O 1
ATOM 2914 N N . LEU A 1 370 ? -24.006 -6.996 33.885 1.00 95.69 370 LEU A N 1
ATOM 2915 C CA . LEU A 1 370 ? -23.292 -8.271 33.845 1.00 95.69 370 LEU A CA 1
ATOM 2916 C C . LEU A 1 370 ? -24.212 -9.495 33.985 1.00 95.69 370 LEU A C 1
ATOM 2918 O O . LEU A 1 370 ? -23.725 -10.618 34.000 1.00 95.69 370 LEU A O 1
ATOM 2922 N N . ASN A 1 371 ? -25.534 -9.304 34.096 1.00 94.12 371 ASN A N 1
ATOM 2923 C CA . ASN A 1 371 ? -26.519 -10.372 34.296 1.00 94.12 371 ASN A CA 1
ATOM 2924 C C . ASN A 1 371 ? -26.194 -11.311 35.478 1.00 94.12 371 ASN A C 1
ATOM 2926 O O . ASN A 1 371 ? -26.563 -12.490 35.472 1.00 94.12 371 ASN A O 1
ATOM 2930 N N . LEU A 1 372 ? -25.523 -10.794 36.513 1.00 93.12 372 LEU A N 1
ATOM 2931 C CA . LEU A 1 372 ? -25.141 -11.577 37.685 1.00 93.12 372 LEU A CA 1
ATOM 2932 C C . LEU A 1 372 ? -26.377 -11.950 38.518 1.00 93.12 372 LEU A C 1
ATOM 2934 O O . LEU A 1 372 ? -27.322 -11.174 38.667 1.00 93.12 372 LEU A O 1
ATOM 2938 N N . LYS A 1 373 ? -26.369 -13.146 39.116 1.00 91.88 373 LYS A N 1
ATOM 2939 C CA . LYS A 1 373 ? -27.461 -13.625 39.980 1.00 91.88 373 LYS A CA 1
ATOM 2940 C C . LYS A 1 373 ? -27.106 -13.496 41.456 1.00 91.88 373 LYS A C 1
ATOM 2942 O O . LYS A 1 373 ? -26.031 -13.909 41.879 1.00 91.88 373 LYS A O 1
ATOM 2947 N N . ARG A 1 374 ? -28.014 -12.951 42.271 1.00 89.38 374 ARG A N 1
ATOM 2948 C CA . ARG A 1 374 ? -27.751 -12.649 43.695 1.00 89.38 374 ARG A CA 1
ATOM 2949 C C . ARG A 1 374 ? -27.310 -13.857 44.527 1.00 89.38 374 ARG A C 1
ATOM 2951 O O . ARG A 1 374 ? -26.548 -13.682 45.471 1.00 89.38 374 ARG A O 1
ATOM 2958 N N . ASP A 1 375 ? -27.777 -15.047 44.185 1.00 91.25 375 ASP A N 1
ATOM 2959 C CA . ASP A 1 375 ? -27.503 -16.306 44.876 1.00 91.25 375 ASP A CA 1
ATOM 2960 C C . ASP A 1 375 ? -26.220 -17.007 44.400 1.00 91.25 375 ASP A C 1
ATOM 2962 O O . ASP A 1 375 ? -25.599 -17.714 45.191 1.00 91.25 375 ASP A O 1
ATOM 2966 N N . THR A 1 376 ? -25.781 -16.788 43.154 1.00 88.81 376 THR A N 1
ATOM 2967 C CA . THR A 1 376 ? -24.640 -17.524 42.567 1.00 88.81 376 THR A CA 1
ATOM 2968 C C . THR A 1 376 ? -23.507 -16.655 42.018 1.00 88.81 376 THR A C 1
ATOM 2970 O O . THR A 1 376 ? -22.516 -17.196 41.531 1.00 88.81 376 THR A O 1
ATOM 2973 N N . TRP A 1 377 ? -23.594 -15.323 42.089 1.00 85.94 377 TRP A N 1
ATOM 2974 C CA . TRP A 1 377 ? -22.620 -14.442 41.429 1.00 85.94 377 TRP A CA 1
ATOM 2975 C C . TRP A 1 377 ? -21.178 -14.658 41.900 1.00 85.94 377 TRP A C 1
ATOM 2977 O O . TRP A 1 377 ? -20.258 -14.528 41.106 1.00 85.94 377 TRP A O 1
ATOM 2987 N N . LEU A 1 378 ? -20.933 -15.043 43.157 1.00 84.62 378 LEU A N 1
ATOM 2988 C CA . LEU A 1 378 ? -19.566 -15.208 43.678 1.00 84.62 378 LEU A CA 1
ATOM 2989 C C . LEU A 1 378 ? -18.705 -16.216 42.896 1.00 84.62 378 LEU A C 1
ATOM 2991 O O . LEU A 1 378 ? -17.478 -16.105 42.946 1.00 84.62 378 LEU A O 1
ATOM 2995 N N . THR A 1 379 ? -19.330 -17.169 42.200 1.00 86.38 379 THR A N 1
ATOM 2996 C CA . THR A 1 379 ? -18.665 -18.183 41.365 1.00 86.38 379 THR A CA 1
ATOM 2997 C C . THR A 1 379 ? -18.726 -17.880 39.867 1.00 86.38 379 THR A C 1
ATOM 2999 O O . THR A 1 379 ? -18.161 -18.634 39.081 1.00 86.38 379 THR A O 1
ATOM 3002 N N . ASP A 1 380 ? -19.417 -16.812 39.469 1.00 90.38 380 ASP A N 1
ATOM 3003 C CA . ASP A 1 380 ? -19.535 -16.380 38.076 1.00 90.38 380 ASP A CA 1
ATOM 3004 C C . ASP A 1 380 ? -18.200 -15.814 37.561 1.00 90.38 380 ASP A C 1
ATOM 3006 O O . ASP A 1 380 ? -17.485 -15.122 38.296 1.00 90.38 380 ASP A O 1
ATOM 3010 N N . SER A 1 381 ? -17.850 -16.100 36.304 1.00 86.81 381 SER A N 1
ATOM 3011 C CA . SER A 1 381 ? -16.626 -15.587 35.680 1.00 86.81 381 SER A CA 1
ATOM 3012 C C . SER A 1 381 ? -16.618 -14.061 35.580 1.00 86.81 381 SER A C 1
ATOM 3014 O O . SER A 1 381 ? -15.561 -13.441 35.729 1.00 86.81 381 SER A O 1
ATOM 3016 N N . ASP A 1 382 ? -17.789 -13.450 35.410 1.00 93.25 382 ASP A N 1
ATOM 3017 C CA . ASP A 1 382 ? -17.936 -12.016 35.154 1.00 93.25 382 ASP A CA 1
ATOM 3018 C C . ASP A 1 382 ? -17.849 -11.194 36.445 1.00 93.25 382 ASP A C 1
ATOM 3020 O O . ASP A 1 382 ? -17.628 -9.981 36.430 1.00 93.25 382 ASP A O 1
ATOM 3024 N N . THR A 1 383 ? -17.899 -11.856 37.603 1.00 94.94 383 THR A N 1
ATOM 3025 C CA . THR A 1 383 ? -17.708 -11.221 38.913 1.00 94.94 383 THR A CA 1
ATOM 3026 C C . THR A 1 383 ? -16.351 -10.538 39.052 1.00 94.94 383 THR A C 1
ATOM 3028 O O . THR A 1 383 ? -16.223 -9.585 39.830 1.00 94.94 383 THR A O 1
ATOM 3031 N N . MET A 1 384 ? -15.334 -10.964 38.295 1.00 95.31 384 MET A N 1
ATOM 3032 C CA . MET A 1 384 ? -14.059 -10.246 38.264 1.00 95.31 384 MET A CA 1
ATOM 3033 C C . MET A 1 384 ? -14.233 -8.815 37.737 1.00 95.31 384 MET A C 1
ATOM 3035 O O . MET A 1 384 ? -13.715 -7.883 38.351 1.00 95.31 384 MET A O 1
ATOM 3039 N N . ILE A 1 385 ? -15.040 -8.627 36.690 1.00 97.19 385 ILE A N 1
ATOM 3040 C CA . ILE A 1 385 ? -15.302 -7.320 36.074 1.00 97.19 385 ILE A CA 1
ATOM 3041 C C . ILE A 1 385 ? -15.93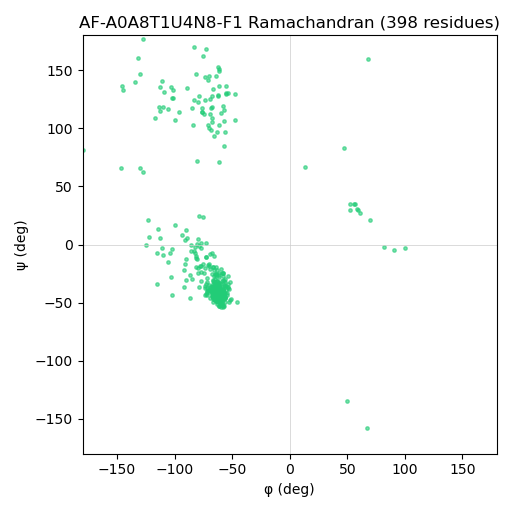9 -6.381 37.101 1.00 97.19 385 ILE A C 1
ATOM 3043 O O . ILE A 1 385 ? -15.463 -5.264 37.305 1.00 97.19 385 ILE A O 1
ATOM 3047 N N . LEU A 1 386 ? -16.961 -6.854 37.825 1.00 96.75 386 LEU A N 1
ATOM 3048 C CA . LEU A 1 386 ? -17.614 -6.078 38.885 1.00 96.75 386 LEU A CA 1
ATOM 3049 C C . LEU A 1 386 ? -16.630 -5.680 39.997 1.00 96.75 386 LEU A C 1
ATOM 3051 O O . LEU A 1 386 ? -16.641 -4.544 40.475 1.00 96.75 386 LEU A O 1
ATOM 3055 N N . ARG A 1 387 ? -15.769 -6.609 40.432 1.00 95.75 387 ARG A N 1
ATOM 3056 C CA . ARG A 1 387 ? -14.764 -6.343 41.476 1.00 95.75 387 ARG A CA 1
ATOM 3057 C C . ARG A 1 387 ? -13.750 -5.294 41.031 1.00 95.75 387 ARG A C 1
ATOM 3059 O O . ARG A 1 387 ? -13.401 -4.421 41.828 1.00 95.75 387 ARG A O 1
ATOM 3066 N N . GLU A 1 388 ? -13.280 -5.378 39.792 1.00 96.88 388 GLU A N 1
ATOM 3067 C CA . GLU A 1 388 ? -12.344 -4.410 39.224 1.00 96.88 388 GLU A CA 1
ATOM 3068 C C . GLU A 1 388 ? -12.992 -3.035 39.040 1.00 96.88 388 GLU A C 1
ATOM 3070 O O . GLU A 1 388 ? -12.410 -2.040 39.478 1.00 96.88 388 GLU A O 1
ATOM 3075 N N . TYR A 1 389 ? -14.226 -2.976 38.530 1.00 97.44 389 TYR A N 1
ATOM 3076 C CA . TYR A 1 389 ? -14.981 -1.728 38.435 1.00 97.44 389 TYR A CA 1
ATOM 3077 C C . TYR A 1 389 ? -15.174 -1.072 39.805 1.00 97.44 389 TYR A C 1
ATOM 3079 O O . TYR A 1 389 ? -14.895 0.110 39.969 1.00 97.44 389 TYR A O 1
ATOM 3087 N N . ASN A 1 390 ? -15.556 -1.832 40.834 1.00 95.25 390 ASN A N 1
ATOM 3088 C CA . ASN A 1 390 ? -15.707 -1.296 42.190 1.00 95.25 390 ASN A CA 1
ATOM 3089 C C . ASN A 1 390 ? -14.389 -0.750 42.756 1.00 95.25 390 ASN A C 1
ATOM 3091 O O . ASN A 1 390 ? -14.387 0.236 43.498 1.00 95.25 390 ASN A O 1
ATOM 3095 N N . ARG A 1 391 ? -13.255 -1.382 42.426 1.00 95.81 391 ARG A N 1
ATOM 3096 C CA . ARG A 1 391 ? -11.927 -0.885 42.808 1.00 95.81 391 ARG A CA 1
ATOM 3097 C C . ARG A 1 391 ? -11.611 0.428 42.092 1.00 95.81 391 ARG A C 1
ATOM 3099 O O . ARG A 1 391 ? -11.159 1.364 42.747 1.00 95.81 391 ARG A O 1
ATOM 3106 N N . PHE A 1 392 ? -11.881 0.501 40.789 1.00 95.56 392 PHE A N 1
ATOM 3107 C CA . PHE A 1 392 ? -11.758 1.723 39.994 1.00 95.56 392 PHE A CA 1
ATOM 3108 C C . PHE A 1 392 ? -12.640 2.846 40.564 1.00 95.56 392 PHE A C 1
ATOM 3110 O O . PHE A 1 392 ? -12.135 3.910 40.909 1.00 95.56 392 PHE A O 1
ATOM 3117 N N . TYR A 1 393 ? -13.930 2.573 40.770 1.00 93.25 393 TYR A N 1
ATOM 3118 C CA . TYR A 1 393 ? -14.927 3.513 41.282 1.00 93.25 393 TYR A CA 1
ATOM 3119 C C . TYR A 1 393 ? -14.520 4.109 42.633 1.00 93.25 393 TYR A C 1
ATOM 3121 O O . TYR A 1 393 ? -14.581 5.321 42.825 1.00 93.25 393 TYR A O 1
ATOM 3129 N N . LYS A 1 394 ? -14.052 3.268 43.569 1.00 93.12 394 LYS A N 1
ATOM 3130 C CA . LYS A 1 394 ? -13.542 3.728 44.869 1.00 93.12 394 LYS A CA 1
ATOM 3131 C C . LYS A 1 394 ? -12.325 4.628 44.708 1.00 93.12 394 LYS A C 1
ATOM 3133 O O . LYS A 1 394 ? -12.324 5.707 45.279 1.00 93.12 394 LYS A O 1
ATOM 3138 N N . LYS A 1 395 ? -11.335 4.205 43.912 1.00 92.12 395 LYS A N 1
ATOM 3139 C CA . LYS A 1 395 ? -10.095 4.962 43.683 1.00 92.12 395 LYS A CA 1
ATOM 3140 C C . LYS A 1 395 ? -10.367 6.361 43.126 1.00 92.12 395 LYS A C 1
ATOM 3142 O O . LYS A 1 395 ? -9.681 7.294 43.517 1.00 92.12 395 LYS A O 1
ATOM 3147 N N . VAL A 1 396 ? -11.347 6.502 42.233 1.00 88.81 396 VAL A N 1
ATOM 3148 C CA . VAL A 1 396 ? -11.718 7.799 41.646 1.00 88.81 396 VAL A CA 1
ATOM 3149 C C . VAL A 1 396 ? -12.543 8.662 42.616 1.00 88.81 396 VAL A C 1
ATOM 3151 O O . VAL A 1 396 ? -12.415 9.882 42.588 1.00 88.81 396 VAL A O 1
ATOM 3154 N N . ASN A 1 397 ? -13.354 8.060 43.497 1.00 83.31 397 ASN A N 1
ATOM 3155 C CA . ASN A 1 397 ? -14.216 8.787 44.445 1.00 83.31 397 ASN A CA 1
ATOM 3156 C C . ASN A 1 397 ? -13.589 9.100 45.812 1.00 83.31 397 ASN A C 1
ATOM 3158 O O . ASN A 1 397 ? -14.166 9.879 46.570 1.00 83.31 397 ASN A O 1
ATOM 3162 N N . THR A 1 398 ? -12.448 8.514 46.170 1.00 77.12 398 THR A N 1
ATOM 3163 C CA . THR A 1 398 ? -11.685 8.937 47.353 1.00 77.12 398 THR A CA 1
ATOM 3164 C C . THR A 1 398 ? -10.769 10.107 46.986 1.00 77.12 398 THR A C 1
ATOM 3166 O O . THR A 1 398 ? -9.882 9.907 46.156 1.00 77.12 398 THR A O 1
ATOM 3169 N N . PRO A 1 399 ? -10.939 11.307 47.580 1.00 55.78 399 PRO A N 1
ATOM 3170 C CA . PRO A 1 399 ? -9.971 12.390 47.432 1.00 55.78 399 PRO A CA 1
ATOM 3171 C C . PRO A 1 399 ? -8.619 11.947 48.008 1.00 55.78 399 PRO A C 1
ATOM 3173 O O . PRO A 1 399 ? -8.597 11.323 49.071 1.00 55.78 399 PRO A O 1
ATOM 3176 N N . ASN A 1 400 ? -7.527 12.249 47.297 1.00 52.16 400 ASN A N 1
ATOM 3177 C CA . ASN A 1 400 ? -6.159 12.100 47.813 1.00 52.16 400 ASN A CA 1
ATOM 3178 C C . ASN A 1 400 ? -5.915 12.984 49.037 1.00 52.16 400 ASN A C 1
ATOM 3180 O O . ASN A 1 400 ? -6.419 14.133 49.031 1.00 52.16 400 ASN A O 1
#

Sequence (400 aa):
MATAALFASLDATSTTVEAQMTQLSGPASERLFQSFSSNQRSLRVHNTADNDEERAFTLPGAGKLADVVESWASKIVQSAKIQSWLLAGRKTDDIFTTLQLNKAGNKIFEDPKFITWVVYVAKVEKHNPEEVILSKLMTQYTPESLATMIAAAKKVSNAEGLATLLQAQQRRVWMNAGESGDDVFKLLRLDDTGTKLFETPQFTTWTSYVDDFNRNNHNEAVSSISLLAKRYNEATLSEMLEAAKKVSSTESIATKLQTQQNELWLSQKKSPDDVFKLLKLNEPDLAVLIDPKLSAWSSYLKEFNLANPGKETTLLATLTSHYTDLGVAQLLQEGKKFTLTKEVSEDLQNAQFARWFYEKKTQDDIFNLLNLKRDTWLTDSDTMILREYNRFYKKVNTPN